Protein AF-0000000080336215 (afdb_homodimer)

InterPro domains:
  IPR002557 Chitin binding domain [PF01607] (26-78)
  IPR002557 Chitin binding domain [PF01607] (81-133)
  IPR002557 Chitin binding domain [PF01607] (150-193)
  IPR002557 Chitin binding domain [PS50940] (23-80)
  IPR002557 Chitin binding domain [PS50940] (81-134)
  IPR002557 Chitin binding domain [PS50940] (135-195)
  IPR002557 Chitin binding domain [SM00494] (24-80)
  IPR002557 Chitin binding domain [SM00494] (81-135)
  IP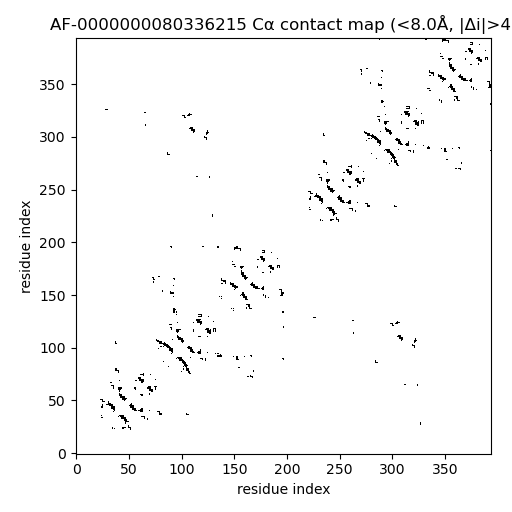R002557 Chitin binding domain [SM00494] (136-195)
  IPR036508 Chitin binding domain superfamily [SSF57625] (21-81)
  IPR036508 Chitin binding domain superfamily [SSF57625] (79-139)
  IPR036508 Chitin binding domain superfamily [SSF57625] (137-194)
  IPR051940 Chitin-binding developmental regulator [PTHR23301] (82-194)

Radius of gyration: 26.64 Å; Cα contacts (8 Å, |Δi|>4): 860; chains: 2; bounding box: 90×76×93 Å

Foldseek 3Di:
DPPPPPPPPPPPPPPPPPPPPPPDQCVPPDAQAKGFDLADQQWIFHDHPNDTHIDGHPDQWGQARVVRDTDRLQVHPHDFDPDQADWDKWQFQADFQKIWIAHNSHIDIDGHPPQWGAARVVRDIDGPVVHDPPHDHQDQDDDPVDWDKAAATRDQQWIWIRDNRGTGIDGHDPQWGQANVVRDTDGPVVHDRDHDD/DPPPPPPPPPPPPPPPPPPPPPPDQCVPPDAQAKGFDLADQQWIFHDHPNDTHIDGHPDQWGQARVVRDTDHLQVHPHDFDPDQADWDKWQFQADFQKIWIAHNSHIDIDGHPPQWGAARVVRDIDGPVVHDPVDDHQDQDDDPVDWDKAAAGRDQQWIWIRDNRGTGIDGHDPQWGQANVVRDTDGPVVHDRDHDD

Nearest PDB structures (foldseek):
  8in6-assembly1_A  TM=3.290E-01  e=4.810E-09  Aplysia kurodai
  5hbf-assembly3_A  TM=8.267E-01  e=7.203E-02  Homo sapiens
  5hbf-assembly3_B  TM=7.615E-01  e=1.060E-01  Homo sapiens
  1dqc-assembly1_A  TM=6.824E-01  e=1.744E-01  Tachypleus tridentatus
  6so0-assembly1_A  TM=6.421E-01  e=2.713E-01  Homo sapiens

Organism: Anopheles sinensis (NCBI:txid74873)

Secondary structure (DSSP, 8-state):
------------------------TTTTPPTT-EEE-TT-TTEEEEEETTEEEEEE-STT-EEETTTTEEE-GGGS-----S--SSEEEEE-SS-TTEEEEEETTEEEEEEEPTTEEEETTTTEEEEGGG---------SS-BTTB-EEEE-SS-TTEEEEEETTEEEEEEPPTTEEEETTTTEEEEGGG-------/------------------------TTTTPPTT-EEE-TT-TTEEEEEETTEEEEEE-STTPEEETTTTEEE-GGGS-----S--SSEEEEE-SS-TTEEEEEETTEEEEEEEPTTEEEETTTTEEEEGGG----S-PPPSS-BTTB-EEEE-SS-TTEEEEEETTEEEEEEPPTTEEEETTTTEEEEGGG-------

Sequence (394 aa):
MHSKAITCLIGLSVLVIGAASFEQPCQGVRNGYFVRDKSNCAGYYYCNEGASILNLCPGDFYFNELTQMCDYPERVNCHICQQQTGVQVSAHPQNCNQFIVCSEGYSSIGQCIEGYAFDGRQRVCHPSSRVNCSSSRCPEQDNPNQIVYLPGVESCEEYFICQSGMAVQKLCAPGLFWDAINERCDFSQNVSCNLKNMHSKAITCLIGLSVLVIGAASFEQPCQGVRNGYFVRDKSNCAGYYYCNEGASILNLCPGDFYFNELTQMCDYPERVNCHICQQQTGVQVSAHPQNCNQFIVCSEGYSSIGQCIEGYAFDGRQRVCHPSSRVNCSSSRCPEQDNPNQIVYLPGVESCEEYFICQSGMAVQKLCAPGLFWDAINERCDFSQNVSCNLKN

pLDDT: mean 86.08, std 14.74, range [36.16, 98.69]

Structure (mmCIF, N/CA/C/O backbone):
data_AF-0000000080336215-model_v1
#
loop_
_entity.id
_entity.type
_entity.pdbx_description
1 polymer 'Chitin-binding type-2 domain-containing protein'
#
loop_
_atom_site.group_PDB
_atom_site.id
_atom_site.type_symbol
_atom_site.label_atom_id
_atom_site.label_alt_id
_atom_site.label_comp_id
_atom_site.label_asym_id
_atom_site.label_entity_id
_atom_site.label_seq_id
_atom_site.pdbx_PDB_ins_code
_atom_site.Cartn_x
_atom_site.Cartn_y
_atom_site.Cartn_z
_atom_site.occupancy
_atom_site.B_iso_or_equiv
_atom_site.auth_seq_id
_atom_site.auth_comp_id
_atom_site.auth_asym_id
_atom_site.auth_atom_id
_atom_site.pdbx_PDB_model_num
ATOM 1 N N . MET A 1 1 ? 67.312 15.062 -40.844 1 37.59 1 MET A N 1
ATOM 2 C CA . MET A 1 1 ? 66.062 14.367 -41.031 1 37.59 1 MET A CA 1
ATOM 3 C C . MET A 1 1 ? 65.5 13.867 -39.688 1 37.59 1 MET A C 1
ATOM 5 O O . MET A 1 1 ? 65.938 12.805 -39.188 1 37.59 1 MET A O 1
ATOM 9 N N . HIS A 1 2 ? 65.312 14.859 -38.688 1 51.88 2 HIS A N 1
ATOM 10 C CA . HIS A 1 2 ? 64.75 14.617 -37.344 1 51.88 2 HIS A CA 1
ATOM 11 C C . HIS A 1 2 ? 63.344 14.086 -37.406 1 51.88 2 HIS A C 1
ATOM 13 O O . HIS A 1 2 ? 62.438 14.734 -37.969 1 51.88 2 HIS A O 1
ATOM 19 N N . SER A 1 3 ? 63.094 12.773 -37.406 1 42.91 3 SER A N 1
ATOM 20 C CA . SER A 1 3 ? 61.781 12.086 -37.344 1 42.91 3 SER A CA 1
ATOM 21 C C . SER A 1 3 ? 61.125 12.328 -35.969 1 42.91 3 SER A C 1
ATOM 23 O O . SER A 1 3 ? 61.719 12.039 -34.938 1 42.91 3 SER A O 1
ATOM 25 N N . LYS A 1 4 ? 60.25 13.336 -35.844 1 53.5 4 LYS A N 1
ATOM 26 C CA . LYS A 1 4 ? 59.344 13.516 -34.688 1 53.5 4 LYS A CA 1
ATOM 27 C C . LYS A 1 4 ? 58.438 12.305 -34.5 1 53.5 4 LYS A C 1
ATOM 29 O O . LYS A 1 4 ? 57.625 11.984 -35.375 1 53.5 4 LYS A O 1
ATOM 34 N N . ALA A 1 5 ? 58.875 11.367 -33.625 1 52.88 5 ALA A N 1
ATOM 35 C CA . ALA A 1 5 ? 58 10.258 -33.219 1 52.88 5 ALA A CA 1
ATOM 36 C C . ALA A 1 5 ? 56.75 10.773 -32.531 1 52.88 5 ALA A C 1
ATOM 38 O O . ALA A 1 5 ? 56.812 11.555 -31.594 1 52.88 5 ALA A O 1
ATOM 39 N N . ILE A 1 6 ? 55.688 10.766 -33.281 1 56.22 6 ILE A N 1
ATOM 40 C CA . ILE A 1 6 ? 54.344 11.078 -32.75 1 56.22 6 ILE A CA 1
ATOM 41 C C . ILE A 1 6 ? 53.938 9.984 -31.75 1 56.22 6 ILE A C 1
ATOM 43 O O . ILE A 1 6 ? 53.812 8.82 -32.125 1 56.22 6 ILE A O 1
ATOM 47 N N . THR A 1 7 ? 54.219 10.133 -30.453 1 57.62 7 THR A N 1
ATOM 48 C CA . THR A 1 7 ? 53.656 9.266 -29.406 1 57.62 7 THR A CA 1
ATOM 49 C C . THR A 1 7 ? 52.156 9.383 -29.359 1 57.62 7 THR A C 1
ATOM 51 O O . THR A 1 7 ? 51.594 10.453 -29.078 1 57.62 7 THR A O 1
ATOM 54 N N . CYS A 1 8 ? 51.406 8.516 -30.062 1 53.06 8 CYS A N 1
ATOM 55 C CA . CYS A 1 8 ? 49.969 8.391 -29.953 1 53.06 8 CYS A CA 1
ATOM 56 C C . CYS A 1 8 ? 49.562 7.891 -28.562 1 53.06 8 CYS A C 1
ATOM 58 O O . CYS A 1 8 ? 49.875 6.758 -28.203 1 53.06 8 CYS A O 1
ATOM 60 N N . LEU A 1 9 ? 49.312 8.789 -27.672 1 57.53 9 LEU A N 1
ATOM 61 C CA . LEU A 1 9 ? 48.719 8.406 -26.391 1 57.53 9 LEU A CA 1
ATOM 62 C C . LEU A 1 9 ? 47.312 7.832 -26.609 1 57.53 9 LEU A C 1
ATOM 64 O O . LEU A 1 9 ? 46.406 8.562 -26.969 1 57.53 9 LEU A O 1
ATOM 68 N N . ILE A 1 10 ? 47.219 6.523 -26.875 1 55.59 10 ILE A N 1
ATOM 69 C CA . ILE A 1 10 ? 45.906 5.875 -26.859 1 55.59 10 ILE A CA 1
ATOM 70 C C . ILE A 1 10 ? 45.344 5.949 -25.453 1 55.59 10 ILE A C 1
ATOM 72 O O . ILE A 1 10 ? 45.875 5.375 -24.516 1 55.59 10 ILE A O 1
ATOM 76 N N . GLY A 1 11 ? 44.5 6.941 -25.188 1 53.59 11 GLY A N 1
ATOM 77 C CA . GLY A 1 11 ? 43.719 6.969 -23.953 1 53.59 11 GLY A CA 1
ATOM 78 C C . GLY A 1 11 ? 42.781 5.793 -23.828 1 53.59 11 GLY A C 1
ATOM 79 O O . GLY A 1 11 ? 41.875 5.621 -24.641 1 53.59 11 GLY A O 1
ATOM 80 N N . LEU A 1 12 ? 43.219 4.734 -23.109 1 54.38 12 LEU A N 1
ATOM 81 C CA . LEU A 1 12 ? 42.312 3.65 -22.719 1 54.38 12 LEU A CA 1
ATOM 82 C C . LEU A 1 12 ? 41.156 4.184 -21.891 1 54.38 12 LEU A C 1
ATOM 84 O O . LEU A 1 12 ? 41.344 4.656 -20.766 1 54.38 12 LEU A O 1
ATOM 88 N N . SER A 1 13 ? 40.031 4.453 -22.531 1 55.91 13 SER A N 1
ATOM 89 C CA . SER A 1 13 ? 38.812 4.742 -21.781 1 55.91 13 SER A CA 1
ATOM 90 C C . SER A 1 13 ? 38.344 3.523 -21 1 55.91 13 SER A C 1
ATOM 92 O O . SER A 1 13 ? 38 2.498 -21.594 1 55.91 13 SER A O 1
ATOM 94 N N . VAL A 1 14 ? 38.75 3.441 -19.766 1 55.38 14 VAL A N 1
ATOM 95 C CA . VAL A 1 14 ? 38.156 2.449 -18.875 1 55.38 14 VAL A CA 1
ATOM 96 C C . VAL A 1 14 ? 36.625 2.664 -18.812 1 55.38 14 VAL A C 1
ATOM 98 O O . VAL A 1 14 ? 36.156 3.666 -18.266 1 55.38 14 VAL A O 1
ATOM 101 N N . LEU A 1 15 ? 35.906 2.051 -19.688 1 51.5 15 LEU A N 1
ATOM 102 C CA . LEU A 1 15 ? 34.438 1.979 -19.484 1 51.5 15 LEU A CA 1
ATOM 103 C C . LEU A 1 15 ? 34.125 1.354 -18.125 1 51.5 15 LEU A C 1
ATOM 105 O O . LEU A 1 15 ? 34.344 0.156 -17.922 1 51.5 15 LEU A O 1
ATOM 109 N N . VAL A 1 16 ? 34.094 2.113 -17.062 1 51.16 16 VAL A N 1
ATOM 110 C CA . VAL A 1 16 ? 33.469 1.646 -15.82 1 51.16 16 VAL A CA 1
ATOM 111 C C . VAL A 1 16 ? 32.062 1.145 -16.094 1 51.16 16 VAL A C 1
ATOM 113 O O . VAL A 1 16 ? 31.141 1.94 -16.328 1 51.16 16 VAL A O 1
ATOM 116 N N . ILE A 1 17 ? 31.906 -0.014 -16.625 1 48 17 ILE A N 1
ATOM 117 C CA . ILE A 1 17 ? 30.578 -0.639 -16.578 1 48 17 ILE A CA 1
ATOM 118 C C . ILE A 1 17 ? 30.062 -0.62 -15.141 1 48 17 ILE A C 1
ATOM 120 O O . ILE A 1 17 ? 30.656 -1.238 -14.25 1 48 17 ILE A O 1
ATOM 124 N N . GLY A 1 18 ? 29.422 0.393 -14.727 1 44.06 18 GLY A N 1
ATOM 125 C CA . GLY A 1 18 ? 28.719 0.295 -13.461 1 44.06 18 GLY A CA 1
ATOM 126 C C . GLY A 1 18 ? 27.984 -1.025 -13.281 1 44.06 18 GLY A C 1
ATOM 127 O O . GLY A 1 18 ? 27.141 -1.391 -14.102 1 44.06 18 GLY A O 1
ATOM 128 N N . ALA A 1 19 ? 28.516 -2.053 -12.648 1 44.41 19 ALA A N 1
ATOM 129 C CA . ALA A 1 19 ? 27.781 -3.246 -12.25 1 44.41 19 ALA A CA 1
ATOM 130 C C . ALA A 1 19 ? 26.406 -2.883 -11.719 1 44.41 19 ALA A C 1
ATOM 132 O O . ALA A 1 19 ? 26.281 -2.09 -10.781 1 44.41 19 ALA A O 1
ATOM 133 N N . ALA A 1 20 ? 25.453 -2.785 -12.477 1 47.09 20 ALA A N 1
ATOM 134 C CA . ALA A 1 20 ? 24.109 -2.793 -11.906 1 47.09 20 ALA A CA 1
ATOM 135 C C . ALA A 1 20 ? 24.047 -3.668 -10.656 1 47.09 20 ALA A C 1
ATOM 137 O O . ALA A 1 20 ? 24.391 -4.852 -10.703 1 47.09 20 ALA A O 1
ATOM 138 N N . SER A 1 21 ? 24.391 -3.227 -9.539 1 49.78 21 SER A N 1
ATOM 139 C CA . SER A 1 21 ? 24.234 -4.066 -8.359 1 49.78 21 SER A CA 1
ATOM 140 C C . SER A 1 21 ? 22.953 -4.895 -8.422 1 49.78 21 SER A C 1
ATOM 142 O O . SER A 1 21 ? 21.859 -4.344 -8.391 1 49.78 21 SER A O 1
ATOM 144 N N . PHE A 1 22 ? 22.969 -5.977 -9.266 1 55.62 22 PHE A N 1
ATOM 145 C CA . PHE A 1 22 ? 21.891 -6.957 -9.273 1 55.62 22 PHE A CA 1
ATOM 146 C C . PHE A 1 22 ? 21.359 -7.203 -7.859 1 55.62 22 PHE A C 1
ATOM 148 O O . PHE A 1 22 ? 22.141 -7.504 -6.949 1 55.62 22 PHE A O 1
ATOM 155 N N . GLU A 1 23 ? 20.344 -6.512 -7.426 1 64.88 23 GLU A N 1
ATOM 156 C CA . GLU A 1 23 ? 19.797 -6.797 -6.098 1 64.88 23 GLU A CA 1
ATOM 157 C C . GLU A 1 23 ? 19.766 -8.297 -5.828 1 64.88 23 GLU A C 1
ATOM 159 O O . GLU A 1 23 ? 19.234 -9.07 -6.625 1 64.88 23 GLU A O 1
ATOM 164 N N . GLN A 1 24 ? 20.609 -8.773 -4.965 1 81.62 24 GLN A N 1
ATOM 165 C CA . GLN A 1 24 ? 20.703 -10.164 -4.535 1 81.62 24 GLN A CA 1
ATOM 166 C C . GLN A 1 24 ? 19.5 -10.555 -3.689 1 81.62 24 GLN A C 1
ATOM 168 O O . GLN A 1 24 ? 19.203 -9.906 -2.678 1 81.62 24 GLN A O 1
ATOM 173 N N . PRO A 1 25 ? 18.672 -11.547 -4.125 1 88.5 25 PRO A N 1
ATOM 174 C CA . PRO A 1 25 ? 17.453 -11.945 -3.418 1 88.5 25 PRO A CA 1
ATOM 175 C C . PRO A 1 25 ? 17.703 -12.242 -1.941 1 88.5 25 PRO A C 1
ATOM 177 O O . PRO A 1 25 ? 16.828 -12.008 -1.105 1 88.5 25 PRO A O 1
ATOM 180 N N . CYS A 1 26 ? 18.922 -12.664 -1.607 1 91.38 26 CYS A N 1
ATOM 181 C CA . CYS A 1 26 ? 19.203 -13.102 -0.243 1 91.38 26 CYS A CA 1
ATOM 182 C C . CYS A 1 26 ? 19.891 -12 0.552 1 91.38 26 CYS A C 1
ATOM 184 O O . CYS A 1 26 ? 20.359 -12.234 1.668 1 91.38 26 CYS A O 1
ATOM 186 N N . GLN A 1 27 ? 19.891 -10.844 0.017 1 85.25 27 GLN A N 1
ATOM 187 C CA . GLN A 1 27 ? 20.547 -9.758 0.741 1 85.25 27 GLN A CA 1
ATOM 188 C C . GLN A 1 27 ? 19.859 -9.484 2.072 1 85.25 27 GLN A C 1
ATOM 190 O O . GLN A 1 27 ? 18.656 -9.234 2.109 1 85.25 27 GLN A O 1
ATOM 195 N N . GLY A 1 28 ? 20.594 -9.555 3.156 1 82.19 28 GLY A N 1
ATOM 196 C CA . GLY A 1 28 ? 20.062 -9.242 4.477 1 82.19 28 GLY A CA 1
ATOM 197 C C . GLY A 1 28 ? 19.25 -10.375 5.074 1 82.19 28 GLY A C 1
ATOM 198 O O . GLY A 1 28 ? 18.625 -10.203 6.125 1 82.19 28 GLY A O 1
ATOM 199 N N . VAL A 1 29 ? 19.297 -11.5 4.371 1 88.94 29 VAL A N 1
ATOM 200 C CA . VAL A 1 29 ? 18.5 -12.633 4.824 1 88.94 29 VAL A CA 1
ATOM 201 C C . VAL A 1 29 ? 19.375 -13.617 5.586 1 88.94 29 VAL A C 1
ATOM 203 O O . VAL A 1 29 ? 20.531 -13.836 5.223 1 88.94 29 VAL A O 1
ATOM 206 N N . ARG A 1 30 ? 18.828 -14.133 6.719 1 89.38 30 ARG A N 1
ATOM 207 C CA . ARG A 1 30 ? 19.594 -15.07 7.535 1 89.38 30 ARG A CA 1
ATOM 208 C C . ARG A 1 30 ? 19.906 -16.344 6.758 1 89.38 30 ARG A C 1
ATOM 210 O O . ARG A 1 30 ? 19.109 -16.781 5.918 1 89.38 30 ARG A O 1
ATOM 217 N N . ASN A 1 31 ? 21.062 -16.953 7.102 1 93.31 31 ASN A N 1
ATOM 218 C CA . ASN A 1 31 ? 21.438 -18.219 6.477 1 93.31 31 ASN A CA 1
ATOM 219 C C . ASN A 1 31 ? 20.422 -19.312 6.789 1 93.31 31 ASN A C 1
ATOM 221 O O . ASN A 1 31 ? 19.938 -19.406 7.918 1 93.31 31 ASN A O 1
ATOM 225 N N . GLY A 1 32 ? 20.156 -20.109 5.762 1 94.56 32 GLY A N 1
ATOM 226 C CA . GLY A 1 32 ? 19.234 -21.219 5.965 1 94.56 32 GLY A CA 1
ATOM 227 C C . GLY A 1 32 ? 17.797 -20.859 5.617 1 94.56 32 GLY A C 1
ATOM 228 O O . GLY A 1 32 ? 16.922 -21.734 5.605 1 94.56 32 GLY A O 1
ATOM 229 N N . TYR A 1 33 ? 17.594 -19.594 5.293 1 95.31 33 TYR A N 1
ATOM 230 C CA . TYR A 1 33 ? 16.25 -19.109 4.969 1 95.31 33 TYR A CA 1
ATOM 231 C C . TYR A 1 33 ? 15.992 -19.188 3.471 1 95.31 33 TYR A C 1
ATOM 233 O O . TYR A 1 33 ? 16.922 -19.125 2.666 1 95.31 33 TYR A O 1
ATOM 241 N N . PHE A 1 34 ? 14.719 -19.484 3.105 1 97.25 34 PHE A N 1
ATOM 242 C CA . PHE A 1 34 ? 14.297 -19.5 1.71 1 97.25 34 PHE A CA 1
ATOM 243 C C . PHE A 1 34 ? 13.523 -18.234 1.374 1 97.25 34 PHE A C 1
ATOM 245 O O . PHE A 1 34 ? 12.625 -17.828 2.119 1 97.25 34 PHE A O 1
ATOM 252 N N . VAL A 1 35 ? 13.922 -17.562 0.253 1 96.38 35 VAL A N 1
ATOM 253 C CA . VAL A 1 35 ? 13.203 -16.359 -0.16 1 96.38 35 VAL A CA 1
ATOM 254 C C . VAL A 1 35 ? 12.508 -16.609 -1.497 1 96.38 35 VAL A C 1
ATOM 256 O O . VAL A 1 35 ? 13.008 -17.375 -2.33 1 96.38 35 VAL A O 1
ATOM 259 N N . ARG A 1 36 ? 11.391 -15.992 -1.686 1 96.62 36 ARG A N 1
ATOM 260 C CA . ARG A 1 36 ? 10.617 -16.172 -2.908 1 96.62 36 ARG A CA 1
ATOM 261 C C . ARG A 1 36 ? 11.312 -15.523 -4.098 1 96.62 36 ARG A C 1
ATOM 263 O O . ARG A 1 36 ? 12.023 -14.531 -3.945 1 96.62 36 ARG A O 1
ATOM 270 N N . ASP A 1 37 ? 11.094 -16.109 -5.242 1 95.94 37 ASP A N 1
ATOM 271 C CA . ASP A 1 37 ? 11.469 -15.508 -6.516 1 95.94 37 ASP A CA 1
ATOM 272 C C . ASP A 1 37 ? 10.43 -14.484 -6.973 1 95.94 37 ASP A C 1
ATOM 274 O O . ASP A 1 37 ? 9.25 -14.805 -7.098 1 95.94 37 ASP A O 1
ATOM 278 N N . LYS A 1 38 ? 10.859 -13.234 -7.262 1 94.69 38 LYS A N 1
ATOM 279 C CA . LYS A 1 38 ? 9.906 -12.172 -7.578 1 94.69 38 LYS A CA 1
ATOM 280 C C . LYS A 1 38 ? 9.32 -12.359 -8.977 1 94.69 38 LYS A C 1
ATOM 282 O O . LYS A 1 38 ? 8.305 -11.75 -9.312 1 94.69 38 LYS A O 1
ATOM 287 N N . SER A 1 39 ? 9.93 -13.242 -9.805 1 94.06 39 SER A N 1
ATOM 288 C CA . SER A 1 39 ? 9.516 -13.344 -11.203 1 94.06 39 SER A CA 1
ATOM 289 C C . SER A 1 39 ? 8.758 -14.641 -11.461 1 94.06 39 SER A C 1
ATOM 291 O O . SER A 1 39 ? 8.266 -14.867 -12.562 1 94.06 39 SER A O 1
ATOM 293 N N . ASN A 1 40 ? 8.727 -15.492 -10.508 1 95.94 40 ASN A N 1
ATOM 294 C CA . ASN A 1 40 ? 8.102 -16.812 -10.641 1 95.94 40 ASN A CA 1
ATOM 295 C C . ASN A 1 40 ? 7.535 -17.297 -9.305 1 95.94 40 ASN A C 1
ATOM 297 O O . ASN A 1 40 ? 8.281 -17.578 -8.375 1 95.94 40 ASN A O 1
ATOM 301 N N . CYS A 1 41 ? 6.227 -17.516 -9.203 1 97.44 41 CYS A N 1
ATOM 302 C CA . CYS A 1 41 ? 5.57 -17.859 -7.949 1 97.44 41 CYS A CA 1
ATOM 303 C C . CYS A 1 41 ? 5.996 -19.234 -7.465 1 97.44 41 CYS A C 1
ATOM 305 O O . CYS A 1 41 ? 5.914 -19.531 -6.27 1 97.44 41 CYS A O 1
ATOM 307 N N . ALA A 1 42 ? 6.477 -20.062 -8.375 1 98.19 42 ALA A N 1
ATOM 308 C CA . ALA A 1 42 ? 6.938 -21.391 -7.988 1 98.19 42 ALA A CA 1
ATOM 309 C C . ALA A 1 42 ? 8.398 -21.359 -7.562 1 98.19 42 ALA A C 1
ATOM 311 O O . ALA A 1 42 ? 8.906 -22.328 -6.98 1 98.19 42 ALA A O 1
ATOM 312 N N . GLY A 1 43 ? 9.047 -20.297 -7.863 1 98.06 43 GLY A N 1
ATOM 313 C CA . GLY A 1 43 ? 10.484 -20.219 -7.648 1 98.06 43 GLY A CA 1
ATOM 314 C C . GLY A 1 43 ? 10.852 -19.688 -6.281 1 98.06 43 GLY A C 1
ATOM 315 O O . GLY A 1 43 ? 10.125 -18.875 -5.707 1 98.06 43 GLY A O 1
ATOM 316 N N . TYR A 1 44 ? 11.961 -20.172 -5.77 1 98.06 44 TYR A N 1
ATOM 317 C CA . TYR A 1 44 ? 12.5 -19.672 -4.512 1 98.06 44 TYR A CA 1
ATOM 318 C C . TYR A 1 44 ? 14.016 -19.844 -4.453 1 98.06 44 TYR A C 1
ATOM 320 O O . TYR A 1 44 ? 14.586 -20.594 -5.246 1 98.06 44 TYR A O 1
ATOM 328 N N . TYR A 1 45 ? 14.648 -19.109 -3.574 1 97.62 45 TYR A N 1
ATOM 329 C CA . TYR A 1 45 ? 16.094 -19.172 -3.398 1 97.62 45 TYR A CA 1
ATOM 330 C C . TYR A 1 45 ? 16.453 -19.656 -2 1 97.62 45 TYR A C 1
ATOM 332 O O . TYR A 1 45 ? 15.883 -19.203 -1.008 1 97.62 45 TYR A O 1
ATOM 340 N N . TYR A 1 46 ? 17.312 -20.594 -1.976 1 97.06 46 TYR A N 1
ATOM 341 C CA . TYR A 1 46 ? 17.953 -20.969 -0.717 1 97.06 46 TYR A CA 1
ATOM 342 C C . TYR A 1 46 ? 19.141 -20.062 -0.409 1 97.06 46 TYR A C 1
ATOM 344 O O . TYR A 1 46 ? 20.031 -19.891 -1.243 1 97.06 46 TYR A O 1
ATOM 352 N N . CYS A 1 47 ? 19.016 -19.406 0.729 1 95.12 47 CYS A N 1
ATOM 353 C CA . CYS A 1 47 ? 20.047 -18.438 1.097 1 95.12 47 CYS A CA 1
ATOM 354 C C . CYS A 1 47 ? 21.109 -19.078 1.994 1 95.12 47 CYS A C 1
ATOM 356 O O . CYS A 1 47 ? 20.781 -19.562 3.082 1 95.12 47 CYS A O 1
ATOM 358 N N . ASN A 1 48 ? 22.297 -19.141 1.514 1 93.19 48 ASN A N 1
ATOM 359 C CA . ASN A 1 48 ? 23.406 -19.734 2.27 1 93.19 48 ASN A CA 1
ATOM 360 C C . ASN A 1 48 ? 24.719 -19 2.008 1 93.19 48 ASN A C 1
ATOM 362 O O . ASN A 1 48 ? 25.234 -19.016 0.886 1 93.19 48 ASN A O 1
ATOM 366 N N . GLU A 1 49 ? 25.219 -18.406 3.137 1 88.56 49 GLU A N 1
ATOM 367 C CA . GLU A 1 49 ? 26.516 -17.734 3.115 1 88.56 49 GLU A CA 1
ATOM 368 C C . GLU A 1 49 ? 26.625 -16.781 1.928 1 88.56 49 GLU A C 1
ATOM 370 O O . GLU A 1 49 ? 27.609 -16.828 1.186 1 88.56 49 GLU A O 1
ATOM 375 N N . GLY A 1 50 ? 25.625 -16.016 1.669 1 81.5 50 GLY A N 1
ATOM 376 C CA . GLY A 1 50 ? 25.656 -14.977 0.648 1 81.5 50 GLY A CA 1
ATOM 377 C C . GLY A 1 50 ? 25.234 -15.477 -0.723 1 81.5 50 GLY A C 1
ATOM 378 O O . GLY A 1 50 ? 25.062 -14.688 -1.653 1 81.5 50 GLY A O 1
ATOM 379 N N . ALA A 1 51 ? 25.141 -16.766 -0.848 1 89.19 51 ALA A N 1
ATOM 380 C CA . ALA A 1 51 ? 24.719 -17.344 -2.121 1 89.19 51 ALA A CA 1
ATOM 381 C C . ALA A 1 51 ? 23.203 -17.516 -2.166 1 89.19 51 ALA A C 1
ATOM 383 O O . ALA A 1 51 ? 22.562 -17.734 -1.134 1 89.19 51 ALA A O 1
ATOM 384 N N . SER A 1 52 ? 22.656 -17.312 -3.324 1 93.5 52 SER A N 1
ATOM 385 C CA . SER A 1 52 ? 21.25 -17.547 -3.607 1 93.5 52 SER A CA 1
ATOM 386 C C . SER A 1 52 ? 21.062 -18.703 -4.602 1 93.5 52 SER A C 1
ATOM 388 O O . SER A 1 52 ? 21.359 -18.547 -5.785 1 93.5 52 SER A O 1
ATOM 390 N N . ILE A 1 53 ? 20.656 -19.844 -4.16 1 95.31 53 ILE A N 1
ATOM 391 C CA . ILE A 1 53 ? 20.469 -21 -5.031 1 95.31 53 ILE A CA 1
ATOM 392 C C . ILE A 1 53 ? 19.016 -21.109 -5.445 1 95.31 53 ILE A C 1
ATOM 394 O O . ILE A 1 53 ? 18.125 -21.312 -4.598 1 95.31 53 ILE A O 1
ATOM 398 N N . LEU A 1 54 ? 18.766 -21.062 -6.695 1 96.81 54 LEU A N 1
ATOM 399 C CA . LEU A 1 54 ? 17.406 -21.078 -7.219 1 96.81 54 LEU A CA 1
ATOM 400 C C . LEU A 1 54 ? 16.828 -22.484 -7.191 1 96.81 54 LEU A C 1
ATOM 402 O O . LEU A 1 54 ? 17.5 -23.438 -7.559 1 96.81 54 LEU A O 1
ATOM 406 N N . ASN A 1 55 ? 15.633 -22.656 -6.723 1 97.88 55 ASN A N 1
ATOM 407 C CA . ASN A 1 55 ? 14.844 -23.875 -6.734 1 97.88 55 ASN A CA 1
ATOM 408 C C . ASN A 1 55 ? 13.422 -23.625 -7.211 1 97.88 55 ASN A C 1
ATOM 410 O O . ASN A 1 55 ? 12.992 -22.469 -7.316 1 97.88 55 ASN A O 1
ATOM 414 N N . LEU A 1 56 ? 12.703 -24.703 -7.57 1 98.38 56 LEU A N 1
ATOM 415 C CA . LEU A 1 56 ? 11.32 -24.609 -8.031 1 98.38 56 LEU A CA 1
ATOM 416 C C . LEU A 1 56 ? 10.438 -25.609 -7.293 1 98.38 56 LEU A C 1
ATOM 418 O O . LEU A 1 56 ? 10.828 -26.75 -7.09 1 98.38 56 LEU A O 1
ATOM 422 N N . CYS A 1 57 ? 9.328 -25.109 -6.902 1 98.69 57 CYS A N 1
ATOM 423 C CA . CYS A 1 57 ? 8.344 -26.031 -6.352 1 98.69 57 CYS A CA 1
ATOM 424 C C . CYS A 1 57 ? 7.859 -27 -7.414 1 98.69 57 CYS A C 1
ATOM 426 O O . CYS A 1 57 ? 7.754 -26.656 -8.586 1 98.69 57 CYS A O 1
ATOM 428 N N . PRO A 1 58 ? 7.613 -28.25 -7.02 1 97.81 58 PRO A N 1
ATOM 429 C CA . PRO A 1 58 ? 7.141 -29.234 -7.996 1 97.81 58 PRO A CA 1
ATOM 430 C C . PRO A 1 58 ? 5.699 -28.984 -8.43 1 97.81 58 PRO A C 1
ATOM 432 O O . PRO A 1 58 ? 4.914 -28.406 -7.676 1 97.81 58 PRO A O 1
ATOM 435 N N . GLY A 1 59 ? 5.43 -29.406 -9.648 1 96.44 59 GLY A N 1
ATOM 436 C CA . GLY A 1 59 ? 4.055 -29.344 -10.125 1 96.44 59 GLY A CA 1
ATOM 437 C C . GLY A 1 59 ? 3.523 -27.922 -10.211 1 96.44 59 GLY A C 1
ATOM 438 O O . GLY A 1 59 ? 4.164 -27.047 -10.797 1 96.44 59 GLY A O 1
ATOM 439 N N . ASP A 1 60 ? 2.26 -27.828 -9.625 1 95.19 60 ASP A N 1
ATOM 440 C CA . ASP A 1 60 ? 1.584 -26.547 -9.719 1 95.19 60 ASP A CA 1
ATOM 441 C C . ASP A 1 60 ? 1.616 -25.812 -8.383 1 95.19 60 ASP A C 1
ATOM 443 O O . ASP A 1 60 ? 0.791 -24.922 -8.133 1 95.19 60 ASP A O 1
ATOM 447 N N . PHE A 1 61 ? 2.615 -26.219 -7.57 1 97.88 61 PHE A N 1
ATOM 448 C CA . PHE A 1 61 ? 2.711 -25.594 -6.258 1 97.88 61 PHE A CA 1
ATOM 449 C C . PHE A 1 61 ? 3.479 -24.281 -6.336 1 97.88 61 PHE A C 1
ATOM 451 O O . PHE A 1 61 ? 4.336 -24.109 -7.207 1 97.88 61 PHE A O 1
ATOM 458 N N . TYR A 1 62 ? 3.094 -23.359 -5.477 1 98.25 62 TYR A N 1
ATOM 459 C CA . TYR A 1 62 ? 3.799 -22.094 -5.309 1 98.25 62 TYR A CA 1
ATOM 460 C C . TYR A 1 62 ? 4.613 -22.094 -4.023 1 98.25 62 TYR A C 1
ATOM 462 O O . TYR A 1 62 ? 4.363 -22.891 -3.119 1 98.25 62 TYR A O 1
ATOM 470 N N . PHE A 1 63 ? 5.617 -21.297 -4.047 1 98.5 63 PHE A N 1
ATOM 471 C CA . PHE A 1 63 ? 6.438 -21.203 -2.844 1 98.5 63 PHE A CA 1
ATOM 472 C C . PHE A 1 63 ? 5.836 -20.219 -1.85 1 98.5 63 PHE A C 1
ATOM 474 O O . PHE A 1 63 ? 5.605 -19.062 -2.186 1 98.5 63 PHE A O 1
ATOM 481 N N . ASN A 1 64 ? 5.477 -20.688 -0.667 1 98.19 64 ASN A N 1
ATOM 482 C CA . ASN A 1 64 ? 4.992 -19.875 0.447 1 98.19 64 ASN A CA 1
ATOM 483 C C . ASN A 1 64 ? 6.133 -19.453 1.367 1 98.19 64 ASN A C 1
ATOM 485 O O . ASN A 1 64 ? 6.57 -20.219 2.221 1 98.19 64 ASN A O 1
ATOM 489 N N . GLU A 1 65 ? 6.562 -18.188 1.13 1 97.19 65 GLU A N 1
ATOM 490 C CA . GLU A 1 65 ? 7.723 -17.734 1.887 1 97.19 65 GLU A CA 1
ATOM 491 C C . GLU A 1 65 ? 7.426 -17.688 3.383 1 97.19 65 GLU A C 1
ATOM 493 O O . GLU A 1 65 ? 8.312 -17.953 4.203 1 97.19 65 GLU A O 1
ATOM 498 N N . LEU A 1 66 ? 6.238 -17.328 3.801 1 96.69 66 LEU A N 1
ATOM 499 C CA . LEU A 1 66 ? 5.863 -17.219 5.207 1 96.69 66 LEU A CA 1
ATOM 500 C C . LEU A 1 66 ? 6.043 -18.547 5.926 1 96.69 66 LEU A C 1
ATOM 502 O O . LEU A 1 66 ? 6.598 -18.594 7.027 1 96.69 66 LEU A O 1
ATOM 506 N N . THR A 1 67 ? 5.621 -19.688 5.262 1 97.31 67 THR A N 1
ATOM 507 C CA . THR A 1 67 ? 5.676 -21 5.906 1 97.31 67 THR A CA 1
ATOM 508 C C . THR A 1 67 ? 6.945 -21.734 5.508 1 97.31 67 THR A C 1
ATOM 510 O O . THR A 1 67 ? 7.227 -22.812 6.027 1 97.31 67 THR A O 1
ATOM 513 N N . GLN A 1 68 ? 7.723 -21.234 4.551 1 97.56 68 GLN A N 1
ATOM 514 C CA . GLN A 1 68 ? 8.977 -21.812 4.082 1 97.56 68 GLN A CA 1
ATOM 515 C C . GLN A 1 68 ? 8.758 -23.172 3.441 1 97.56 68 GLN A C 1
ATOM 517 O O . GLN A 1 68 ? 9.555 -24.094 3.635 1 97.56 68 GLN A O 1
ATOM 522 N N . MET A 1 69 ? 7.566 -23.312 2.721 1 98.25 69 MET A N 1
ATOM 523 C CA . MET A 1 69 ? 7.211 -24.562 2.055 1 98.25 69 MET A CA 1
ATOM 524 C C . MET A 1 69 ? 6.453 -24.297 0.759 1 98.25 69 MET A C 1
ATOM 526 O O . MET A 1 69 ? 5.906 -23.203 0.569 1 98.25 69 MET A O 1
ATOM 530 N N . CYS A 1 70 ? 6.461 -25.297 -0.09 1 98.5 70 CYS A N 1
ATOM 531 C CA . CYS A 1 70 ? 5.582 -25.234 -1.252 1 98.5 70 CYS A CA 1
ATOM 532 C C . CYS A 1 70 ? 4.133 -25.5 -0.853 1 98.5 70 CYS A C 1
ATOM 534 O O . CYS A 1 70 ? 3.861 -26.344 -0.005 1 98.5 70 CYS A O 1
ATOM 536 N N . ASP A 1 71 ? 3.252 -24.719 -1.384 1 98 71 ASP A N 1
ATOM 537 C CA . ASP A 1 71 ? 1.842 -24.75 -1.006 1 98 71 ASP A CA 1
ATOM 538 C C . ASP A 1 71 ? 0.942 -24.594 -2.23 1 98 71 ASP A C 1
ATOM 540 O O . ASP A 1 71 ? 1.426 -24.344 -3.334 1 98 71 ASP A O 1
ATOM 544 N N . TYR A 1 72 ? -0.362 -24.891 -2 1 96 72 TYR A N 1
ATOM 545 C CA . TYR A 1 72 ? -1.317 -24.672 -3.08 1 96 72 TYR A CA 1
ATOM 546 C C . TYR A 1 72 ? -1.369 -23.188 -3.469 1 96 72 TYR A C 1
ATOM 548 O O . TYR A 1 72 ? -1.314 -22.312 -2.605 1 96 72 TYR A O 1
ATOM 556 N N . PRO A 1 73 ? -1.521 -22.891 -4.773 1 95.19 73 PRO A N 1
ATOM 557 C CA . PRO A 1 73 ? -1.516 -21.5 -5.254 1 95.19 73 PRO A CA 1
ATOM 558 C C . PRO A 1 73 ? -2.521 -20.625 -4.516 1 95.19 73 PRO A C 1
ATOM 560 O O . PRO A 1 73 ? -2.238 -19.453 -4.246 1 95.19 73 PRO A O 1
ATOM 563 N N . GLU A 1 74 ? -3.672 -21.172 -4.125 1 90.44 74 GLU A N 1
ATOM 564 C CA . GLU A 1 74 ? -4.719 -20.375 -3.494 1 90.44 74 GLU A CA 1
ATOM 565 C C . GLU A 1 74 ? -4.352 -20.031 -2.057 1 90.44 74 GLU A C 1
ATOM 567 O O . GLU A 1 74 ? -5.016 -19.203 -1.426 1 90.44 74 GLU A O 1
ATOM 572 N N . ARG A 1 75 ? -3.238 -20.578 -1.595 1 92.88 75 ARG A N 1
ATOM 573 C CA . ARG A 1 75 ? -2.809 -20.312 -0.224 1 92.88 75 ARG A CA 1
ATOM 574 C C . ARG A 1 75 ? -1.562 -19.438 -0.199 1 92.88 75 ARG A C 1
ATOM 576 O O . ARG A 1 75 ? -0.987 -19.203 0.864 1 92.88 75 ARG A O 1
ATOM 583 N N . VAL A 1 76 ? -1.118 -19.047 -1.342 1 95.06 76 VAL A N 1
ATOM 584 C CA . VAL A 1 76 ? 0.102 -18.266 -1.446 1 95.06 76 VAL A CA 1
ATOM 585 C C . VAL A 1 76 ? -0.219 -16.891 -2.051 1 95.06 76 VAL A C 1
ATOM 587 O O . VAL A 1 76 ? -0.841 -16.812 -3.113 1 95.06 76 VAL A O 1
ATOM 590 N N . ASN A 1 77 ? 0.145 -15.836 -1.324 1 90.88 77 ASN A N 1
ATOM 591 C CA . ASN A 1 77 ? 0.01 -14.492 -1.864 1 90.88 77 ASN A CA 1
ATOM 592 C C . ASN A 1 77 ? 1.159 -14.148 -2.809 1 90.88 77 ASN A C 1
ATOM 594 O O . ASN A 1 77 ? 2.232 -13.734 -2.363 1 90.88 77 ASN A O 1
ATOM 598 N N . CYS A 1 78 ? 0.91 -14.375 -4.031 1 93.94 78 CYS A N 1
ATOM 599 C CA . CYS A 1 78 ? 1.938 -14.133 -5.039 1 93.94 78 CYS A CA 1
ATOM 600 C C . CYS A 1 78 ? 1.342 -13.484 -6.281 1 93.94 78 CYS A C 1
ATOM 602 O O . CYS A 1 78 ? 0.297 -13.922 -6.773 1 93.94 78 CYS A O 1
ATOM 604 N N . HIS A 1 79 ? 1.856 -12.445 -6.695 1 95.12 79 HIS A N 1
ATOM 605 C CA . HIS A 1 79 ? 1.517 -11.719 -7.91 1 95.12 79 HIS A CA 1
ATOM 606 C C . HIS A 1 79 ? 2.77 -11.352 -8.703 1 95.12 79 HIS A C 1
ATOM 608 O O . HIS A 1 79 ? 3.719 -10.797 -8.148 1 95.12 79 HIS A O 1
ATOM 614 N N . ILE A 1 80 ? 2.783 -11.789 -9.938 1 95.81 80 ILE A N 1
ATOM 615 C CA . ILE A 1 80 ? 3.896 -11.398 -10.797 1 95.81 80 ILE A CA 1
ATOM 616 C C . ILE A 1 80 ? 3.686 -9.969 -11.297 1 95.81 80 ILE A C 1
ATOM 618 O O . ILE A 1 80 ? 2.727 -9.695 -12.016 1 95.81 80 ILE A O 1
ATOM 622 N N . CYS A 1 81 ? 4.602 -9.086 -10.875 1 94.94 81 CYS A N 1
ATOM 623 C CA . CYS A 1 81 ? 4.496 -7.672 -11.234 1 94.94 81 CYS A CA 1
ATOM 624 C C . CYS A 1 81 ? 4.941 -7.441 -12.672 1 94.94 81 CYS A C 1
ATOM 626 O O . CYS A 1 81 ? 6.008 -7.902 -13.078 1 94.94 81 CYS A O 1
ATOM 628 N N . GLN A 1 82 ? 4.176 -6.746 -13.414 1 87.25 82 GLN A N 1
ATOM 629 C CA . GLN A 1 82 ? 4.527 -6.445 -14.797 1 87.25 82 GLN A CA 1
ATOM 630 C C . GLN A 1 82 ? 5.648 -5.414 -14.867 1 87.25 82 GLN A C 1
ATOM 632 O O . GLN A 1 82 ? 6.512 -5.48 -15.75 1 87.25 82 GLN A O 1
ATOM 637 N N . GLN A 1 83 ? 5.617 -4.484 -13.914 1 86.5 83 GLN A N 1
ATOM 638 C CA . GLN A 1 83 ? 6.691 -3.5 -13.828 1 86.5 83 GLN A CA 1
ATOM 639 C C . GLN A 1 83 ? 7.77 -3.955 -12.844 1 86.5 83 GLN A C 1
ATOM 641 O O . GLN A 1 83 ? 7.477 -4.262 -11.688 1 86.5 83 GLN A O 1
ATOM 646 N N . GLN A 1 84 ? 8.984 -3.953 -13.344 1 87.62 84 GLN A N 1
ATOM 647 C CA . GLN A 1 84 ? 10.07 -4.48 -12.523 1 87.62 84 GLN A CA 1
ATOM 648 C C . GLN A 1 84 ? 10.797 -3.355 -11.797 1 87.62 84 GLN A C 1
ATOM 650 O O . GLN A 1 84 ? 11.688 -3.611 -10.977 1 87.62 84 GLN A O 1
ATOM 655 N N . THR A 1 85 ? 10.453 -2.135 -12.117 1 89.94 85 THR A N 1
ATOM 656 C CA . THR A 1 85 ? 11.039 -0.984 -11.445 1 89.94 85 THR A CA 1
ATOM 657 C C . THR A 1 85 ? 9.953 -0.027 -10.953 1 89.94 85 THR A C 1
ATOM 659 O O . THR A 1 85 ? 8.836 -0.039 -11.469 1 89.94 85 THR A O 1
ATOM 662 N N . GLY A 1 86 ? 10.305 0.67 -9.906 1 91.56 86 GLY A N 1
ATOM 663 C CA . GLY A 1 86 ? 9.352 1.638 -9.383 1 91.56 86 GLY A CA 1
ATOM 664 C C . GLY A 1 86 ? 8.297 1.014 -8.492 1 91.56 86 GLY A C 1
ATOM 665 O O . GLY A 1 86 ? 8.453 -0.119 -8.031 1 91.56 86 GLY A O 1
ATOM 666 N N . VAL A 1 87 ? 7.305 1.788 -8.188 1 94.5 87 VAL A N 1
ATOM 667 C CA . VAL A 1 87 ? 6.234 1.34 -7.305 1 94.5 87 VAL A CA 1
ATOM 668 C C . VAL A 1 87 ? 4.891 1.469 -8.023 1 94.5 87 VAL A C 1
ATOM 670 O O . VAL A 1 87 ? 4.633 2.465 -8.703 1 94.5 87 VAL A O 1
ATOM 673 N N . GLN A 1 88 ? 4.121 0.438 -7.965 1 94 88 GLN A N 1
ATOM 674 C CA . GLN A 1 88 ? 2.754 0.444 -8.469 1 94 88 GLN A CA 1
ATOM 675 C C . GLN A 1 88 ? 1.791 -0.17 -7.457 1 94 88 GLN A C 1
ATOM 677 O O . GLN A 1 88 ? 2.17 -1.062 -6.695 1 94 88 GLN A O 1
ATOM 682 N N . VAL A 1 89 ? 0.631 0.378 -7.414 1 95.5 89 VAL A N 1
ATOM 683 C CA . VAL A 1 89 ? -0.426 -0.156 -6.562 1 95.5 89 VAL A CA 1
ATOM 684 C C . VAL A 1 89 ? -1.686 -0.396 -7.391 1 95.5 89 VAL A C 1
ATOM 686 O O . VAL A 1 89 ? -2.033 0.414 -8.25 1 95.5 89 VAL A O 1
ATOM 689 N N . SER A 1 90 ? -2.326 -1.555 -7.242 1 92.69 90 SER A N 1
ATOM 690 C CA . SER A 1 90 ? -3.549 -1.894 -7.965 1 92.69 90 SER A CA 1
ATOM 691 C C . SER A 1 90 ? -4.57 -2.549 -7.043 1 92.69 90 SER A C 1
ATOM 693 O O . SER A 1 90 ? -4.215 -3.088 -5.992 1 92.69 90 SER A O 1
ATOM 695 N N . ALA A 1 91 ? -5.793 -2.461 -7.441 1 91.19 91 ALA A N 1
ATOM 696 C CA . ALA A 1 91 ? -6.867 -3.049 -6.645 1 91.19 91 ALA A CA 1
ATOM 697 C C . ALA A 1 91 ? -6.707 -4.562 -6.543 1 91.19 91 ALA A C 1
ATOM 699 O O . ALA A 1 91 ? -6.312 -5.219 -7.508 1 91.19 91 ALA A O 1
ATOM 700 N N . HIS A 1 92 ? -6.871 -5.078 -5.348 1 91 92 HIS A N 1
ATOM 701 C CA . HIS A 1 92 ? -6.941 -6.527 -5.191 1 91 92 HIS A CA 1
ATOM 702 C C . HIS A 1 92 ? -8.148 -7.098 -5.926 1 91 92 HIS A C 1
ATOM 704 O O . HIS A 1 92 ? -9.242 -6.52 -5.883 1 91 92 HIS A O 1
ATOM 710 N N . PRO A 1 93 ? -8.008 -8.195 -6.586 1 85.81 93 PRO A N 1
ATOM 711 C CA . PRO A 1 93 ? -9.094 -8.719 -7.414 1 85.81 93 PRO A CA 1
ATOM 712 C C . PRO A 1 93 ? -10.273 -9.219 -6.586 1 85.81 93 PRO A C 1
ATOM 714 O O . PRO A 1 93 ? -11.383 -9.359 -7.109 1 85.81 93 PRO A O 1
ATOM 717 N N . GLN A 1 94 ? -10.102 -9.469 -5.309 1 82.56 94 GLN A N 1
ATOM 718 C CA . GLN A 1 94 ? -11.148 -10.109 -4.523 1 82.56 94 GLN A CA 1
ATOM 719 C C . GLN A 1 94 ? -11.641 -9.195 -3.408 1 82.56 94 GLN A C 1
ATOM 721 O O . GLN A 1 94 ? -12.844 -9.141 -3.131 1 82.56 94 GLN A O 1
ATOM 726 N N . ASN A 1 95 ? -10.781 -8.547 -2.777 1 87.19 95 ASN A N 1
ATOM 727 C CA . ASN A 1 95 ? -11.117 -7.832 -1.551 1 87.19 95 ASN A CA 1
ATOM 728 C C . ASN A 1 95 ? -11.078 -6.32 -1.758 1 87.19 95 ASN A C 1
ATOM 730 O O . ASN A 1 95 ? -10.047 -5.77 -2.145 1 87.19 95 ASN A O 1
ATOM 734 N N . CYS A 1 96 ? -12.109 -5.621 -1.329 1 90 96 CYS A N 1
ATOM 735 C CA . CYS A 1 96 ? -12.266 -4.195 -1.592 1 90 96 CYS A CA 1
ATOM 736 C C . CYS A 1 96 ? -11.359 -3.369 -0.689 1 90 96 CYS A C 1
ATOM 738 O O . CYS A 1 96 ? -11.094 -2.197 -0.971 1 90 96 CYS A O 1
ATOM 740 N N . ASN A 1 97 ? -10.977 -3.949 0.376 1 94 97 ASN A N 1
ATOM 741 C CA . ASN A 1 97 ? -10.148 -3.178 1.292 1 94 97 ASN A CA 1
ATOM 742 C C . ASN A 1 97 ? -8.672 -3.557 1.163 1 94 97 ASN A C 1
ATOM 744 O O . ASN A 1 97 ? -7.855 -3.178 2.004 1 94 97 ASN A O 1
ATOM 748 N N . GLN A 1 98 ? -8.398 -4.391 0.134 1 94.12 98 GLN A N 1
ATOM 749 C CA . GLN A 1 98 ? -7.012 -4.797 -0.092 1 94.12 98 GLN A CA 1
ATOM 750 C C . GLN A 1 98 ? -6.516 -4.324 -1.455 1 94.12 98 GLN A C 1
ATOM 752 O O . GLN A 1 98 ? -7.312 -3.967 -2.324 1 94.12 98 GLN A O 1
ATOM 757 N N . PHE A 1 99 ? -5.277 -4.285 -1.583 1 95.38 99 PHE A N 1
ATOM 758 C CA . PHE A 1 99 ? -4.637 -3.885 -2.83 1 95.38 99 PHE A CA 1
ATOM 759 C C . PHE A 1 99 ? -3.281 -4.562 -2.986 1 95.38 99 PHE A C 1
ATOM 761 O O . PHE A 1 99 ? -2.744 -5.117 -2.025 1 95.38 99 PHE A O 1
ATOM 768 N N . ILE A 1 100 ? -2.803 -4.617 -4.184 1 95.5 100 ILE A N 1
ATOM 769 C CA . ILE A 1 100 ? -1.515 -5.227 -4.504 1 95.5 100 ILE A CA 1
ATOM 770 C C . ILE A 1 100 ? -0.454 -4.137 -4.652 1 95.5 100 ILE A C 1
ATOM 772 O O . ILE A 1 100 ? -0.67 -3.143 -5.352 1 95.5 100 ILE A O 1
ATOM 776 N N . VAL A 1 101 ? 0.589 -4.289 -3.949 1 97.12 101 VAL A N 1
ATOM 777 C CA . VAL A 1 101 ? 1.745 -3.408 -4.09 1 97.12 101 VAL A CA 1
ATOM 778 C C . VAL A 1 101 ? 2.838 -4.113 -4.891 1 97.12 101 VAL A C 1
ATOM 780 O O . VAL A 1 101 ? 3.203 -5.25 -4.582 1 97.12 101 VAL A O 1
ATOM 783 N N . CYS A 1 102 ? 3.336 -3.484 -5.891 1 96.5 102 CYS A N 1
ATOM 784 C CA . CYS A 1 102 ? 4.52 -3.912 -6.625 1 96.5 102 CYS A CA 1
ATOM 785 C C . CYS A 1 102 ? 5.648 -2.898 -6.477 1 96.5 102 CYS A C 1
ATOM 787 O O . CYS A 1 102 ? 5.484 -1.726 -6.812 1 96.5 102 CYS A O 1
ATOM 789 N N . SER A 1 103 ? 6.68 -3.336 -5.934 1 95.44 103 SER A N 1
ATOM 790 C CA . SER A 1 103 ? 7.852 -2.486 -5.742 1 95.44 103 SER A CA 1
ATOM 791 C C . SER A 1 103 ? 9.125 -3.199 -6.18 1 95.44 103 SER A C 1
ATOM 793 O O . SER A 1 103 ? 9.492 -4.23 -5.613 1 95.44 103 SER A O 1
ATOM 795 N N . GLU A 1 104 ? 9.773 -2.645 -7.199 1 92.44 104 GLU A N 1
ATOM 796 C CA . GLU A 1 104 ? 11 -3.215 -7.738 1 92.44 104 GLU A CA 1
ATOM 797 C C . GLU A 1 104 ? 10.828 -4.695 -8.055 1 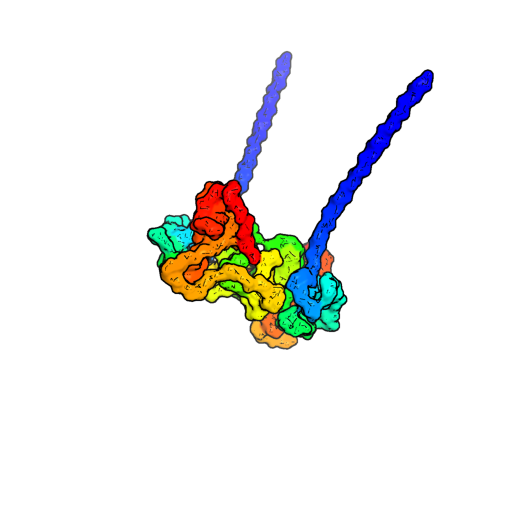92.44 104 GLU A C 1
ATOM 799 O O . GLU A 1 104 ? 11.695 -5.512 -7.742 1 92.44 104 GLU A O 1
ATOM 804 N N . GLY A 1 105 ? 9.625 -5.031 -8.438 1 93.25 105 GLY A N 1
ATOM 805 C CA . GLY A 1 105 ? 9.352 -6.375 -8.922 1 93.25 105 GLY A CA 1
ATOM 806 C C . GLY A 1 105 ? 8.773 -7.289 -7.855 1 93.2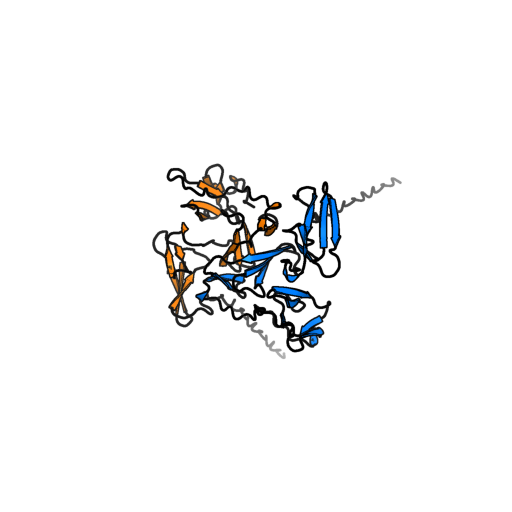5 105 GLY A C 1
ATOM 807 O O . GLY A 1 105 ? 8.266 -8.367 -8.164 1 93.25 105 GLY A O 1
ATOM 808 N N . TYR A 1 106 ? 8.875 -6.922 -6.617 1 94.56 106 TYR A N 1
ATOM 809 C CA . TYR A 1 106 ? 8.281 -7.711 -5.547 1 94.56 106 TYR A CA 1
ATOM 810 C C . TYR A 1 106 ? 6.828 -7.305 -5.316 1 94.56 106 TYR A C 1
ATOM 812 O O . TYR A 1 106 ? 6.5 -6.117 -5.34 1 94.56 106 TYR A O 1
ATOM 820 N N . SER A 1 107 ? 5.988 -8.312 -5.117 1 96.19 107 SER A N 1
ATOM 821 C CA . SER A 1 107 ? 4.582 -8.039 -4.848 1 96.19 107 SER A CA 1
ATOM 822 C C . SER A 1 107 ? 4.234 -8.312 -3.389 1 96.19 107 SER A C 1
ATOM 824 O O . SER A 1 107 ? 4.914 -9.094 -2.719 1 96.19 107 SER A O 1
ATOM 826 N N . SER A 1 108 ? 3.271 -7.652 -2.879 1 96.75 108 SER A N 1
ATOM 827 C CA . SER A 1 108 ? 2.678 -7.93 -1.575 1 96.75 108 SER A CA 1
ATOM 828 C C . SER A 1 108 ? 1.247 -7.402 -1.498 1 96.75 108 SER A C 1
ATOM 830 O O . SER A 1 108 ? 0.809 -6.652 -2.369 1 96.75 108 SER A O 1
ATOM 832 N N . ILE A 1 109 ? 0.552 -7.891 -0.522 1 96.44 109 ILE A N 1
ATOM 833 C CA . ILE A 1 109 ? -0.822 -7.449 -0.312 1 96.44 109 ILE A CA 1
ATOM 834 C C . ILE A 1 109 ? -0.8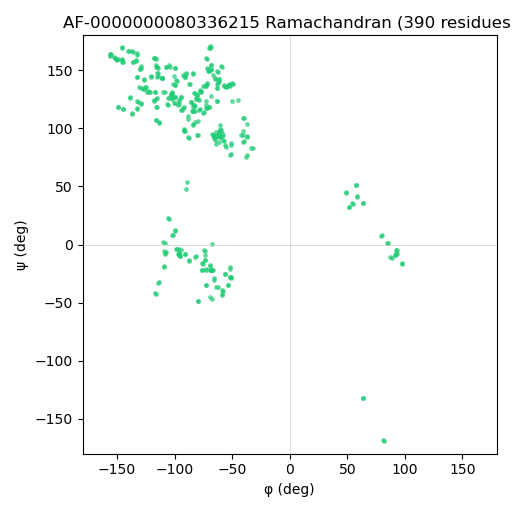66 -6.414 0.809 1 96.44 109 ILE A C 1
ATOM 836 O O . ILE A 1 109 ? -0.313 -6.637 1.89 1 96.44 109 ILE A O 1
ATOM 840 N N . GLY A 1 110 ? -1.356 -5.277 0.468 1 97.75 110 GLY A N 1
ATOM 841 C CA . GLY A 1 110 ? -1.689 -4.273 1.466 1 97.75 110 GLY A CA 1
ATOM 842 C C . GLY A 1 110 ? -3.168 -4.238 1.807 1 97.75 110 GLY A C 1
ATOM 843 O O . GLY A 1 110 ? -4.008 -4.613 0.986 1 97.75 110 GLY A O 1
ATOM 844 N N . GLN A 1 111 ? -3.455 -3.824 3.004 1 97.44 111 GLN A N 1
ATOM 845 C CA . GLN A 1 111 ? -4.832 -3.688 3.469 1 97.44 111 GLN A CA 1
ATOM 846 C C . GLN A 1 111 ? -5.098 -2.277 3.992 1 97.44 111 GLN A C 1
ATOM 848 O O . GLN A 1 111 ? -4.262 -1.701 4.691 1 97.44 111 GLN A O 1
ATOM 853 N N . CYS A 1 112 ? -6.246 -1.709 3.598 1 97.69 112 CYS A N 1
ATOM 854 C CA . CYS A 1 112 ? -6.664 -0.446 4.191 1 97.69 112 CYS A CA 1
ATOM 855 C C . CYS A 1 112 ? -7.043 -0.631 5.66 1 97.69 112 CYS A C 1
ATOM 857 O O . CYS A 1 112 ? -7.434 -1.725 6.07 1 97.69 112 CYS A O 1
ATOM 859 N N . ILE A 1 113 ? -6.855 0.373 6.43 1 95.69 113 ILE A N 1
ATOM 860 C CA . ILE A 1 113 ? -7.242 0.304 7.832 1 95.69 113 ILE A CA 1
ATOM 861 C C . ILE A 1 113 ? -8.766 0.275 7.945 1 95.69 113 ILE A C 1
ATOM 863 O O . ILE A 1 113 ? -9.469 0.453 6.953 1 95.69 113 ILE A O 1
ATOM 867 N N . GLU A 1 114 ? -9.219 -0.013 9.125 1 94.88 114 GLU A N 1
ATOM 868 C CA . GLU A 1 114 ? -10.656 -0.17 9.359 1 94.88 114 GLU A CA 1
ATOM 869 C C . GLU A 1 114 ? -11.43 1.066 8.906 1 94.88 114 GLU A C 1
ATOM 871 O O . GLU A 1 114 ? -11 2.195 9.164 1 94.88 114 GLU A O 1
ATOM 876 N N . GLY A 1 115 ? -12.516 0.92 8.227 1 95.56 115 GLY A N 1
ATOM 877 C CA . GLY A 1 115 ? -13.375 2.004 7.785 1 95.56 115 GLY A CA 1
ATOM 878 C C . GLY A 1 115 ? -13.031 2.506 6.395 1 95.56 115 GLY A C 1
ATOM 879 O O . GLY A 1 115 ? -13.758 3.324 5.828 1 95.56 115 GLY A O 1
ATOM 880 N N . TYR A 1 116 ? -11.984 2.031 5.883 1 96.38 116 TYR A N 1
ATOM 881 C CA . TYR A 1 116 ? -11.516 2.498 4.586 1 96.38 116 TYR A CA 1
ATOM 882 C C . TYR A 1 116 ? -11.539 1.372 3.561 1 96.38 116 TYR A C 1
ATOM 884 O O . TYR A 1 116 ? -11.5 0.194 3.922 1 96.38 116 TYR A O 1
ATOM 892 N N . ALA A 1 117 ? -11.656 1.725 2.328 1 95.38 117 ALA A N 1
ATOM 893 C CA . ALA A 1 117 ? -11.586 0.82 1.184 1 95.38 117 ALA A CA 1
ATOM 894 C C . ALA A 1 117 ? -10.688 1.39 0.086 1 95.38 117 ALA A C 1
ATOM 896 O O . ALA A 1 117 ? -10.438 2.596 0.045 1 95.38 117 ALA A O 1
ATOM 897 N N . PHE A 1 118 ? -10.25 0.479 -0.709 1 95.31 118 PHE A N 1
ATOM 898 C CA . PHE A 1 118 ? -9.281 0.88 -1.727 1 95.31 118 PHE A CA 1
ATOM 899 C C . PHE A 1 118 ? -9.992 1.407 -2.967 1 95.31 118 PHE A C 1
ATOM 901 O O . PHE A 1 118 ? 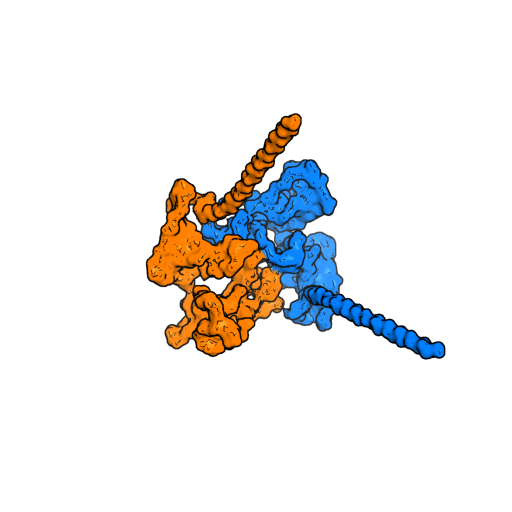-10.852 0.729 -3.533 1 95.31 118 PHE A O 1
ATOM 908 N N . ASP A 1 119 ? -9.656 2.674 -3.342 1 92.25 119 ASP A N 1
ATOM 909 C CA . ASP A 1 119 ? -10.125 3.285 -4.578 1 92.25 119 ASP A CA 1
ATOM 910 C C . ASP A 1 119 ? -9.18 2.979 -5.738 1 92.25 119 ASP A C 1
ATOM 912 O O . ASP A 1 119 ? -8.086 3.537 -5.82 1 92.25 119 ASP A O 1
ATOM 916 N N . GLY A 1 120 ? -9.586 2.143 -6.652 1 88.56 120 GLY A N 1
ATOM 917 C CA . GLY A 1 120 ? -8.75 1.695 -7.754 1 88.56 120 GLY A CA 1
ATOM 918 C C . GLY A 1 120 ? -8.414 2.803 -8.734 1 88.56 120 GLY A C 1
ATOM 919 O O . GLY A 1 120 ? -7.426 2.709 -9.469 1 88.56 120 GLY A O 1
ATOM 920 N N . ARG A 1 121 ? -9.211 3.854 -8.758 1 86.06 121 ARG A N 1
ATOM 921 C CA . ARG A 1 121 ? -8.969 4.965 -9.672 1 86.06 121 ARG A CA 1
ATOM 922 C C . ARG A 1 121 ? -7.879 5.891 -9.133 1 86.06 121 ARG A C 1
ATOM 924 O O . ARG A 1 121 ? -6.914 6.199 -9.836 1 86.06 121 ARG A O 1
ATOM 931 N N . GLN A 1 122 ? -8.039 6.258 -7.867 1 89.06 122 GLN A N 1
ATOM 932 C CA . GLN A 1 122 ? -7.066 7.168 -7.27 1 89.06 122 GLN A CA 1
ATOM 933 C C . GLN A 1 122 ? -5.934 6.395 -6.594 1 89.06 122 GLN A C 1
ATOM 935 O O . GLN A 1 122 ? -4.934 6.984 -6.188 1 89.06 122 GLN A O 1
ATOM 940 N N . ARG A 1 123 ? -6.051 5.078 -6.484 1 92.88 123 ARG A N 1
ATOM 941 C CA . ARG A 1 123 ? -5.031 4.168 -5.977 1 92.88 123 ARG A CA 1
ATOM 942 C C . ARG A 1 123 ? -4.633 4.527 -4.551 1 92.88 123 ARG A C 1
ATOM 944 O O . ARG A 1 123 ? -3.445 4.586 -4.227 1 92.88 123 ARG A O 1
ATOM 951 N N . VAL A 1 124 ? -5.602 4.859 -3.787 1 94.5 124 VAL A N 1
ATOM 952 C CA . VAL A 1 124 ? -5.422 5.16 -2.373 1 94.5 124 VAL A CA 1
ATOM 953 C C . VAL A 1 124 ? -6.637 4.688 -1.583 1 94.5 124 VAL A C 1
ATOM 955 O O . VAL A 1 124 ? -7.715 4.488 -2.15 1 94.5 124 VAL A O 1
ATOM 958 N N . CYS A 1 125 ? -6.461 4.453 -0.312 1 97 125 CYS A N 1
ATOM 959 C CA . CYS A 1 125 ? -7.586 4.105 0.548 1 97 125 CYS A CA 1
ATOM 960 C C . CYS A 1 125 ? -8.383 5.348 0.936 1 97 125 CYS A C 1
ATOM 962 O O . CYS A 1 125 ? -7.812 6.32 1.438 1 97 125 CYS A O 1
ATOM 964 N N . HIS A 1 126 ? -9.656 5.371 0.679 1 95.75 126 HIS A N 1
ATOM 965 C CA . HIS A 1 126 ? -10.609 6.379 1.123 1 95.75 126 HIS A CA 1
ATOM 966 C C . HIS A 1 126 ? -11.664 5.777 2.045 1 95.75 126 HIS A C 1
ATOM 968 O O . HIS A 1 126 ? -11.797 4.551 2.125 1 95.75 126 HIS A O 1
ATOM 974 N N . PRO A 1 127 ? -12.32 6.68 2.84 1 95 127 PRO A N 1
ATOM 975 C CA . PRO A 1 127 ? -13.445 6.117 3.588 1 95 127 PRO A CA 1
ATOM 976 C C . PRO A 1 127 ? -14.398 5.312 2.703 1 95 127 PRO A C 1
ATOM 978 O O . PRO A 1 127 ? -14.656 5.695 1.561 1 95 127 PRO A O 1
ATOM 981 N N . SER A 1 128 ? -14.867 4.145 3.23 1 92.81 128 SER A N 1
ATOM 982 C CA . SER A 1 128 ? -15.633 3.174 2.457 1 92.81 128 SER A CA 1
ATOM 983 C C . SER A 1 128 ? -16.859 3.814 1.835 1 92.81 128 SER A C 1
ATOM 985 O O . SER A 1 128 ? -17.312 3.4 0.763 1 92.81 128 SER A O 1
ATOM 987 N N . SER A 1 129 ? -17.328 4.863 2.43 1 88.44 129 SER A N 1
ATOM 988 C CA . SER A 1 129 ? -18.562 5.508 1.975 1 88.44 129 SER A CA 1
ATOM 989 C C . SER A 1 129 ? -18.359 6.18 0.621 1 88.44 129 SER A C 1
ATOM 991 O O . SER A 1 129 ? -19.328 6.422 -0.106 1 88.44 129 SER A O 1
ATOM 993 N N . ARG A 1 130 ? -17.219 6.461 0.302 1 87.81 130 ARG A N 1
ATOM 994 C CA . ARG A 1 130 ? -17.016 7.188 -0.949 1 87.81 130 ARG A CA 1
ATOM 995 C C . ARG A 1 130 ? -16.406 6.285 -2.012 1 87.81 130 ARG A C 1
ATOM 997 O O . ARG A 1 130 ? -16.125 6.73 -3.125 1 87.81 130 ARG A O 1
ATOM 1004 N N . VAL A 1 131 ? -16.031 5.094 -1.695 1 88.12 131 VAL A N 1
ATOM 1005 C CA . VAL A 1 131 ? -15.422 4.168 -2.637 1 88.12 131 VAL A CA 1
ATOM 1006 C C . VAL A 1 131 ? -16.484 3.225 -3.203 1 88.12 131 VAL A C 1
ATOM 1008 O O . VAL A 1 131 ? -17.281 2.656 -2.453 1 88.12 131 VAL A O 1
ATOM 1011 N N . ASN A 1 132 ? -16.578 3.205 -4.516 1 81.81 132 ASN A N 1
ATOM 1012 C CA . ASN A 1 132 ? -17.469 2.238 -5.172 1 81.81 132 ASN A CA 1
ATOM 1013 C C . ASN A 1 132 ? -16.734 0.926 -5.449 1 81.81 132 ASN A C 1
ATOM 1015 O O . ASN A 1 132 ? -15.984 0.823 -6.418 1 81.81 132 ASN A O 1
ATOM 1019 N N . CYS A 1 133 ? -16.844 0.05 -4.543 1 77.12 133 CYS A N 1
ATOM 1020 C CA . CYS A 1 133 ? -16.188 -1.238 -4.715 1 77.12 133 CYS A CA 1
ATOM 1021 C C . CYS A 1 133 ? -17.094 -2.227 -5.434 1 77.12 133 CYS A C 1
ATOM 1023 O O . CYS A 1 133 ? -18.078 -2.699 -4.863 1 77.12 133 CYS A O 1
ATOM 1025 N N . SER A 1 134 ? -17.641 -1.903 -6.598 1 63.16 134 SER A N 1
ATOM 1026 C CA . SER A 1 134 ? -18.5 -2.818 -7.34 1 63.16 134 SER A CA 1
ATOM 1027 C C . SER A 1 134 ? -17.719 -4.02 -7.855 1 63.16 134 SER A C 1
ATOM 1029 O O . SER A 1 134 ? -18.266 -4.891 -8.531 1 63.16 134 SER A O 1
ATOM 1031 N N . SER A 1 135 ? -16.547 -4.082 -7.602 1 55.69 135 SER A N 1
ATOM 1032 C CA . SER A 1 135 ? -15.734 -4.945 -8.461 1 55.69 135 SER A CA 1
ATOM 1033 C C . SER A 1 135 ? -16.078 -6.414 -8.242 1 55.69 135 SER A C 1
ATOM 1035 O O . SER A 1 135 ? -16.5 -6.809 -7.148 1 55.69 135 SER A O 1
ATOM 1037 N N . SER A 1 136 ? -16.359 -7.062 -9.469 1 59.81 136 SER A N 1
ATOM 1038 C CA . SER A 1 136 ? -16.5 -8.508 -9.586 1 59.81 136 SER A CA 1
ATOM 1039 C C . SER A 1 136 ? -15.516 -9.242 -8.688 1 59.81 136 SER A C 1
ATOM 1041 O O . SER A 1 136 ? -14.312 -8.961 -8.727 1 59.81 136 SER A O 1
ATOM 1043 N N . ARG A 1 137 ? -16.016 -9.773 -7.551 1 70.44 137 ARG A N 1
ATOM 1044 C CA . ARG A 1 137 ? -15.188 -10.516 -6.598 1 70.44 137 ARG A CA 1
ATOM 1045 C C . ARG A 1 137 ? -15.391 -12.023 -6.758 1 70.44 137 ARG A C 1
ATOM 1047 O O . ARG A 1 137 ? -16.406 -12.461 -7.305 1 70.44 137 ARG A O 1
ATOM 1054 N N . CYS A 1 138 ? -14.172 -12.719 -6.684 1 78 138 CYS A N 1
ATOM 1055 C CA . CYS A 1 138 ? -14.297 -14.164 -6.641 1 78 138 CYS A CA 1
ATOM 1056 C C . CYS A 1 138 ? -15.383 -14.594 -5.656 1 78 138 CYS A C 1
ATOM 1058 O O . CYS A 1 138 ? -15.477 -14.039 -4.559 1 78 138 CYS A O 1
ATOM 1060 N N . PRO A 1 139 ? -16.344 -15.367 -6.164 1 73.75 139 PRO A N 1
ATOM 1061 C CA . PRO A 1 139 ? -17.359 -15.883 -5.238 1 73.75 139 PRO A CA 1
ATOM 1062 C C . PRO A 1 139 ? -16.75 -16.609 -4.043 1 73.75 139 PRO A C 1
ATOM 1064 O O . PRO A 1 139 ? -15.703 -17.25 -4.172 1 73.75 139 PRO A O 1
ATOM 1067 N N . GLU A 1 140 ? -17.281 -16.359 -2.811 1 70.12 140 GLU A N 1
ATOM 1068 C CA . GLU A 1 140 ? -16.781 -16.984 -1.59 1 70.12 140 GLU A CA 1
ATOM 1069 C C . GLU A 1 140 ? -16.859 -18.5 -1.678 1 70.12 140 GLU A C 1
ATOM 1071 O O . GLU A 1 140 ? -15.961 -19.203 -1.203 1 70.12 140 GLU A O 1
ATOM 1076 N N . GLN A 1 141 ? -18.047 -18.891 -2.301 1 69.06 141 GLN A N 1
ATOM 1077 C CA . GLN A 1 141 ? -18.219 -20.344 -2.42 1 69.06 141 GLN A CA 1
ATOM 1078 C C . GLN A 1 141 ? -18 -20.812 -3.855 1 69.06 141 GLN A C 1
ATOM 1080 O O . GLN A 1 141 ? -18.594 -20.266 -4.789 1 69.06 141 GLN A O 1
ATOM 1085 N N . ASP A 1 142 ? -16.984 -21.688 -3.885 1 67.62 142 ASP A N 1
ATOM 1086 C CA . ASP A 1 142 ? -16.672 -22.234 -5.199 1 67.62 142 ASP A CA 1
ATOM 1087 C C . ASP A 1 142 ? -17.719 -23.234 -5.664 1 67.62 142 ASP A C 1
ATOM 1089 O O . ASP A 1 142 ? -18.219 -24.031 -4.867 1 67.62 142 ASP A O 1
ATOM 1093 N N . ASN A 1 143 ? -18.281 -22.859 -6.781 1 71.5 143 ASN A N 1
ATOM 1094 C CA . ASN A 1 143 ? -19.016 -23.922 -7.496 1 71.5 143 ASN A CA 1
ATOM 1095 C C . ASN A 1 143 ? -18.062 -24.812 -8.273 1 71.5 143 ASN A C 1
ATOM 1097 O O . ASN A 1 143 ? -17.422 -24.375 -9.234 1 71.5 143 ASN A O 1
ATOM 1101 N N . PRO A 1 144 ? -17.875 -26.094 -7.688 1 72.69 144 PRO A N 1
ATOM 1102 C CA . PRO A 1 144 ? -16.891 -26.984 -8.328 1 72.69 144 PRO A CA 1
ATOM 1103 C C . PRO A 1 144 ? -17.141 -27.141 -9.828 1 72.69 144 PRO A C 1
ATOM 1105 O O . PRO A 1 144 ? -16.234 -27.5 -10.57 1 72.69 144 PRO A O 1
ATOM 1108 N N . ASN A 1 145 ? -18.328 -26.828 -10.234 1 76.81 145 ASN A N 1
ATOM 1109 C CA . ASN A 1 145 ? -18.688 -27.062 -11.633 1 76.81 145 ASN A CA 1
ATOM 1110 C C . ASN A 1 145 ? -18.516 -25.797 -12.461 1 76.81 145 ASN A C 1
ATOM 1112 O O . ASN A 1 145 ? -18.75 -25.797 -13.672 1 76.81 145 ASN A O 1
ATOM 1116 N N . GLN A 1 146 ? -18.188 -24.797 -11.805 1 81.62 146 GLN A N 1
ATOM 1117 C CA . GLN A 1 146 ? -18.078 -23.562 -12.57 1 81.62 146 GLN A CA 1
ATOM 1118 C C . GLN A 1 146 ? -16.828 -22.766 -12.164 1 81.62 146 GLN A C 1
ATOM 1120 O O . GLN A 1 146 ? -16.734 -22.297 -11.031 1 81.62 146 GLN A O 1
ATOM 1125 N N . ILE A 1 147 ? -15.938 -22.75 -13.18 1 85.94 147 ILE A N 1
ATOM 1126 C CA . ILE A 1 147 ? -14.742 -21.922 -12.961 1 85.94 147 ILE A CA 1
ATOM 1127 C C . ILE A 1 147 ? -15.062 -20.469 -13.242 1 85.94 147 ILE A C 1
ATOM 1129 O O . ILE A 1 147 ? -15.672 -20.141 -14.266 1 85.94 147 ILE A O 1
ATOM 1133 N N . VAL A 1 148 ? -14.742 -19.672 -12.336 1 88.5 148 VAL A N 1
ATOM 1134 C CA . VAL A 1 148 ? -14.953 -18.234 -12.508 1 88.5 148 VAL A CA 1
ATOM 1135 C C . VAL A 1 148 ? -13.625 -17.547 -12.828 1 88.5 148 VAL A C 1
ATOM 1137 O O . VAL A 1 148 ? -12.617 -17.781 -12.156 1 88.5 148 VAL A O 1
ATOM 1140 N N . TYR A 1 149 ? -13.648 -16.734 -13.914 1 90.06 149 TYR A N 1
ATOM 1141 C CA . TYR A 1 149 ? -12.469 -15.984 -14.328 1 90.06 149 TYR A CA 1
ATOM 1142 C C . TYR A 1 149 ? -12.68 -14.492 -14.109 1 90.06 149 TYR A C 1
ATOM 1144 O O . TYR A 1 149 ? -13.805 -13.992 -14.203 1 90.06 149 TYR A O 1
ATOM 1152 N N . LEU A 1 150 ? -11.617 -13.82 -13.711 1 89.06 150 LEU A N 1
ATOM 1153 C CA . LEU A 1 150 ? -11.641 -12.367 -13.609 1 89.06 150 LEU A CA 1
ATOM 1154 C C . LEU A 1 150 ? -10.578 -11.742 -14.5 1 89.06 150 LEU A C 1
ATOM 1156 O O . LEU A 1 150 ? -9.484 -12.289 -14.656 1 89.06 150 LEU A O 1
ATOM 1160 N N . PRO A 1 151 ? -10.922 -10.547 -15.078 1 89.44 151 PRO A N 1
ATOM 1161 C CA . PRO A 1 151 ? -9.891 -9.859 -15.859 1 89.44 151 PRO A CA 1
ATOM 1162 C C . PRO A 1 151 ? -8.758 -9.32 -14.984 1 89.44 151 PRO A C 1
ATOM 1164 O O . PRO A 1 151 ? -8.867 -9.305 -13.758 1 89.44 151 PRO A O 1
ATOM 1167 N N . GLY A 1 152 ? -7.695 -8.859 -15.688 1 89.56 152 GLY A N 1
ATOM 1168 C CA . GLY A 1 152 ? -6.516 -8.367 -15 1 89.56 152 GLY A CA 1
ATOM 1169 C C . GLY A 1 152 ? -6.73 -7.016 -14.344 1 89.56 152 GLY A C 1
ATOM 1170 O O . GLY A 1 152 ? -7.676 -6.297 -14.68 1 89.56 152 GLY A O 1
ATOM 1171 N N . VAL A 1 153 ? -5.824 -6.746 -13.391 1 86.5 153 VAL A N 1
ATOM 1172 C CA . VAL A 1 153 ? -5.891 -5.465 -12.688 1 86.5 153 VAL A CA 1
ATOM 1173 C C . VAL A 1 153 ? -4.715 -4.586 -13.109 1 86.5 153 VAL A C 1
ATOM 1175 O O . VAL A 1 153 ? -4.777 -3.359 -12.992 1 86.5 153 VAL A O 1
ATOM 1178 N N . GLU A 1 154 ? -3.658 -5.219 -13.672 1 86.94 154 GLU A N 1
ATOM 1179 C CA . GLU A 1 154 ? -2.459 -4.469 -14.039 1 86.94 154 GLU A CA 1
ATOM 1180 C C . GLU A 1 154 ? -2.268 -4.445 -15.547 1 86.94 154 GLU A C 1
ATOM 1182 O O . GLU A 1 154 ? -1.743 -3.473 -16.094 1 86.94 154 GLU A O 1
ATOM 1187 N N . SER A 1 155 ? -2.688 -5.52 -16.172 1 89.5 155 SER A N 1
ATOM 1188 C CA . SER A 1 155 ? -2.393 -5.648 -17.594 1 89.5 155 SER A CA 1
ATOM 1189 C C . SER A 1 155 ? -3.469 -6.453 -18.312 1 89.5 155 SER A C 1
ATOM 1191 O O . SER A 1 155 ? -4.137 -7.289 -17.703 1 89.5 155 SER A O 1
ATOM 1193 N N . CYS A 1 156 ? -3.502 -6.246 -19.594 1 93.31 156 CYS A N 1
ATOM 1194 C CA . CYS A 1 156 ? -4.473 -6.965 -20.422 1 93.31 156 CYS A CA 1
ATOM 1195 C C . CYS A 1 156 ? -4.043 -8.414 -20.625 1 93.31 156 CYS A C 1
ATOM 1197 O O . CYS A 1 156 ? -4.844 -9.242 -21.062 1 93.31 156 CYS A O 1
ATOM 1199 N N . GLU A 1 157 ? -2.787 -8.664 -20.344 1 94.31 157 GLU A N 1
ATOM 1200 C CA . GLU A 1 157 ? -2.271 -10.023 -20.469 1 94.31 157 GLU A CA 1
ATOM 1201 C C . GLU A 1 157 ? -2.611 -10.867 -19.234 1 94.31 157 GLU A C 1
ATOM 1203 O O . GLU A 1 157 ? -2.459 -12.086 -19.25 1 94.31 157 GLU A O 1
ATOM 1208 N N . GLU A 1 158 ? -3.088 -10.203 -18.281 1 94.38 158 GLU A N 1
ATOM 1209 C CA . GLU A 1 158 ? -3.32 -10.828 -16.969 1 94.38 158 GLU A CA 1
ATOM 1210 C C . GLU A 1 158 ? -4.785 -11.227 -16.812 1 94.38 158 GLU A C 1
ATOM 1212 O O . GLU A 1 158 ? -5.68 -10.547 -17.312 1 94.38 158 GLU A O 1
ATOM 1217 N N . TYR A 1 159 ? -5.02 -12.359 -16.203 1 93 159 TYR A N 1
ATOM 1218 C CA . TYR A 1 159 ? -6.344 -12.75 -15.742 1 93 159 TYR A CA 1
ATOM 1219 C C . TYR A 1 159 ? -6.254 -13.562 -14.453 1 93 159 TYR A C 1
ATOM 1221 O O . TYR A 1 159 ? -5.156 -13.891 -13.992 1 93 159 TYR A O 1
ATOM 1229 N N . PHE A 1 160 ? -7.379 -13.805 -13.805 1 93.19 160 PHE A N 1
ATOM 1230 C CA . PHE A 1 160 ? -7.395 -14.531 -12.539 1 93.19 160 PHE A CA 1
ATOM 1231 C C . PHE A 1 160 ? -8.367 -15.703 -12.602 1 93.19 160 PHE A C 1
ATOM 1233 O O . PHE A 1 160 ? -9.43 -15.602 -13.227 1 93.19 160 PHE A O 1
ATOM 1240 N N . ILE A 1 161 ? -7.961 -16.781 -12 1 92 161 ILE A N 1
ATOM 1241 C CA . ILE A 1 161 ? -8.852 -17.922 -11.773 1 92 161 ILE A CA 1
ATOM 1242 C C . ILE A 1 161 ? -9.266 -17.953 -10.305 1 92 161 ILE A C 1
ATOM 1244 O O . ILE A 1 161 ? -8.422 -17.891 -9.406 1 92 161 ILE A O 1
ATOM 1248 N N . CYS A 1 162 ? -10.539 -17.984 -10.109 1 89.19 162 CYS A N 1
ATOM 1249 C CA . CYS A 1 162 ? -11.039 -18.047 -8.742 1 89.19 162 CYS A CA 1
ATOM 1250 C C . CYS A 1 162 ? -11.062 -19.484 -8.234 1 89.19 162 CYS A C 1
ATOM 1252 O O . CYS A 1 162 ? -11.711 -20.344 -8.828 1 89.19 162 CYS A O 1
ATOM 1254 N N . GLN A 1 163 ? -10.211 -19.688 -7.211 1 84.38 163 GLN A N 1
ATOM 1255 C CA . GLN A 1 163 ? -10.125 -21 -6.586 1 84.38 163 GLN A CA 1
ATOM 1256 C C . GLN A 1 163 ? -10.266 -20.891 -5.07 1 84.38 163 GLN A C 1
ATOM 1258 O O . GLN A 1 163 ? -9.477 -20.203 -4.414 1 84.38 163 GLN A O 1
ATOM 1263 N N . SER A 1 164 ? -11.312 -21.609 -4.535 1 81.44 164 SER A N 1
ATOM 1264 C CA . SER A 1 164 ? -11.539 -21.625 -3.096 1 81.44 164 SER A CA 1
ATOM 1265 C C . SER A 1 164 ? -11.664 -20.219 -2.535 1 81.44 164 SER A C 1
ATOM 1267 O O . SER A 1 164 ? -11.07 -19.891 -1.504 1 81.44 164 SER A O 1
ATOM 1269 N N . GLY A 1 165 ? -12.242 -19.375 -3.32 1 77.81 165 GLY A N 1
ATOM 1270 C CA . GLY A 1 165 ? -12.492 -18.016 -2.869 1 77.81 165 GLY A CA 1
ATOM 1271 C C . GLY A 1 165 ? -11.305 -17.094 -3.066 1 77.81 165 GLY A C 1
ATOM 1272 O O . GLY A 1 165 ? -11.352 -15.93 -2.676 1 77.81 165 GLY A O 1
ATOM 1273 N N . MET A 1 166 ? -10.219 -17.656 -3.654 1 85.38 166 MET A N 1
ATOM 1274 C CA . MET A 1 166 ? -9.023 -16.859 -3.865 1 85.38 166 MET A CA 1
ATOM 1275 C C . MET A 1 166 ? -8.742 -16.672 -5.352 1 85.38 166 MET A C 1
ATOM 1277 O O . MET A 1 166 ? -8.984 -17.578 -6.152 1 85.38 166 MET A O 1
ATOM 1281 N N . ALA A 1 167 ? -8.234 -15.5 -5.664 1 89.75 167 ALA A N 1
ATOM 1282 C CA . ALA A 1 167 ? -7.898 -15.211 -7.055 1 89.75 167 ALA A CA 1
ATOM 1283 C C . ALA A 1 167 ? -6.441 -15.555 -7.348 1 89.75 167 ALA A C 1
ATOM 1285 O O . ALA A 1 167 ? -5.531 -14.984 -6.742 1 89.75 167 ALA A O 1
ATOM 1286 N N . VAL A 1 168 ? -6.242 -16.5 -8.258 1 92.88 168 VAL A N 1
ATOM 1287 C CA . VAL A 1 168 ? -4.898 -16.891 -8.664 1 92.88 168 VAL A CA 1
ATOM 1288 C C . VAL A 1 168 ? -4.559 -16.25 -10.008 1 92.88 168 VAL A C 1
ATOM 1290 O O . VAL A 1 168 ? -5.297 -16.406 -10.984 1 92.88 168 VAL A O 1
ATOM 1293 N N . GLN A 1 169 ? -3.469 -15.562 -10.047 1 95.12 169 GLN A N 1
ATOM 1294 C CA . GLN A 1 169 ? -3.072 -14.836 -11.25 1 95.12 169 GLN A CA 1
ATOM 1295 C C . GLN A 1 169 ? -2.588 -15.797 -12.336 1 95.12 169 GLN A C 1
ATOM 1297 O O . GLN A 1 169 ? -1.859 -16.75 -12.047 1 95.12 169 GLN A O 1
ATOM 1302 N N . LYS A 1 170 ? -3 -15.555 -13.516 1 95 170 LYS A N 1
ATOM 1303 C CA . LYS A 1 170 ? -2.496 -16.203 -14.727 1 95 170 LYS A CA 1
ATOM 1304 C C . LYS A 1 170 ? -2.131 -15.18 -15.789 1 95 170 LYS A C 1
ATOM 1306 O O . LYS A 1 170 ? -2.637 -14.055 -15.773 1 95 170 LYS A O 1
ATOM 1311 N N . LEU A 1 171 ? -1.173 -15.523 -16.625 1 94.88 171 LEU A N 1
ATOM 1312 C CA . LEU A 1 171 ? -0.741 -14.625 -17.688 1 94.88 171 LEU A CA 1
ATOM 1313 C C . LEU A 1 171 ? -0.899 -15.297 -19.047 1 94.88 171 LEU A C 1
ATOM 1315 O O . LEU A 1 171 ? -0.529 -16.453 -19.234 1 94.88 171 LEU A O 1
ATOM 1319 N N . CYS A 1 172 ? -1.515 -14.555 -19.953 1 96.25 172 CYS A N 1
ATOM 1320 C CA . CYS A 1 172 ? -1.531 -15.016 -21.344 1 96.25 172 CYS A CA 1
ATOM 1321 C C . CYS A 1 172 ? -0.136 -14.953 -21.953 1 96.25 172 CYS A C 1
ATOM 1323 O O . CYS A 1 172 ? 0.717 -14.195 -21.484 1 96.25 172 CYS A O 1
ATOM 1325 N N . ALA A 1 173 ? 0.06 -15.805 -22.969 1 94.44 173 ALA A N 1
ATOM 1326 C CA . ALA A 1 173 ? 1.313 -15.742 -23.703 1 94.44 173 ALA A CA 1
ATOM 1327 C C . ALA A 1 173 ? 1.511 -14.359 -24.328 1 94.44 173 ALA A C 1
ATOM 1329 O O . ALA A 1 173 ? 0.544 -13.625 -24.547 1 94.44 173 ALA A O 1
ATOM 1330 N N . PRO A 1 174 ? 2.811 -14.039 -24.516 1 91.31 174 PRO A N 1
ATOM 1331 C CA . PRO A 1 174 ? 3.068 -12.727 -25.109 1 91.31 174 PRO A CA 1
ATOM 1332 C C . PRO A 1 174 ? 2.291 -12.492 -26.406 1 91.31 174 PRO A C 1
ATOM 1334 O O . PRO A 1 174 ? 2.215 -13.391 -27.25 1 91.31 174 PRO A O 1
ATOM 1337 N N . GLY A 1 175 ? 1.758 -11.359 -26.531 1 91.31 175 GLY A N 1
ATOM 1338 C CA . GLY A 1 175 ? 1.013 -11.016 -27.734 1 91.31 175 GLY A CA 1
ATOM 1339 C C . GLY A 1 175 ? -0.469 -11.32 -27.625 1 91.31 175 GLY A C 1
ATOM 1340 O O . GLY A 1 175 ? -1.257 -10.914 -28.484 1 91.31 175 GLY A O 1
ATOM 1341 N N . LEU A 1 176 ? -0.821 -11.992 -26.594 1 95.75 176 LEU A N 1
ATOM 1342 C CA . LEU A 1 176 ? -2.219 -12.359 -26.391 1 95.75 176 LEU A CA 1
ATOM 1343 C C . LEU A 1 176 ? -2.805 -11.594 -25.203 1 95.75 176 LEU A C 1
ATOM 1345 O O . LEU A 1 176 ? -2.098 -11.297 -24.234 1 95.75 176 LEU A O 1
ATOM 1349 N N . PHE A 1 177 ? -4.027 -11.234 -25.328 1 96.56 177 PHE A N 1
ATOM 1350 C CA . PHE A 1 177 ? -4.766 -10.57 -24.266 1 96.56 177 PHE A CA 1
ATOM 1351 C C . PHE A 1 177 ? -5.91 -11.445 -23.766 1 96.56 177 PHE A C 1
ATOM 1353 O O . PHE A 1 177 ? -6.395 -12.312 -24.5 1 96.56 177 PHE A O 1
ATOM 1360 N N . TRP A 1 178 ? -6.289 -11.297 -22.531 1 95.25 178 TRP A N 1
ATOM 1361 C CA . TRP A 1 178 ? -7.41 -12.047 -21.969 1 95.25 178 TRP A CA 1
ATOM 1362 C C . TRP A 1 178 ? -8.734 -11.539 -22.531 1 95.25 178 TRP A C 1
ATOM 1364 O O . TRP A 1 178 ? -9.055 -10.352 -22.406 1 95.25 178 TRP A O 1
ATOM 1374 N N . ASP A 1 179 ? -9.414 -12.391 -23.219 1 94.38 179 ASP A N 1
ATOM 1375 C CA . ASP A 1 179 ? -10.758 -12.133 -23.703 1 94.38 179 ASP A CA 1
ATOM 1376 C C . ASP A 1 179 ? -11.812 -12.586 -22.703 1 94.38 179 ASP A C 1
ATOM 1378 O O . ASP A 1 179 ? -12.172 -13.766 -22.656 1 94.38 179 ASP A O 1
ATOM 1382 N N . ALA A 1 180 ? -12.297 -11.656 -21.922 1 89.75 180 ALA A N 1
ATOM 1383 C CA . ALA A 1 180 ? -13.211 -11.977 -20.828 1 89.75 180 ALA A CA 1
ATOM 1384 C C . ALA A 1 180 ? -14.539 -12.508 -21.359 1 89.75 180 ALA A C 1
ATOM 1386 O O . ALA A 1 180 ? -15.203 -13.305 -20.703 1 89.75 180 ALA A O 1
ATOM 1387 N N . ILE A 1 181 ? -14.93 -12.109 -22.5 1 89.81 181 ILE A N 1
ATOM 1388 C CA . ILE A 1 181 ? -16.203 -12.523 -23.094 1 89.81 181 ILE A CA 1
ATOM 1389 C C . ILE A 1 181 ? -16.141 -14.008 -23.469 1 89.81 181 ILE A C 1
ATOM 1391 O O . ILE A 1 181 ? -17.031 -14.773 -23.109 1 89.81 181 ILE A O 1
ATOM 1395 N N . ASN A 1 182 ? -15.07 -14.445 -24.078 1 92.56 182 ASN A N 1
ATOM 1396 C CA . ASN A 1 182 ? -14.93 -15.828 -24.531 1 92.56 182 ASN A CA 1
ATOM 1397 C C . ASN A 1 182 ? -14.117 -16.656 -23.547 1 92.56 182 ASN A C 1
ATOM 1399 O O . ASN A 1 182 ? -13.922 -17.859 -23.75 1 92.56 182 ASN A O 1
ATOM 1403 N N . GLU A 1 183 ? -13.586 -16.062 -22.5 1 92.69 183 GLU A N 1
ATOM 1404 C CA . GLU A 1 183 ? -12.844 -16.703 -21.422 1 92.69 183 GLU A CA 1
ATOM 1405 C C . GLU A 1 183 ? -11.641 -17.469 -21.953 1 92.69 183 GLU A C 1
ATOM 1407 O O . GLU A 1 183 ? -11.461 -18.656 -21.625 1 92.69 183 GLU A O 1
ATOM 1412 N N . ARG A 1 184 ? -10.883 -16.781 -22.734 1 95.69 184 ARG A N 1
ATOM 1413 C CA . ARG A 1 184 ? -9.648 -17.328 -23.281 1 95.69 184 ARG A CA 1
ATOM 1414 C C . ARG A 1 184 ? -8.664 -16.219 -23.641 1 95.69 184 ARG A C 1
ATOM 1416 O O . ARG A 1 184 ? -9.039 -15.055 -23.75 1 95.69 184 ARG A O 1
ATOM 1423 N N . CYS A 1 185 ? -7.438 -16.625 -23.812 1 96.62 185 CYS A N 1
ATOM 1424 C CA . CYS A 1 185 ? -6.441 -15.695 -24.344 1 96.62 185 CYS A CA 1
ATOM 1425 C C . CYS A 1 185 ? -6.516 -15.648 -25.875 1 96.62 185 CYS A C 1
ATOM 1427 O O . CYS A 1 185 ? -6.562 -16.688 -26.531 1 96.62 185 CYS A O 1
ATOM 1429 N N . ASP A 1 186 ? -6.578 -14.484 -26.391 1 96.75 186 ASP A N 1
ATOM 1430 C CA . ASP A 1 186 ? -6.699 -14.281 -27.828 1 96.75 186 ASP A CA 1
ATOM 1431 C C . ASP A 1 186 ? -5.77 -13.164 -28.297 1 96.75 186 ASP A C 1
ATOM 1433 O O . ASP A 1 186 ? -5.195 -12.445 -27.484 1 96.75 186 ASP A O 1
ATOM 1437 N N . PHE A 1 187 ? -5.617 -13.133 -29.625 1 95.81 187 PHE A N 1
ATOM 1438 C CA . PHE A 1 187 ? -4.762 -12.094 -30.188 1 95.81 187 PHE A CA 1
ATOM 1439 C C . PHE A 1 187 ? -5.258 -10.711 -29.781 1 95.81 187 PHE A C 1
ATOM 1441 O O . PHE A 1 187 ? -6.461 -10.453 -29.75 1 95.81 187 PHE A O 1
ATOM 1448 N N . SER A 1 188 ? -4.266 -9.812 -29.406 1 92.62 188 SER A N 1
ATOM 1449 C CA . SER A 1 188 ? -4.574 -8.484 -28.891 1 92.62 188 SER A CA 1
ATOM 1450 C C . SER A 1 188 ? -5.527 -7.738 -29.812 1 92.62 188 SER A C 1
ATOM 1452 O O . SER A 1 188 ? -6.359 -6.957 -29.359 1 92.62 188 SER A O 1
ATOM 1454 N N . GLN A 1 189 ? -5.523 -8.023 -31.094 1 92.5 189 GLN A N 1
ATOM 1455 C CA . GLN A 1 189 ? -6.352 -7.328 -32.062 1 92.5 189 GLN A CA 1
ATOM 1456 C C . GLN A 1 189 ? -7.82 -7.727 -31.922 1 92.5 189 GLN A C 1
ATOM 1458 O O . GLN A 1 189 ? -8.711 -6.98 -32.344 1 92.5 189 GLN A O 1
ATOM 1463 N N . ASN A 1 190 ? -8.023 -8.844 -31.344 1 92.56 190 ASN A N 1
ATOM 1464 C CA . ASN A 1 190 ? -9.375 -9.391 -31.25 1 92.56 190 ASN A CA 1
ATOM 1465 C C . ASN A 1 190 ? -10.031 -9.047 -29.922 1 92.56 190 ASN A C 1
ATOM 1467 O O . ASN A 1 190 ? -11.188 -9.383 -29.688 1 92.56 190 ASN A O 1
ATOM 1471 N N . VAL A 1 191 ? -9.273 -8.508 -29 1 91.38 191 VAL A N 1
ATOM 1472 C CA . VAL A 1 191 ? -9.766 -8.359 -27.625 1 91.38 191 VAL A CA 1
ATOM 1473 C C . VAL A 1 191 ? -9.875 -6.883 -27.266 1 91.38 191 VAL A C 1
ATOM 1475 O O . VAL A 1 191 ? -8.945 -6.105 -27.516 1 91.38 191 VAL A O 1
ATOM 1478 N N . SER A 1 192 ? -11.07 -6.457 -26.812 1 86.62 192 SER A N 1
ATOM 1479 C CA . SER A 1 192 ? -11.195 -5.152 -26.172 1 86.62 192 SER A CA 1
ATOM 1480 C C . SER A 1 192 ? -10.828 -5.219 -24.688 1 86.62 192 SER A C 1
ATOM 1482 O O . SER A 1 192 ? -11.602 -5.727 -23.875 1 86.62 192 SER A O 1
ATOM 1484 N N . CYS A 1 193 ? -9.656 -4.738 -24.453 1 83.12 193 CYS A N 1
ATOM 1485 C CA . CYS A 1 193 ? -9.125 -4.875 -23.094 1 83.12 193 CYS A CA 1
ATOM 1486 C C . CYS A 1 193 ? -9.617 -3.746 -22.203 1 83.12 193 CYS A C 1
ATOM 1488 O O . CYS A 1 193 ? -9.414 -2.57 -22.516 1 83.12 193 CYS A O 1
ATOM 1490 N N . ASN A 1 194 ? -10.391 -4.148 -21.219 1 76.25 194 ASN A N 1
ATOM 1491 C CA . ASN A 1 194 ? -10.797 -3.246 -20.141 1 76.25 194 ASN A CA 1
ATOM 1492 C C . ASN A 1 194 ? -10.242 -3.699 -18.797 1 76.25 194 ASN A C 1
ATOM 1494 O O . ASN A 1 194 ? -10.633 -4.75 -18.281 1 76.25 194 ASN A O 1
ATOM 1498 N N . LEU A 1 195 ? -9.211 -2.961 -18.25 1 72.25 195 LEU A N 1
ATOM 1499 C CA . LEU A 1 195 ? -8.625 -3.318 -16.969 1 72.25 195 LEU A CA 1
ATOM 1500 C C . LEU A 1 195 ? -9.586 -3.006 -15.82 1 72.25 195 LEU A C 1
ATOM 1502 O O . LEU A 1 195 ? -10.375 -2.059 -15.906 1 72.25 195 LEU A O 1
ATOM 1506 N N . LYS A 1 196 ? -9.617 -3.91 -14.93 1 64.12 196 LYS A N 1
ATOM 1507 C CA . LYS A 1 196 ? -10.4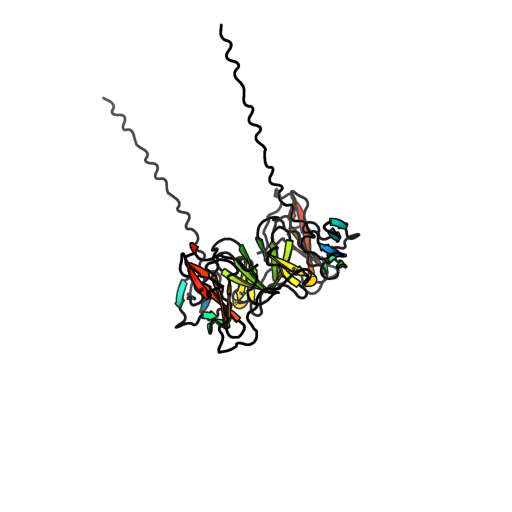61 -3.707 -13.758 1 64.12 196 LYS A CA 1
ATOM 1508 C C . LYS A 1 196 ? -9.836 -2.699 -12.797 1 64.12 196 LYS A C 1
ATOM 1510 O O . LYS A 1 196 ? -8.641 -2.768 -12.508 1 64.12 196 LYS A O 1
ATOM 1515 N N . ASN A 1 197 ? -10.469 -1.511 -12.633 1 63.78 197 ASN A N 1
ATOM 1516 C CA . ASN A 1 197 ? -10 -0.532 -11.656 1 63.78 197 ASN A CA 1
ATOM 1517 C C . ASN A 1 197 ? -10.859 -0.535 -10.398 1 63.78 197 ASN A C 1
ATOM 1519 O O . ASN A 1 197 ? -12.055 -0.831 -10.461 1 63.78 197 ASN A O 1
ATOM 1523 N N . MET B 1 1 ? 4.711 46.75 -63.875 1 36.16 1 MET B N 1
ATOM 1524 C CA . MET B 1 1 ? 5.148 46.562 -62.5 1 36.16 1 MET B CA 1
ATOM 1525 C C . MET B 1 1 ? 4.066 45.875 -61.688 1 36.16 1 MET B C 1
ATOM 1527 O O . MET B 1 1 ? 3.08 46.5 -61.281 1 36.16 1 MET B O 1
ATOM 1531 N N . HIS B 1 2 ? 3.756 44.562 -62.031 1 56.59 2 HIS B N 1
ATOM 1532 C CA . HIS B 1 2 ? 2.797 43.688 -61.344 1 56.59 2 HIS B CA 1
ATOM 1533 C C . HIS B 1 2 ? 3.186 43.438 -59.906 1 56.59 2 HIS B C 1
ATOM 1535 O O . HIS B 1 2 ? 4.293 42.969 -59.625 1 56.59 2 HIS B O 1
ATOM 1541 N N . SER B 1 3 ? 2.688 44.219 -58.906 1 51.72 3 SER B N 1
ATOM 1542 C CA . SER B 1 3 ? 2.797 44.062 -57.469 1 51.72 3 SER B CA 1
ATOM 1543 C C . SER B 1 3 ? 2.182 42.75 -57 1 51.72 3 SER B C 1
ATOM 1545 O O . SER B 1 3 ? 0.997 42.5 -57.219 1 51.72 3 SER B O 1
ATOM 1547 N N . LYS B 1 4 ? 2.951 41.656 -56.875 1 54.88 4 LYS B N 1
ATOM 1548 C CA . LYS B 1 4 ? 2.51 40.438 -56.219 1 54.88 4 LYS B CA 1
ATOM 1549 C C . LYS B 1 4 ? 2.164 40.719 -54.75 1 54.88 4 LYS B C 1
ATOM 1551 O O . LYS B 1 4 ? 3.012 41.156 -54 1 54.88 4 LYS B O 1
ATOM 1556 N N . ALA B 1 5 ? 0.883 40.875 -54.438 1 54.84 5 ALA B N 1
ATOM 1557 C CA . ALA B 1 5 ? 0.403 40.875 -53.062 1 54.84 5 ALA B CA 1
ATOM 1558 C C . ALA B 1 5 ? 0.686 39.531 -52.375 1 54.84 5 ALA B C 1
ATOM 1560 O O . ALA B 1 5 ? 0.276 38.5 -52.875 1 54.84 5 ALA B O 1
ATOM 1561 N N . ILE B 1 6 ? 1.77 39.5 -51.625 1 56.41 6 ILE B N 1
ATOM 1562 C CA . ILE B 1 6 ? 2.07 38.344 -50.781 1 56.41 6 ILE B CA 1
ATOM 1563 C C . ILE B 1 6 ? 1.012 38.219 -49.688 1 56.41 6 ILE B C 1
ATOM 1565 O O . ILE B 1 6 ? 0.838 39.125 -48.875 1 56.41 6 ILE B O 1
ATOM 1569 N N . THR B 1 7 ? -0.047 37.438 -49.938 1 58.12 7 THR B N 1
ATOM 1570 C CA . THR B 1 7 ? -0.99 37.094 -48.875 1 58.12 7 THR B CA 1
ATOM 1571 C C . THR B 1 7 ? -0.294 36.281 -47.781 1 58.12 7 THR B C 1
ATOM 1573 O O . THR B 1 7 ? 0.231 35.188 -48.031 1 58.12 7 THR B O 1
ATOM 1576 N N . CYS B 1 8 ? 0.19 37 -46.719 1 52.94 8 CYS B N 1
ATOM 1577 C CA . CYS B 1 8 ? 0.698 36.344 -45.531 1 52.94 8 CYS B CA 1
ATOM 1578 C C . CYS B 1 8 ? -0.414 35.594 -44.812 1 52.94 8 CYS B C 1
ATOM 1580 O O . CYS B 1 8 ? -1.352 36.188 -44.281 1 52.94 8 CYS B O 1
ATOM 1582 N N . LEU B 1 9 ? -0.601 34.375 -45.156 1 56.75 9 LEU B N 1
ATOM 1583 C CA . LEU B 1 9 ? -1.469 33.531 -44.344 1 56.75 9 LEU B CA 1
ATOM 1584 C C . LEU B 1 9 ? -0.919 33.375 -42.906 1 56.75 9 LEU B C 1
ATOM 1586 O O . LEU B 1 9 ? 0.119 32.75 -42.719 1 56.75 9 LEU B O 1
ATOM 1590 N N . ILE B 1 10 ? -1.31 34.312 -42 1 55.22 10 ILE B N 1
ATOM 1591 C CA . ILE B 1 10 ? -1.021 34.094 -40.594 1 55.22 10 ILE B CA 1
ATOM 1592 C C . ILE B 1 10 ? -1.775 32.875 -40.094 1 55.22 10 ILE B C 1
ATOM 1594 O O . ILE B 1 10 ? -3.008 32.844 -40.062 1 55.22 10 ILE B O 1
ATOM 1598 N N . GLY B 1 11 ? -1.15 31.719 -40.125 1 53.03 11 GLY B N 1
ATOM 1599 C CA . GLY B 1 11 ? -1.708 30.547 -39.469 1 53.03 11 GLY B CA 1
ATOM 1600 C C . GLY B 1 11 ? -1.892 30.75 -37.969 1 53.03 11 GLY B C 1
ATOM 1601 O O . GLY B 1 11 ? -0.923 31 -37.25 1 53.03 11 GLY B O 1
ATOM 1602 N N . LEU B 1 12 ? -3.141 31.078 -37.531 1 54.03 12 LEU B N 1
ATOM 1603 C CA . LEU B 1 12 ? -3.502 31.062 -36.125 1 54.03 12 LEU B CA 1
ATOM 1604 C C . LEU B 1 12 ? -3.303 29.688 -35.5 1 54.03 12 LEU B C 1
ATOM 1606 O O . LEU B 1 12 ? -4.012 28.734 -35.875 1 54.03 12 LEU B O 1
ATOM 1610 N N . SER B 1 13 ? -2.156 29.438 -34.906 1 55.41 13 SER B N 1
ATOM 1611 C CA . SER B 1 13 ? -1.996 28.234 -34.125 1 55.41 13 SER B CA 1
ATOM 1612 C C . SER B 1 13 ? -2.889 28.266 -32.875 1 55.41 13 SER B C 1
ATOM 1614 O O . SER B 1 13 ? -2.73 29.125 -32.031 1 55.41 13 SER B O 1
ATOM 1616 N N . VAL B 1 14 ? -4.066 27.688 -33 1 54.06 14 VAL B N 1
ATOM 1617 C CA . VAL B 1 14 ? -4.867 27.453 -31.797 1 54.06 14 VAL B CA 1
ATOM 1618 C C . VAL B 1 14 ? -4.078 26.594 -30.812 1 54.06 14 VAL B C 1
ATOM 1620 O O . VAL B 1 14 ? -3.811 25.422 -31.062 1 54.06 14 VAL B O 1
ATOM 1623 N N . LEU B 1 15 ? -3.344 27.234 -29.969 1 51.97 15 LEU B N 1
ATOM 1624 C CA . LEU B 1 15 ? -2.811 26.516 -28.812 1 51.97 15 LEU B CA 1
ATOM 1625 C C . LEU B 1 15 ? -3.934 25.859 -28.016 1 51.97 15 LEU B C 1
ATOM 1627 O O . LEU B 1 15 ? -4.715 26.531 -27.359 1 51.97 15 LEU B O 1
ATOM 1631 N N . VAL B 1 16 ? -4.395 24.688 -28.391 1 50.81 16 VAL B N 1
ATOM 1632 C CA . VAL B 1 16 ? -5.215 23.875 -27.484 1 50.81 16 VAL B CA 1
ATOM 1633 C C . VAL B 1 16 ? -4.508 23.734 -26.141 1 50.81 16 VAL B C 1
ATOM 1635 O O . VAL B 1 16 ? -3.527 23 -26.031 1 50.81 16 VAL B O 1
ATOM 1638 N N . ILE B 1 17 ? -4.559 24.719 -25.328 1 46.97 17 ILE B N 1
ATOM 1639 C CA . ILE B 1 17 ? -4.199 24.484 -23.938 1 46.97 17 ILE B CA 1
ATOM 1640 C C . ILE B 1 17 ? -4.984 23.281 -23.391 1 46.97 17 ILE B C 1
ATOM 1642 O O . ILE B 1 17 ? -6.215 23.328 -23.312 1 46.97 17 ILE B O 1
ATOM 1646 N N . GLY B 1 18 ? -4.535 22.109 -23.562 1 43.78 18 GLY B N 1
ATOM 1647 C CA . GLY B 1 18 ? -5.148 21.016 -22.812 1 43.78 18 GLY B CA 1
ATOM 1648 C C . GLY B 1 18 ? -5.461 21.391 -21.375 1 43.78 18 GLY B C 1
ATOM 1649 O O . GLY B 1 18 ? -4.562 21.766 -20.625 1 43.78 18 GLY B O 1
ATOM 1650 N N . ALA B 1 19 ? -6.645 21.844 -21.016 1 44.09 19 ALA B N 1
ATOM 1651 C CA . ALA B 1 19 ? -7.062 21.969 -19.625 1 44.09 19 ALA B CA 1
ATOM 1652 C C . ALA B 1 19 ? -6.586 20.781 -18.797 1 44.09 19 ALA B C 1
ATOM 1654 O O . ALA B 1 19 ? -6.887 19.625 -19.109 1 44.09 19 ALA B O 1
ATOM 1655 N N . ALA B 1 20 ? -5.488 20.828 -18.266 1 47.09 20 ALA B N 1
ATOM 1656 C CA . ALA B 1 20 ? -5.207 19.859 -17.219 1 47.09 20 ALA B CA 1
ATOM 1657 C C . ALA B 1 20 ? -6.469 19.531 -16.422 1 47.09 20 ALA B C 1
ATOM 1659 O O . ALA B 1 20 ? -7.113 20.438 -15.867 1 47.09 20 ALA B O 1
ATOM 1660 N N . SER B 1 21 ? -7.301 18.672 -16.828 1 49.72 21 SER B N 1
ATOM 1661 C CA . SER B 1 21 ? -8.445 18.328 -15.984 1 49.72 21 SER B CA 1
ATOM 1662 C C . SER B 1 21 ? -8.07 18.312 -14.508 1 49.72 21 SER B C 1
ATOM 1664 O O . SER B 1 21 ? -7.262 17.484 -14.078 1 49.72 21 SER B O 1
ATOM 1666 N N . PHE B 1 22 ? -7.941 19.531 -13.906 1 55.38 22 PHE B N 1
ATOM 1667 C CA . PHE B 1 22 ? -7.781 19.656 -12.461 1 55.38 22 PHE B CA 1
ATOM 1668 C C . PHE B 1 22 ? -8.625 18.625 -11.734 1 55.38 22 PHE B C 1
ATOM 1670 O O . PHE B 1 22 ? -9.836 18.516 -11.969 1 55.38 22 PHE B O 1
ATOM 1677 N N . GLU B 1 23 ? -8.094 17.469 -11.391 1 64.88 23 GLU B N 1
ATOM 1678 C CA . GLU B 1 23 ? -8.883 16.516 -10.625 1 64.88 23 GLU B CA 1
ATOM 1679 C C . GLU B 1 23 ? -9.711 17.219 -9.547 1 64.88 23 GLU B C 1
ATOM 1681 O O . GLU B 1 23 ? -9.172 17.984 -8.758 1 64.88 23 GLU B O 1
ATOM 1686 N N . GLN B 1 24 ? -10.992 17.281 -9.719 1 81.94 24 GLN B N 1
ATOM 1687 C CA . GLN B 1 24 ? -11.938 17.859 -8.773 1 81.94 24 GLN B CA 1
ATOM 1688 C C . GLN B 1 24 ? -12.07 17 -7.523 1 81.94 24 GLN B C 1
ATOM 1690 O O . GLN B 1 24 ? -12.367 15.805 -7.613 1 81.94 24 GLN B O 1
ATOM 1695 N N . PRO B 1 25 ? -11.734 17.516 -6.332 1 88.69 25 PRO B N 1
ATOM 1696 C CA . PRO B 1 25 ? -11.773 16.75 -5.082 1 88.69 25 PRO B CA 1
ATOM 1697 C C . PRO B 1 25 ? -13.109 16.047 -4.863 1 88.69 25 PRO B C 1
ATOM 1699 O O . PRO B 1 25 ? -13.148 14.969 -4.273 1 88.69 25 PRO B O 1
ATOM 1702 N N . CYS B 1 26 ? -14.188 16.609 -5.422 1 91.5 26 CYS B N 1
ATOM 1703 C CA . CYS B 1 26 ? -15.516 16.078 -5.145 1 91.5 26 CYS B CA 1
ATOM 1704 C C . CYS B 1 26 ? -15.992 15.18 -6.281 1 91.5 26 CYS B C 1
ATOM 1706 O O . CYS B 1 26 ? -17.156 14.758 -6.305 1 91.5 26 CYS B O 1
ATOM 1708 N N . GLN B 1 27 ? -15.094 14.852 -7.141 1 85.56 27 GLN B N 1
ATOM 1709 C CA . GLN B 1 27 ? -15.516 14 -8.25 1 85.56 27 GLN B CA 1
ATOM 1710 C C . GLN B 1 27 ? -15.992 12.641 -7.75 1 85.56 27 GLN B C 1
ATOM 1712 O O . GLN B 1 27 ? -15.266 11.938 -7.043 1 85.56 27 GLN B O 1
ATOM 1717 N N . GLY B 1 28 ? -17.203 12.273 -8.07 1 82.44 28 GLY B N 1
ATOM 1718 C CA . GLY B 1 28 ? -17.75 10.969 -7.727 1 82.44 28 GLY B CA 1
ATOM 1719 C C . GLY B 1 28 ? -18.234 10.891 -6.289 1 82.44 28 GLY B C 1
ATOM 1720 O O . GLY B 1 28 ? -18.594 9.812 -5.809 1 82.44 28 GLY B O 1
ATOM 1721 N N . VAL B 1 29 ? -18.234 12.047 -5.648 1 89.06 29 VAL B N 1
ATOM 1722 C CA . VAL B 1 29 ? -18.609 12.07 -4.242 1 89.06 29 VAL B CA 1
ATOM 1723 C C . VAL B 1 29 ? -20.062 12.531 -4.109 1 89.06 29 VAL B C 1
ATOM 1725 O O . VAL B 1 29 ? -20.516 13.406 -4.852 1 89.06 29 VAL B O 1
ATOM 1728 N N . ARG B 1 30 ? -20.828 11.867 -3.232 1 89.88 30 ARG B N 1
ATOM 1729 C CA . ARG B 1 30 ? -22.234 12.203 -3.033 1 89.88 30 ARG B CA 1
ATOM 1730 C C . ARG B 1 30 ? -22.391 13.633 -2.508 1 89.88 30 ARG B C 1
ATOM 1732 O O . ARG B 1 30 ? -21.547 14.109 -1.752 1 89.88 30 ARG B O 1
ATOM 1739 N N . ASN B 1 31 ? -23.5 14.25 -2.896 1 93.5 31 ASN B N 1
ATOM 1740 C CA . ASN B 1 31 ? -23.781 15.586 -2.395 1 93.5 31 ASN B CA 1
ATOM 1741 C C . ASN B 1 31 ? -23.922 15.602 -0.875 1 93.5 31 ASN B C 1
ATOM 1743 O O . ASN B 1 31 ? -24.547 14.695 -0.303 1 93.5 31 ASN B O 1
ATOM 1747 N N . GLY B 1 32 ? -23.375 16.656 -0.285 1 94.69 32 GLY B N 1
ATOM 1748 C CA . GLY B 1 32 ? -23.5 16.781 1.158 1 94.69 32 GLY B CA 1
ATOM 1749 C C . GLY B 1 32 ? -22.328 16.172 1.914 1 94.69 32 GLY B C 1
ATOM 1750 O O . GLY B 1 32 ? -22.234 16.328 3.133 1 94.69 32 GLY B O 1
ATOM 1751 N N . TYR B 1 33 ? -21.453 15.547 1.162 1 95.31 33 TYR B N 1
ATOM 1752 C CA . TYR B 1 33 ? -20.297 14.891 1.753 1 95.31 33 TYR B CA 1
ATOM 1753 C C . TYR B 1 33 ? -19.094 15.828 1.798 1 95.31 33 TYR B C 1
ATOM 1755 O O . TYR B 1 33 ? -18.984 16.734 0.973 1 95.31 33 TYR B O 1
ATOM 1763 N N . PHE B 1 34 ? -18.281 15.703 2.871 1 97.31 34 PHE B N 1
ATOM 1764 C CA . PHE B 1 34 ? -17.047 16.469 2.992 1 97.31 34 PHE B CA 1
ATOM 1765 C C . PHE B 1 34 ? -15.844 15.594 2.656 1 97.31 34 PHE B C 1
ATOM 1767 O O . PHE B 1 34 ? -15.742 14.461 3.127 1 97.31 34 PHE B O 1
ATOM 1774 N N . VAL B 1 35 ? -14.953 16.125 1.782 1 96.44 35 VAL B N 1
ATOM 1775 C CA . VAL B 1 35 ? -13.75 15.383 1.434 1 96.44 35 VAL B CA 1
ATOM 1776 C C . VAL B 1 35 ? -12.516 16.125 1.923 1 96.44 35 VAL B C 1
ATOM 1778 O O . VAL B 1 35 ? -12.508 17.359 1.97 1 96.44 35 VAL B O 1
ATOM 1781 N N . ARG B 1 36 ? -11.508 15.391 2.285 1 96.62 36 ARG B N 1
ATOM 1782 C CA . ARG B 1 36 ? -10.281 15.992 2.799 1 96.62 36 ARG B CA 1
ATOM 1783 C C . ARG B 1 36 ? -9.516 16.703 1.693 1 96.62 36 ARG B C 1
ATOM 1785 O O . ARG B 1 36 ? -9.578 16.312 0.528 1 96.62 36 ARG B O 1
ATOM 1792 N N . ASP B 1 37 ? -8.82 17.734 2.088 1 95.94 37 ASP B N 1
ATOM 1793 C CA . ASP B 1 37 ? -7.844 18.391 1.234 1 95.94 37 ASP B CA 1
ATOM 1794 C C . ASP B 1 37 ? -6.516 17.641 1.235 1 95.94 37 ASP B C 1
ATOM 1796 O O . ASP B 1 37 ? -5.926 17.406 2.295 1 95.94 37 ASP B O 1
ATOM 1800 N N . LYS B 1 38 ? -5.996 17.266 0.039 1 94.75 38 LYS B N 1
ATOM 1801 C CA . LYS B 1 38 ? -4.797 16.422 -0.032 1 94.75 38 LYS B CA 1
ATOM 1802 C C . LYS B 1 38 ? -3.551 17.234 0.333 1 94.75 38 LYS B C 1
ATOM 1804 O O . LYS B 1 38 ? -2.498 16.656 0.613 1 94.75 38 LYS B O 1
ATOM 1809 N N . SER B 1 39 ? -3.65 18.578 0.383 1 94.06 39 SER B N 1
ATOM 1810 C CA . SER B 1 39 ? -2.461 19.406 0.562 1 94.06 39 SER B CA 1
ATOM 1811 C C . SER B 1 39 ? -2.422 20.016 1.956 1 94.06 39 SER B C 1
ATOM 1813 O O . SER B 1 39 ? -1.454 20.703 2.314 1 94.06 39 SER B O 1
ATOM 1815 N N . ASN B 1 40 ? -3.457 19.875 2.684 1 95.94 40 ASN B N 1
ATOM 1816 C CA . ASN B 1 40 ? -3.592 20.484 4.004 1 95.94 40 ASN B CA 1
ATOM 1817 C C . ASN B 1 40 ? -4.461 19.641 4.926 1 95.94 40 ASN B C 1
ATOM 1819 O O . ASN B 1 40 ? -5.664 19.5 4.703 1 95.94 40 ASN B O 1
ATOM 1823 N N . CYS B 1 41 ? -3.936 19.141 6.039 1 97.5 41 CYS B N 1
ATOM 1824 C CA . CYS B 1 41 ? -4.645 18.203 6.91 1 97.5 41 CYS B CA 1
ATOM 1825 C C . CYS B 1 41 ? -5.82 18.891 7.598 1 97.5 41 CYS B C 1
ATOM 1827 O O . CYS B 1 41 ? -6.773 18.234 8.016 1 97.5 41 CYS B O 1
ATOM 1829 N N . ALA B 1 42 ? -5.754 20.219 7.684 1 98.25 42 ALA B N 1
ATOM 1830 C CA . ALA B 1 42 ? -6.859 20.953 8.297 1 98.25 42 ALA B CA 1
ATOM 1831 C C . ALA B 1 42 ? -7.938 21.281 7.273 1 98.25 42 ALA B C 1
ATOM 1833 O O . ALA B 1 42 ? -9.047 21.688 7.633 1 98.25 42 ALA B O 1
ATOM 1834 N N . GLY B 1 43 ? -7.613 21.125 6.043 1 98.06 43 GLY B N 1
ATOM 1835 C CA . GLY B 1 43 ? -8.508 21.562 4.977 1 98.06 43 GLY B CA 1
ATOM 1836 C C . GLY B 1 43 ? -9.477 20.469 4.539 1 98.06 43 GLY B C 1
ATOM 1837 O O . GLY B 1 43 ? -9.156 19.281 4.605 1 98.06 43 GLY B O 1
ATOM 1838 N N . TYR B 1 44 ? -10.648 20.906 4.152 1 98.12 44 TYR B N 1
ATOM 1839 C CA . TYR B 1 44 ? -11.641 19.984 3.598 1 98.12 44 TYR B CA 1
ATOM 1840 C C . TYR B 1 44 ? -12.57 20.703 2.627 1 98.12 44 TYR B C 1
ATOM 1842 O O . TYR B 1 44 ? -12.625 21.938 2.607 1 98.12 44 TYR B O 1
ATOM 1850 N N . TYR B 1 45 ? -13.227 19.938 1.78 1 97.69 45 TYR B N 1
ATOM 1851 C CA . TYR B 1 45 ? -14.156 20.484 0.789 1 97.69 45 TYR B CA 1
ATOM 1852 C C . TYR B 1 45 ? -15.578 19.984 1.049 1 97.69 45 TYR B C 1
ATOM 1854 O O . TYR B 1 45 ? -15.789 18.797 1.304 1 97.69 45 TYR B O 1
ATOM 1862 N N . TYR B 1 46 ? -16.453 20.922 1.057 1 97.19 46 TYR B N 1
ATOM 1863 C CA . TYR B 1 46 ? -17.875 20.562 1.021 1 97.19 46 TYR B CA 1
ATOM 1864 C C . TYR B 1 46 ? -18.344 20.328 -0.409 1 97.19 46 TYR B C 1
ATOM 1866 O O . TYR B 1 46 ? -18.141 21.172 -1.285 1 97.19 46 TYR B O 1
ATOM 1874 N N . CYS B 1 47 ? -18.812 19.109 -0.61 1 95.25 47 CYS B N 1
ATOM 1875 C CA . CYS B 1 47 ? -19.219 18.719 -1.958 1 95.25 47 CYS B CA 1
ATOM 1876 C C . CYS B 1 47 ? -20.703 18.953 -2.168 1 95.25 47 CYS B C 1
ATOM 1878 O O . CYS B 1 47 ? -21.547 18.375 -1.465 1 95.25 47 CYS B O 1
ATOM 1880 N N . ASN B 1 48 ? -21.031 19.844 -3.057 1 93.38 48 ASN B N 1
ATOM 1881 C CA . ASN B 1 48 ? -22.422 20.172 -3.354 1 93.38 48 ASN B CA 1
ATOM 1882 C C . ASN B 1 48 ? -22.625 20.484 -4.832 1 93.38 48 ASN B C 1
ATOM 1884 O O . ASN B 1 48 ? -22.094 21.469 -5.34 1 93.38 48 ASN B O 1
ATOM 1888 N N . GLU B 1 49 ? -23.469 19.578 -5.457 1 88.88 49 GLU B N 1
ATOM 1889 C CA . GLU B 1 49 ? -23.859 19.766 -6.848 1 88.88 49 GLU B CA 1
ATOM 1890 C C . GLU B 1 49 ? -22.656 20.047 -7.734 1 88.88 49 GLU B C 1
ATOM 1892 O O . GLU B 1 49 ? -22.656 21 -8.516 1 88.88 49 GLU B O 1
ATOM 1897 N N . GLY B 1 50 ? -21.594 19.312 -7.574 1 82.06 50 GLY B N 1
ATOM 1898 C CA . GLY B 1 50 ? -20.422 19.391 -8.43 1 82.06 50 GLY B CA 1
ATOM 1899 C C . GLY B 1 50 ? -19.422 20.438 -7.98 1 82.06 50 GLY B C 1
ATOM 1900 O O . GLY B 1 50 ? -18.312 20.516 -8.531 1 82.06 50 GLY B O 1
ATOM 1901 N N . ALA B 1 51 ? -19.828 21.25 -7.043 1 89.31 51 ALA B N 1
ATOM 1902 C CA . ALA B 1 51 ? -18.922 22.266 -6.52 1 89.31 51 ALA B CA 1
ATOM 1903 C C . ALA B 1 51 ? -18.141 21.734 -5.309 1 89.31 51 ALA B C 1
ATOM 1905 O O . ALA B 1 51 ? -18.656 20.891 -4.562 1 89.31 51 ALA B O 1
ATOM 1906 N N . SER B 1 52 ? -16.922 22.156 -5.215 1 93.69 52 SER B N 1
ATOM 1907 C CA . SER B 1 52 ? -16.062 21.875 -4.066 1 93.69 52 SER B CA 1
ATOM 1908 C C . SER B 1 52 ? -15.742 23.156 -3.297 1 93.69 52 SER B C 1
ATOM 1910 O O . SER B 1 52 ? -14.969 23.984 -3.768 1 93.69 52 SER B O 1
ATOM 1912 N N . ILE B 1 53 ? -16.328 23.375 -2.166 1 95.31 53 ILE B N 1
ATOM 1913 C CA . ILE B 1 53 ? -16.109 24.578 -1.372 1 95.31 53 ILE B CA 1
ATOM 1914 C C . ILE B 1 53 ? -15.062 24.281 -0.291 1 95.31 53 ILE B C 1
ATOM 1916 O O . ILE B 1 53 ? -15.289 23.453 0.593 1 95.31 53 ILE B O 1
ATOM 1920 N N . LEU B 1 54 ? -14 24.984 -0.317 1 96.81 54 LEU B N 1
ATOM 1921 C CA . LEU B 1 54 ? -12.891 24.766 0.605 1 96.81 54 LEU B CA 1
ATOM 1922 C C . LEU B 1 54 ? -13.203 25.344 1.981 1 96.81 54 LEU B C 1
ATOM 1924 O O . LEU B 1 54 ? -13.719 26.453 2.09 1 96.81 54 LEU B O 1
ATOM 1928 N N . ASN B 1 55 ? -12.992 24.609 3.023 1 97.94 55 ASN B N 1
ATOM 1929 C CA . ASN B 1 55 ? -13.086 25.016 4.422 1 97.94 55 ASN B CA 1
ATOM 1930 C C . ASN B 1 55 ? -11.867 24.562 5.223 1 97.94 55 ASN B C 1
ATOM 1932 O O . ASN B 1 55 ? -11.07 23.75 4.742 1 97.94 55 ASN B O 1
ATOM 1936 N N . LEU B 1 56 ? -11.664 25.156 6.414 1 98.38 56 LEU B N 1
ATOM 1937 C CA . LEU B 1 56 ? -10.547 24.812 7.289 1 98.38 56 LEU B CA 1
ATOM 1938 C C . LEU B 1 56 ? -11.031 24.531 8.711 1 98.38 56 LEU B C 1
ATOM 1940 O O . LEU B 1 56 ? -11.883 25.266 9.227 1 98.38 56 LEU B O 1
ATOM 1944 N N . CYS B 1 57 ? -10.516 23.484 9.219 1 98.69 57 CYS B N 1
ATOM 1945 C CA . CYS B 1 57 ? -10.781 23.25 10.633 1 98.69 57 CYS B CA 1
ATOM 1946 C C . CYS B 1 57 ? -10.164 24.328 11.5 1 98.69 57 CYS B C 1
ATOM 1948 O O . CYS B 1 57 ? -9.102 24.859 11.172 1 98.69 57 CYS B O 1
ATOM 1950 N N . PRO B 1 58 ? -10.859 24.719 12.57 1 97.75 58 PRO B N 1
ATOM 1951 C CA . PRO B 1 58 ? -10.312 25.75 13.445 1 97.75 58 PRO B CA 1
ATOM 1952 C C . PRO B 1 58 ? -9.125 25.281 14.266 1 97.75 58 PRO B C 1
ATOM 1954 O O . PRO B 1 58 ? -9 24.078 14.539 1 97.75 58 PRO B O 1
ATOM 1957 N N . GLY B 1 59 ? -8.266 26.234 14.578 1 96.38 59 GLY B N 1
ATOM 1958 C CA . GLY B 1 59 ? -7.152 25.906 15.461 1 96.38 59 GLY B CA 1
ATOM 1959 C C . GLY B 1 59 ? -6.195 24.891 14.875 1 96.38 59 GLY B C 1
ATOM 1960 O O . GLY B 1 59 ? -5.738 25.047 13.742 1 96.38 59 GLY B O 1
ATOM 1961 N N . ASP B 1 60 ? -5.926 23.891 15.82 1 95.25 60 ASP B N 1
ATOM 1962 C CA . ASP B 1 60 ? -4.941 22.891 15.422 1 95.25 60 ASP B CA 1
ATOM 1963 C C . ASP B 1 60 ? -5.613 21.562 15.078 1 95.25 60 ASP B C 1
ATOM 1965 O O . ASP B 1 60 ? -4.977 20.516 15.117 1 95.25 60 ASP B O 1
ATOM 1969 N N . PHE B 1 61 ? -6.918 21.703 14.742 1 97.88 61 PHE B N 1
ATOM 1970 C CA . PHE B 1 61 ? -7.66 20.484 14.422 1 97.88 61 PHE B CA 1
ATOM 1971 C C . PHE B 1 61 ? -7.445 20.078 12.969 1 97.88 61 PHE B C 1
ATOM 1973 O O . PHE B 1 61 ? -7.184 20.922 12.117 1 97.88 61 PHE B O 1
ATOM 1980 N N . TYR B 1 62 ? -7.449 18.781 12.766 1 98.25 62 TYR B N 1
ATOM 1981 C CA . TYR B 1 62 ? -7.406 18.203 11.422 1 98.25 62 TYR B CA 1
ATOM 1982 C C . TYR B 1 62 ? -8.773 17.688 11.008 1 98.25 62 TYR B C 1
ATOM 1984 O O . TYR B 1 62 ? -9.641 17.469 11.852 1 98.25 62 TYR B O 1
ATOM 1992 N N . PHE B 1 63 ? -8.984 17.688 9.734 1 98.5 63 PHE B N 1
ATOM 1993 C CA . PHE B 1 63 ? -10.258 17.172 9.25 1 98.5 63 PHE B CA 1
ATOM 1994 C C . PHE B 1 63 ? -10.234 15.656 9.156 1 98.5 63 PHE B C 1
ATOM 1996 O O . PHE B 1 63 ? -9.383 15.078 8.484 1 98.5 63 PHE B O 1
ATOM 2003 N N . ASN B 1 64 ? -11.086 14.961 9.883 1 98.19 64 ASN B N 1
ATOM 2004 C CA . ASN B 1 64 ? -11.289 13.516 9.844 1 98.19 64 ASN B CA 1
ATOM 2005 C C . ASN B 1 64 ? -12.383 13.133 8.852 1 98.19 64 ASN B C 1
ATOM 2007 O O . ASN B 1 64 ? -13.57 13.211 9.172 1 98.19 64 ASN B O 1
ATOM 2011 N N . GLU B 1 65 ? -11.906 12.727 7.66 1 97.12 65 GLU B N 1
ATOM 2012 C CA . GLU B 1 65 ? -12.875 12.438 6.613 1 97.12 65 GLU B CA 1
ATOM 2013 C C . GLU B 1 65 ? -13.789 11.281 7.008 1 97.12 65 GLU B C 1
ATOM 2015 O O . GLU B 1 65 ? -14.969 11.266 6.648 1 97.12 65 GLU B O 1
ATOM 2020 N N . LEU B 1 66 ? -13.289 10.266 7.703 1 96.69 66 LEU B N 1
ATOM 2021 C CA . LEU B 1 66 ? -14.055 9.086 8.094 1 96.69 66 LEU B CA 1
ATOM 2022 C C . LEU B 1 66 ? -15.25 9.484 8.953 1 96.69 66 LEU B C 1
ATOM 2024 O O . LEU B 1 66 ? -16.375 9.008 8.727 1 96.69 66 LEU B O 1
ATOM 2028 N N . THR B 1 67 ? -15.031 10.43 9.93 1 97.31 67 THR B N 1
ATOM 2029 C CA . THR B 1 67 ? -16.094 10.812 10.859 1 97.31 67 THR B CA 1
ATOM 2030 C C . THR B 1 67 ? -16.797 12.078 10.383 1 97.31 67 THR B C 1
ATOM 2032 O O . THR B 1 67 ? -17.797 12.5 10.977 1 97.31 67 THR B O 1
ATOM 2035 N N . GLN B 1 68 ? -16.312 12.758 9.359 1 97.56 68 GLN B N 1
ATOM 2036 C CA . GLN B 1 68 ? -16.891 13.961 8.766 1 97.56 68 GLN B CA 1
ATOM 2037 C C . GLN B 1 68 ? -16.891 15.117 9.766 1 97.56 68 GLN B C 1
ATOM 2039 O O . GLN B 1 68 ? -17.859 15.883 9.828 1 97.56 68 GLN B O 1
ATOM 2044 N N . MET B 1 69 ? -15.789 15.156 10.617 1 98.25 69 MET B N 1
ATOM 2045 C CA . MET B 1 69 ? -15.656 16.203 11.633 1 98.25 69 MET B CA 1
ATOM 2046 C C . MET B 1 69 ? -14.195 16.594 11.828 1 98.25 69 MET B C 1
ATOM 2048 O O . MET B 1 69 ? -13.297 15.828 11.469 1 98.25 69 MET B O 1
ATOM 2052 N N . CYS B 1 70 ? -14.016 17.766 12.359 1 98.5 70 CYS B N 1
ATOM 2053 C CA . CYS B 1 70 ? -12.68 18.141 12.805 1 98.5 70 CYS B CA 1
ATOM 2054 C C . CYS B 1 70 ? -12.305 17.406 14.086 1 98.5 70 CYS B C 1
ATOM 2056 O O . CYS B 1 70 ? -13.141 17.219 14.969 1 98.5 70 CYS B O 1
ATOM 2058 N N . ASP B 1 71 ? -11.109 16.922 14.125 1 98.06 71 ASP B N 1
ATOM 2059 C CA . ASP B 1 71 ? -10.641 16.078 15.219 1 98.06 71 ASP B CA 1
ATOM 2060 C C . ASP B 1 71 ? -9.203 16.406 15.602 1 98.06 71 ASP B C 1
ATOM 2062 O O . ASP B 1 71 ? -8.547 17.219 14.93 1 98.06 71 ASP B O 1
ATOM 2066 N N . TYR B 1 72 ? -8.797 15.875 16.766 1 96.06 72 TYR B N 1
ATOM 2067 C CA . TYR B 1 72 ? -7.402 16.047 17.172 1 96.06 72 TYR B CA 1
ATOM 2068 C C . TYR B 1 72 ? -6.461 15.406 16.156 1 96.06 72 TYR B C 1
ATOM 2070 O O . TYR B 1 72 ? -6.742 14.32 15.648 1 96.06 72 TYR B O 1
ATOM 2078 N N . PRO B 1 73 ? -5.301 16.031 15.891 1 95.31 73 PRO B N 1
ATOM 2079 C CA . PRO B 1 73 ? -4.363 15.523 14.891 1 95.31 73 PRO B CA 1
ATOM 2080 C C . PRO B 1 73 ? -3.979 14.062 15.125 1 95.31 73 PRO B C 1
ATOM 2082 O O . PRO B 1 73 ? -3.826 13.297 14.164 1 95.31 73 PRO B O 1
ATOM 2085 N N . GLU B 1 74 ? -3.873 13.641 16.391 1 90.5 74 GLU B N 1
ATOM 2086 C CA . GLU B 1 74 ? -3.426 12.281 16.688 1 90.5 74 GLU B CA 1
ATOM 2087 C C . GLU B 1 74 ? -4.516 11.266 16.375 1 90.5 74 GLU B C 1
ATOM 2089 O O . GLU B 1 74 ? -4.266 10.055 16.391 1 90.5 74 GLU B O 1
ATOM 2094 N N . ARG B 1 75 ? -5.703 11.766 16.016 1 93 75 ARG B N 1
ATOM 2095 C CA . ARG B 1 75 ? -6.82 10.875 15.719 1 93 75 ARG B CA 1
ATOM 2096 C C . ARG B 1 75 ? -7.125 10.867 14.227 1 93 75 ARG B C 1
ATOM 2098 O O . ARG B 1 75 ? -8.102 10.242 13.789 1 93 75 ARG B O 1
ATOM 2105 N N . VAL B 1 76 ? -6.367 11.594 13.477 1 95.19 76 VAL B N 1
ATOM 2106 C CA . VAL B 1 76 ? -6.605 11.711 12.047 1 95.19 76 VAL B CA 1
ATOM 2107 C C . VAL B 1 76 ? -5.41 11.156 11.273 1 95.19 76 VAL B C 1
ATOM 2109 O O . VAL B 1 76 ? -4.266 11.547 11.523 1 95.19 76 VAL B O 1
ATOM 2112 N N . ASN B 1 77 ? -5.684 10.195 10.398 1 91.06 77 ASN B N 1
ATOM 2113 C CA . ASN B 1 77 ? -4.641 9.688 9.508 1 91.06 77 ASN B CA 1
ATOM 2114 C C . ASN B 1 77 ? -4.426 10.609 8.312 1 91.06 77 ASN B C 1
ATOM 2116 O O . ASN B 1 77 ? -5.156 10.531 7.324 1 91.06 77 ASN B O 1
ATOM 2120 N N . CYS B 1 78 ? -3.5 11.461 8.484 1 94 78 CYS B N 1
ATOM 2121 C CA . CYS B 1 78 ? -3.215 12.438 7.438 1 94 78 CYS B CA 1
ATOM 2122 C C . CYS B 1 78 ? -1.713 12.633 7.266 1 94 78 CYS B C 1
ATOM 2124 O O . CYS B 1 78 ? -0.984 12.773 8.25 1 94 78 CYS B O 1
ATOM 2126 N N . HIS B 1 79 ? -1.252 12.492 6.137 1 95.19 79 HIS B N 1
ATOM 2127 C CA . HIS B 1 79 ? 0.128 12.727 5.73 1 95.19 79 HIS B CA 1
ATOM 2128 C C . HIS B 1 79 ? 0.191 13.586 4.469 1 95.19 79 HIS B C 1
ATOM 2130 O O . HIS B 1 79 ? -0.473 13.281 3.473 1 95.19 79 HIS B O 1
ATOM 2136 N N . ILE B 1 80 ? 0.888 14.711 4.582 1 95.88 80 ILE B N 1
ATOM 2137 C CA . ILE B 1 80 ? 1.084 15.531 3.395 1 95.88 80 ILE B CA 1
ATOM 2138 C C . ILE B 1 80 ? 2.174 14.914 2.518 1 95.88 80 ILE B C 1
ATOM 2140 O O . ILE B 1 80 ? 3.332 14.828 2.93 1 95.88 80 ILE B O 1
ATOM 2144 N N . CYS B 1 81 ? 1.766 14.5 1.294 1 95 81 CYS B N 1
ATOM 2145 C CA . CYS B 1 81 ? 2.688 13.852 0.368 1 95 81 CYS B CA 1
ATOM 2146 C C . CYS B 1 81 ? 3.588 14.875 -0.312 1 95 81 CYS B C 1
ATOM 2148 O O . CYS B 1 81 ? 3.107 15.875 -0.835 1 95 81 CYS B O 1
ATOM 2150 N N . GLN B 1 82 ? 4.832 14.617 -0.317 1 87.19 82 GLN B N 1
ATOM 2151 C CA . GLN B 1 82 ? 5.777 15.523 -0.966 1 87.19 82 GLN B CA 1
ATOM 2152 C C . GLN B 1 82 ? 5.668 15.438 -2.486 1 87.19 82 GLN B C 1
ATOM 2154 O O . GLN B 1 82 ? 5.809 16.438 -3.184 1 87.19 82 GLN B O 1
ATOM 2159 N N . GLN B 1 83 ? 5.383 14.219 -2.951 1 86.56 83 GLN B N 1
ATOM 2160 C CA . GLN B 1 83 ? 5.164 14.031 -4.383 1 86.56 83 GLN B CA 1
ATOM 2161 C C . GLN B 1 83 ? 3.68 14.109 -4.727 1 86.56 83 GLN B C 1
ATOM 2163 O O . GLN B 1 83 ? 2.863 13.391 -4.145 1 86.56 83 GLN B O 1
ATOM 2168 N N . GLN B 1 84 ? 3.398 14.984 -5.691 1 87.44 84 GLN B N 1
ATOM 2169 C CA . GLN B 1 84 ? 1.993 15.219 -6.016 1 87.44 84 GLN B CA 1
ATOM 2170 C C . GLN B 1 84 ? 1.555 14.359 -7.199 1 87.44 84 GLN B C 1
ATOM 2172 O O . GLN B 1 84 ? 0.376 14.344 -7.559 1 87.44 84 GLN B O 1
ATOM 2177 N N . THR B 1 85 ? 2.51 13.695 -7.816 1 89.88 85 THR B N 1
ATOM 2178 C CA . THR B 1 85 ? 2.195 12.797 -8.922 1 89.88 85 THR B CA 1
ATOM 2179 C C . THR B 1 85 ? 2.838 11.43 -8.711 1 89.88 85 THR B C 1
ATOM 2181 O O . THR B 1 85 ? 3.799 11.297 -7.949 1 89.88 85 THR B O 1
ATOM 2184 N N . GLY B 1 86 ? 2.195 10.453 -9.305 1 91.5 86 GLY B N 1
ATOM 2185 C CA . GLY B 1 86 ? 2.746 9.109 -9.195 1 91.5 86 GLY B CA 1
ATOM 2186 C C . GLY B 1 86 ? 2.402 8.43 -7.879 1 91.5 86 GLY B C 1
ATOM 2187 O O . GLY B 1 86 ? 1.494 8.867 -7.168 1 91.5 86 GLY B O 1
ATOM 2188 N N . VAL B 1 87 ? 3.057 7.328 -7.629 1 94.62 87 VAL B N 1
ATOM 2189 C CA . VAL B 1 87 ? 2.797 6.543 -6.43 1 94.62 87 VAL B CA 1
ATOM 2190 C C . VAL B 1 87 ? 4.09 6.367 -5.637 1 94.62 87 VAL B C 1
ATOM 2192 O O . VAL B 1 87 ? 5.152 6.117 -6.215 1 94.62 87 VAL B O 1
ATOM 2195 N N . GLN B 1 88 ? 4.023 6.625 -4.367 1 94 88 GLN B N 1
ATOM 2196 C CA . GLN B 1 88 ? 5.125 6.367 -3.445 1 94 88 GLN B CA 1
ATOM 2197 C C . GLN B 1 88 ? 4.637 5.637 -2.195 1 94 88 GLN B C 1
ATOM 2199 O O . GLN B 1 88 ? 3.498 5.824 -1.764 1 94 88 GLN B O 1
ATOM 2204 N N . VAL B 1 89 ? 5.469 4.766 -1.719 1 95.5 89 VAL B N 1
ATOM 2205 C CA . VAL B 1 89 ? 5.184 4.059 -0.475 1 95.5 89 VAL B CA 1
ATOM 2206 C C . VAL B 1 89 ? 6.355 4.219 0.49 1 95.5 89 VAL B C 1
ATOM 2208 O O . VAL B 1 89 ? 7.516 4.16 0.081 1 95.5 89 VAL B O 1
ATOM 2211 N N . SER B 1 90 ? 6.082 4.539 1.752 1 92.69 90 SER B N 1
ATOM 2212 C CA . SER B 1 90 ? 7.113 4.703 2.771 1 92.69 90 SER B CA 1
ATOM 2213 C C . SER B 1 90 ? 6.707 4.035 4.078 1 92.69 90 SER B C 1
ATOM 2215 O O . SER B 1 90 ? 5.523 3.797 4.324 1 92.69 90 SER B O 1
ATOM 2217 N N . ALA B 1 91 ? 7.688 3.719 4.859 1 91.25 91 ALA B N 1
ATOM 2218 C CA . ALA B 1 91 ? 7.422 3.074 6.141 1 91.25 91 ALA B CA 1
ATOM 2219 C C . ALA B 1 91 ? 6.609 3.984 7.055 1 91.25 91 ALA B C 1
ATOM 2221 O O . ALA B 1 91 ? 6.82 5.199 7.078 1 91.25 91 ALA B O 1
ATOM 2222 N N . HIS B 1 92 ? 5.609 3.416 7.676 1 91.25 92 HIS B N 1
ATOM 2223 C CA . HIS B 1 92 ? 4.922 4.152 8.727 1 91.25 92 HIS B CA 1
ATOM 2224 C C . HIS B 1 92 ? 5.863 4.469 9.891 1 91.25 92 HIS B C 1
ATOM 2226 O O . HIS B 1 92 ? 6.668 3.625 10.281 1 91.25 92 HIS B O 1
ATOM 2232 N N . PRO B 1 93 ? 5.785 5.637 10.43 1 85.94 93 PRO B N 1
ATOM 2233 C CA . PRO B 1 93 ? 6.758 6.031 11.453 1 85.94 93 PRO B CA 1
ATOM 2234 C C . PRO B 1 93 ? 6.582 5.262 12.758 1 85.94 93 PRO B C 1
ATOM 2236 O O . PRO B 1 93 ? 7.512 5.195 13.57 1 85.94 93 PRO B O 1
ATOM 2239 N N . GLN B 1 94 ? 5.461 4.652 12.992 1 82.69 94 GLN B N 1
ATOM 2240 C CA . GLN B 1 94 ? 5.184 4.062 14.297 1 82.69 94 GLN B CA 1
ATOM 2241 C C . GLN B 1 94 ? 5.027 2.547 14.195 1 82.69 94 GLN B C 1
ATOM 2243 O O . GLN B 1 94 ? 5.527 1.807 15.047 1 82.69 94 GLN B O 1
ATOM 2248 N N . ASN B 1 95 ? 4.359 2.084 13.234 1 87.12 95 ASN B N 1
ATOM 2249 C CA . ASN B 1 95 ? 3.957 0.683 13.156 1 87.12 95 ASN B CA 1
ATOM 2250 C C . ASN B 1 95 ? 4.734 -0.07 12.086 1 87.12 95 ASN B C 1
ATOM 2252 O O . ASN B 1 95 ? 4.703 0.306 10.914 1 87.12 95 ASN B O 1
ATOM 2256 N N . CYS B 1 96 ? 5.27 -1.22 12.43 1 90.06 96 CYS B N 1
ATOM 2257 C CA . CYS B 1 96 ? 6.16 -1.969 11.555 1 90.06 96 CYS B CA 1
ATOM 2258 C C . CYS B 1 96 ? 5.379 -2.682 10.453 1 90.06 96 CYS B C 1
ATOM 2260 O O . CYS B 1 96 ? 5.949 -3.082 9.438 1 90.06 96 CYS B O 1
ATOM 2262 N N . ASN B 1 97 ? 4.137 -2.879 10.711 1 94 97 ASN B N 1
ATOM 2263 C CA . ASN B 1 97 ? 3.363 -3.602 9.703 1 94 97 ASN B CA 1
ATOM 2264 C C . ASN B 1 97 ? 2.506 -2.654 8.867 1 94 97 ASN B C 1
ATOM 2266 O O . ASN B 1 97 ? 1.625 -3.096 8.133 1 94 97 ASN B O 1
ATOM 2270 N N . GLN B 1 98 ? 2.748 -1.343 9.086 1 94.06 98 GLN B N 1
ATOM 2271 C CA . GLN B 1 98 ? 1.996 -0.35 8.328 1 94.06 98 GLN B CA 1
ATOM 2272 C C . GLN B 1 98 ? 2.924 0.497 7.461 1 94.06 98 GLN B C 1
ATOM 2274 O O . GLN B 1 98 ? 4.137 0.526 7.688 1 94.06 98 GLN B O 1
ATOM 2279 N N . PHE B 1 99 ? 2.373 1.096 6.508 1 95.38 99 PHE B N 1
ATOM 2280 C CA . PHE B 1 99 ? 3.111 1.969 5.602 1 95.38 99 PHE B CA 1
ATOM 2281 C C . PHE B 1 99 ? 2.209 3.068 5.055 1 95.38 99 PHE B C 1
ATOM 2283 O O . PHE B 1 99 ? 0.985 2.984 5.16 1 95.38 99 PHE B O 1
ATOM 2290 N N . ILE B 1 100 ? 2.812 4.113 4.59 1 95.5 100 ILE B N 1
ATOM 2291 C CA . ILE B 1 100 ? 2.094 5.25 4.02 1 95.5 100 ILE B CA 1
ATOM 2292 C C . ILE B 1 100 ? 2.105 5.156 2.496 1 95.5 100 ILE B C 1
ATOM 2294 O O . ILE B 1 100 ? 3.156 4.934 1.889 1 95.5 100 ILE B O 1
ATOM 2298 N N . VAL B 1 101 ? 0.962 5.234 1.925 1 97.12 101 VAL B N 1
ATOM 2299 C CA . VAL B 1 101 ? 0.826 5.297 0.473 1 97.12 101 VAL B CA 1
ATOM 2300 C C . VAL B 1 101 ? 0.515 6.73 0.045 1 97.12 101 VAL B C 1
ATOM 2302 O O . VAL B 1 101 ? -0.394 7.363 0.587 1 97.12 101 VAL B O 1
ATOM 2305 N N . CYS B 1 102 ? 1.25 7.238 -0.869 1 96.5 102 CYS B N 1
ATOM 2306 C CA . CYS B 1 102 ? 0.964 8.5 -1.54 1 96.5 102 CYS B CA 1
ATOM 2307 C C . CYS B 1 102 ? 0.688 8.281 -3.023 1 96.5 102 CYS B C 1
ATOM 2309 O O . CYS B 1 102 ? 1.524 7.73 -3.738 1 96.5 102 CYS B O 1
ATOM 2311 N N . SER B 1 103 ? -0.46 8.617 -3.4 1 95.44 103 SER B N 1
ATOM 2312 C CA . SER B 1 103 ? -0.862 8.484 -4.797 1 95.44 103 SER B CA 1
ATOM 2313 C C . SER B 1 103 ? -1.536 9.758 -5.301 1 95.44 103 SER B C 1
ATOM 2315 O O . SER B 1 103 ? -2.582 10.156 -4.789 1 95.44 103 SER B O 1
ATOM 2317 N N . GLU B 1 104 ? -0.909 10.391 -6.297 1 92.44 104 GLU B N 1
ATOM 2318 C CA . GLU B 1 104 ? -1.427 11.625 -6.875 1 92.44 104 GLU B CA 1
ATOM 2319 C C . GLU B 1 104 ? -1.733 12.656 -5.793 1 92.44 104 GLU B C 1
ATOM 2321 O O . GLU B 1 104 ? -2.781 13.305 -5.824 1 92.44 104 GLU B O 1
ATOM 2326 N N . GLY B 1 105 ? -0.954 12.602 -4.746 1 93.38 105 GLY B N 1
ATOM 2327 C CA . GLY B 1 105 ? -1.03 13.609 -3.707 1 93.38 105 GLY B CA 1
ATOM 2328 C C . GLY B 1 105 ? -1.881 13.188 -2.523 1 93.38 105 GLY B C 1
ATOM 2329 O O . GLY B 1 105 ? -1.833 13.82 -1.463 1 93.38 105 GLY B O 1
ATOM 2330 N N . TYR B 1 106 ? -2.688 12.18 -2.682 1 94.69 106 TYR B N 1
ATOM 2331 C CA . TYR B 1 106 ? -3.482 11.68 -1.567 1 94.69 106 TYR B CA 1
ATOM 2332 C C . TYR B 1 106 ? -2.699 10.648 -0.76 1 94.69 106 TYR B C 1
ATOM 2334 O O . TYR B 1 106 ? -1.992 9.812 -1.327 1 94.69 106 TYR B O 1
ATOM 2342 N N . SER B 1 107 ? -2.822 10.758 0.561 1 96.25 107 SER B N 1
ATOM 2343 C CA . SER B 1 107 ? -2.146 9.805 1.434 1 96.25 107 SER B CA 1
ATOM 2344 C C . SER B 1 107 ? -3.139 8.836 2.064 1 96.25 107 SER B C 1
ATOM 2346 O O . SER B 1 107 ? -4.324 9.141 2.186 1 96.25 107 SER B O 1
ATOM 2348 N N . SER B 1 108 ? -2.695 7.672 2.389 1 96.81 108 SER B N 1
ATOM 2349 C CA . SER B 1 108 ? -3.445 6.703 3.18 1 96.81 108 SER B CA 1
ATOM 2350 C C . SER B 1 108 ? -2.514 5.719 3.881 1 96.81 108 SER B C 1
ATOM 2352 O O . SER B 1 108 ? -1.319 5.668 3.578 1 96.81 108 SER B O 1
ATOM 2354 N N . ILE B 1 109 ? -3.053 5.062 4.844 1 96.44 109 ILE B N 1
ATOM 2355 C CA . ILE B 1 109 ? -2.281 4.066 5.578 1 96.44 109 ILE B CA 1
ATOM 2356 C C . ILE B 1 109 ? -2.627 2.67 5.066 1 96.44 109 ILE B C 1
ATOM 2358 O O . ILE B 1 109 ? -3.805 2.312 4.973 1 96.44 109 ILE B O 1
ATOM 2362 N N . GLY B 1 110 ? -1.619 2.002 4.617 1 97.69 110 GLY B N 1
ATOM 2363 C CA . GLY B 1 110 ? -1.735 0.583 4.32 1 97.69 110 GLY B CA 1
ATOM 2364 C C . GLY B 1 110 ? -1.177 -0.305 5.414 1 97.69 110 GLY B C 1
ATOM 2365 O O . GLY B 1 110 ? -0.293 0.11 6.168 1 97.69 110 GLY B O 1
ATOM 2366 N N . GLN B 1 111 ? -1.723 -1.483 5.5 1 97.31 111 GLN B N 1
ATOM 2367 C CA . GLN B 1 111 ? -1.269 -2.473 6.469 1 97.31 111 GLN B CA 1
ATOM 2368 C C . GLN B 1 111 ? -0.899 -3.785 5.785 1 97.31 111 GLN B C 1
ATOM 2370 O O . GLN B 1 111 ? -1.604 -4.242 4.883 1 97.31 111 GLN B O 1
ATOM 2375 N N . CYS B 1 112 ? 0.246 -4.355 6.188 1 97.75 112 CYS B N 1
ATOM 2376 C CA . CYS B 1 112 ? 0.583 -5.695 5.723 1 97.75 112 CYS B CA 1
ATOM 2377 C C . CYS B 1 112 ? -0.361 -6.734 6.32 1 97.75 112 CYS B C 1
ATOM 2379 O O . CYS B 1 112 ? -0.918 -6.523 7.398 1 97.75 112 CYS B O 1
ATOM 2381 N N . ILE B 1 113 ? -0.572 -7.777 5.617 1 95.69 113 ILE B N 1
ATOM 2382 C CA . ILE B 1 113 ? -1.413 -8.852 6.133 1 95.69 113 ILE B CA 1
ATOM 2383 C C . ILE B 1 113 ? -0.694 -9.562 7.277 1 95.69 113 ILE B C 1
ATOM 2385 O O . ILE B 1 113 ? 0.482 -9.305 7.539 1 95.69 113 ILE B O 1
ATOM 2389 N N . GLU B 1 114 ? -1.444 -10.391 7.961 1 94.81 114 GLU B N 1
ATOM 2390 C CA . GLU B 1 114 ? -0.913 -11.062 9.141 1 94.81 114 GLU B CA 1
ATOM 2391 C C . GLU B 1 114 ? 0.363 -11.828 8.812 1 94.81 114 GLU B C 1
ATOM 2393 O O . GLU B 1 114 ? 0.441 -12.5 7.777 1 94.81 114 GLU B O 1
ATOM 2398 N N . GLY B 1 115 ? 1.367 -11.742 9.602 1 95.62 115 GLY B N 1
ATOM 2399 C CA . GLY B 1 115 ? 2.619 -12.469 9.438 1 95.62 115 GLY B CA 1
ATOM 2400 C C . GLY B 1 115 ? 3.664 -11.688 8.664 1 95.62 115 GLY B C 1
ATOM 2401 O O . GLY B 1 115 ? 4.816 -12.109 8.57 1 95.62 115 GLY B O 1
ATOM 2402 N N . TYR B 1 116 ? 3.266 -10.609 8.148 1 96.38 116 TYR B N 1
ATOM 2403 C CA . TYR B 1 116 ? 4.16 -9.812 7.316 1 96.38 116 TYR B CA 1
ATOM 2404 C C . TYR B 1 116 ? 4.43 -8.453 7.953 1 96.38 116 TYR B C 1
ATOM 2406 O O . TYR B 1 116 ? 3.637 -7.973 8.766 1 96.38 116 TYR B O 1
ATOM 2414 N N . ALA B 1 117 ? 5.527 -7.902 7.656 1 95.31 117 ALA B N 1
ATOM 2415 C CA . ALA B 1 117 ? 5.93 -6.555 8.055 1 95.31 117 ALA B CA 1
ATOM 2416 C C . ALA B 1 117 ? 6.5 -5.777 6.875 1 95.31 117 ALA B C 1
ATOM 2418 O O . ALA B 1 117 ? 6.91 -6.367 5.875 1 95.31 117 ALA B O 1
ATOM 2419 N N . PHE B 1 118 ? 6.457 -4.488 7.035 1 94.69 118 PHE B N 1
ATOM 2420 C CA . PHE B 1 118 ? 6.852 -3.633 5.926 1 94.69 118 PHE B CA 1
ATOM 2421 C C . PHE B 1 118 ? 8.359 -3.414 5.922 1 94.69 118 PHE B C 1
ATOM 2423 O O . PHE B 1 118 ? 8.938 -2.984 6.926 1 94.69 118 PHE B O 1
ATOM 2430 N N . ASP B 1 119 ? 8.969 -3.775 4.805 1 92.31 119 ASP B N 1
ATOM 2431 C CA . ASP B 1 119 ? 10.391 -3.506 4.578 1 92.31 119 ASP B CA 1
ATOM 2432 C C . ASP B 1 119 ? 10.586 -2.133 3.941 1 92.31 119 ASP B C 1
ATOM 2434 O O . ASP B 1 119 ? 10.305 -1.941 2.758 1 92.31 119 ASP B O 1
ATOM 2438 N N . GLY B 1 120 ? 11.125 -1.202 4.656 1 88.38 120 GLY B N 1
ATOM 2439 C CA . GLY B 1 120 ? 11.281 0.17 4.199 1 88.38 120 GLY B CA 1
ATOM 2440 C C . GLY B 1 120 ? 12.289 0.314 3.078 1 88.38 120 GLY B C 1
ATOM 2441 O O . GLY B 1 120 ? 12.266 1.293 2.33 1 88.38 120 GLY B O 1
ATOM 2442 N N . ARG B 1 121 ? 13.188 -0.633 2.947 1 86.06 121 ARG B N 1
ATOM 2443 C CA . ARG B 1 121 ? 14.203 -0.577 1.897 1 86.06 121 ARG B CA 1
ATOM 2444 C C . ARG B 1 121 ? 13.633 -1.029 0.559 1 86.06 121 ARG B C 1
ATOM 2446 O O . ARG B 1 121 ? 13.75 -0.323 -0.445 1 86.06 121 ARG B O 1
ATOM 2453 N N . GLN B 1 122 ? 12.961 -2.17 0.593 1 89.12 122 GLN B N 1
ATOM 2454 C CA . GLN B 1 122 ? 12.406 -2.699 -0.647 1 89.12 122 GLN B CA 1
ATOM 2455 C C . GLN B 1 122 ? 10.977 -2.205 -0.863 1 89.12 122 GLN B C 1
ATOM 2457 O O . GLN B 1 122 ? 10.406 -2.398 -1.938 1 89.12 122 GLN B O 1
ATOM 2462 N N . ARG B 1 123 ? 10.391 -1.544 0.124 1 92.88 123 ARG B N 1
ATOM 2463 C CA . ARG B 1 123 ? 9.086 -0.9 0.062 1 92.88 123 ARG B CA 1
ATOM 2464 C C . ARG B 1 123 ? 7.996 -1.907 -0.287 1 92.88 123 ARG B C 1
ATOM 2466 O O . ARG B 1 123 ? 7.152 -1.646 -1.148 1 92.88 123 ARG B O 1
ATOM 2473 N N . VAL B 1 124 ? 8.094 -3.035 0.305 1 94.62 124 VAL B N 1
ATOM 2474 C CA . VAL B 1 124 ? 7.102 -4.098 0.159 1 94.62 124 VAL B CA 1
ATOM 2475 C C . VAL B 1 124 ? 6.973 -4.867 1.472 1 94.62 124 VAL B C 1
ATOM 2477 O O . VAL B 1 124 ? 7.871 -4.824 2.316 1 94.62 124 VAL B O 1
ATOM 2480 N N . CYS B 1 125 ? 5.852 -5.516 1.673 1 97 125 CYS B N 1
ATOM 2481 C CA . CYS B 1 125 ? 5.68 -6.371 2.842 1 97 125 CYS B CA 1
ATOM 2482 C C . CYS B 1 125 ? 6.359 -7.719 2.637 1 97 125 CYS B C 1
ATOM 2484 O O . CYS B 1 125 ? 6.121 -8.391 1.634 1 97 125 CYS B O 1
ATOM 2486 N N . HIS B 1 126 ? 7.234 -8.109 3.52 1 95.88 126 HIS B N 1
ATOM 2487 C CA . HIS B 1 126 ? 7.859 -9.43 3.594 1 95.88 126 HIS B CA 1
ATOM 2488 C C . HIS B 1 126 ? 7.492 -10.141 4.891 1 95.88 126 HIS B C 1
ATOM 2490 O O . HIS B 1 126 ? 6.973 -9.516 5.82 1 95.88 126 HIS B O 1
ATOM 2496 N N . PRO B 1 127 ? 7.664 -11.492 4.855 1 95.06 127 PRO B N 1
ATOM 2497 C CA . PRO B 1 127 ? 7.48 -12.148 6.152 1 95.06 127 PRO B CA 1
ATOM 2498 C C . PRO B 1 127 ? 8.273 -11.469 7.27 1 95.06 127 PRO B C 1
ATOM 2500 O O . PRO B 1 127 ? 9.406 -11.039 7.047 1 95.06 127 PRO B O 1
ATOM 2503 N N . SER B 1 128 ? 7.641 -11.328 8.461 1 92.75 128 SER B N 1
ATOM 2504 C CA . SER B 1 128 ? 8.195 -10.555 9.57 1 92.75 128 SER B CA 1
ATOM 2505 C C . SER B 1 128 ? 9.578 -11.047 9.953 1 92.75 128 SER B C 1
ATOM 2507 O O . SER B 1 128 ? 10.414 -10.273 10.422 1 92.75 128 SER B O 1
ATOM 2509 N N . SER B 1 129 ? 9.852 -12.273 9.68 1 88.25 129 SER B N 1
ATOM 2510 C CA . SER B 1 129 ? 11.117 -12.883 10.078 1 88.25 129 SER B CA 1
ATOM 2511 C C . SER B 1 129 ? 12.289 -12.289 9.305 1 88.25 129 SER B C 1
ATOM 2513 O O . SER B 1 129 ? 13.438 -12.359 9.75 1 88.25 129 SER B O 1
ATOM 2515 N N . ARG B 1 130 ? 12.031 -11.75 8.258 1 87.88 130 ARG B N 1
ATOM 2516 C CA . ARG B 1 130 ? 13.148 -11.25 7.465 1 87.88 130 ARG B CA 1
ATOM 2517 C C . ARG B 1 130 ? 13.195 -9.727 7.473 1 87.88 130 ARG B C 1
ATOM 2519 O O . ARG B 1 130 ? 14.047 -9.117 6.82 1 87.88 130 ARG B O 1
ATOM 2526 N N . VAL B 1 131 ? 12.25 -9.078 8.039 1 88.12 131 VAL B N 1
ATOM 2527 C CA . VAL B 1 131 ? 12.203 -7.625 8.094 1 88.12 131 VAL B CA 1
ATOM 2528 C C . VAL B 1 131 ? 12.773 -7.133 9.422 1 88.12 131 VAL B C 1
ATOM 2530 O O . VAL B 1 131 ? 12.406 -7.637 10.484 1 88.12 131 VAL B O 1
ATOM 2533 N N . ASN B 1 132 ? 13.766 -6.285 9.336 1 81.5 132 ASN B N 1
ATOM 2534 C CA . ASN B 1 132 ? 14.297 -5.645 10.531 1 81.5 132 ASN B CA 1
ATOM 2535 C C . ASN B 1 132 ? 13.539 -4.363 10.859 1 81.5 132 ASN B C 1
ATOM 2537 O O . ASN B 1 132 ? 13.781 -3.316 10.258 1 81.5 132 ASN B O 1
ATOM 2541 N N . CYS B 1 133 ? 12.523 -4.5 11.664 1 76.56 133 CYS B N 1
ATOM 2542 C CA . CYS B 1 133 ? 11.727 -3.34 12.047 1 76.56 133 CYS B CA 1
ATOM 2543 C C . CYS B 1 133 ? 12.273 -2.695 13.312 1 76.56 133 CYS B C 1
ATOM 2545 O O . CYS B 1 133 ? 12.156 -3.262 14.398 1 76.56 133 CYS B O 1
ATOM 2547 N N . SER B 1 134 ? 13.562 -2.447 13.43 1 62.69 134 SER B N 1
ATOM 2548 C CA . SER B 1 134 ? 14.141 -1.839 14.625 1 62.69 134 SER B CA 1
ATOM 2549 C C . SER B 1 134 ? 13.805 -0.354 14.703 1 62.69 134 SER B C 1
ATOM 2551 O O . SER B 1 134 ? 14.117 0.307 15.695 1 62.69 134 SER B O 1
ATOM 2553 N N . SER B 1 135 ? 13.281 0.162 13.742 1 55.59 135 SER B N 1
ATOM 2554 C CA . SER B 1 135 ? 13.367 1.616 13.672 1 55.59 135 SER B CA 1
ATOM 2555 C C . SER B 1 135 ? 12.57 2.273 14.797 1 55.59 135 SER B C 1
ATOM 2557 O O . SER B 1 135 ? 11.641 1.677 15.336 1 55.59 135 SER B O 1
ATOM 2559 N N . SER B 1 136 ? 13.188 3.48 15.258 1 59.97 136 SER B N 1
ATOM 2560 C CA . SER B 1 136 ? 12.68 4.438 16.234 1 59.97 136 SER B CA 1
ATOM 2561 C C . SER B 1 136 ? 11.188 4.676 16.047 1 59.97 136 SER B C 1
ATOM 2563 O O . SER B 1 136 ? 10.742 5.059 14.969 1 59.97 136 SER B O 1
ATOM 2565 N N . ARG B 1 137 ? 10.359 3.975 16.844 1 71.06 137 ARG B N 1
ATOM 2566 C CA . ARG B 1 137 ? 8.906 4.117 16.844 1 71.06 137 ARG B CA 1
ATOM 2567 C C . ARG B 1 137 ? 8.43 4.977 18 1 71.06 137 ARG B C 1
ATOM 2569 O O . ARG B 1 137 ? 9.172 5.199 18.969 1 71.06 137 ARG B O 1
ATOM 2576 N N . CYS B 1 138 ? 7.379 5.73 17.719 1 77.75 138 CYS B N 1
ATOM 2577 C CA . CYS B 1 138 ? 6.773 6.461 18.828 1 77.75 138 CYS B CA 1
ATOM 2578 C C . CYS B 1 138 ? 6.5 5.535 20 1 77.75 138 CYS B C 1
ATOM 2580 O O . CYS B 1 138 ? 6.02 4.414 19.812 1 77.75 138 CYS B O 1
ATOM 2582 N N . PRO B 1 139 ? 7.062 5.91 21.156 1 73.81 139 PRO B N 1
ATOM 2583 C CA . PRO B 1 139 ? 6.73 5.109 22.344 1 73.81 139 PRO B CA 1
ATOM 2584 C C . PRO B 1 139 ? 5.227 4.957 22.547 1 73.81 139 PRO B C 1
ATOM 2586 O O . PRO B 1 139 ? 4.461 5.867 22.219 1 73.81 139 PRO B O 1
ATOM 2589 N N . GLU B 1 140 ? 4.793 3.725 22.922 1 69.31 140 GLU B N 1
ATOM 2590 C CA . GLU B 1 140 ? 3.375 3.455 23.141 1 69.31 140 GLU B CA 1
ATOM 2591 C C . GLU B 1 140 ? 2.807 4.363 24.234 1 69.31 140 GLU B C 1
ATOM 2593 O O . GLU B 1 140 ? 1.669 4.828 24.125 1 69.31 140 GLU B O 1
ATOM 2598 N N . GLN B 1 141 ? 3.721 4.523 25.281 1 69.44 141 GLN B N 1
ATOM 2599 C CA . GLN B 1 141 ? 3.266 5.371 26.375 1 69.44 141 GLN B CA 1
ATOM 2600 C C . GLN B 1 141 ? 3.977 6.723 26.359 1 69.44 141 GLN B C 1
ATOM 2602 O O . GLN B 1 141 ? 5.207 6.781 26.312 1 69.44 141 GLN B O 1
ATOM 2607 N N . ASP B 1 142 ? 3.061 7.691 26.234 1 68 142 ASP B N 1
ATOM 2608 C CA . ASP B 1 142 ? 3.6 9.047 26.219 1 68 142 ASP B CA 1
ATOM 2609 C C . ASP B 1 142 ? 4.078 9.469 27.594 1 68 142 ASP B C 1
ATOM 2611 O O . ASP B 1 142 ? 3.451 9.133 28.609 1 68 142 ASP B O 1
ATOM 2615 N N . ASN B 1 143 ? 5.336 9.836 27.578 1 72 143 ASN B N 1
ATOM 2616 C CA . ASN B 1 143 ? 5.781 10.602 28.734 1 72 143 ASN B CA 1
ATOM 2617 C C . ASN B 1 143 ? 5.426 12.078 28.609 1 72 143 ASN B C 1
ATOM 2619 O O . ASN B 1 143 ? 5.949 12.773 27.734 1 72 143 ASN B O 1
ATOM 2623 N N . PRO B 1 144 ? 4.352 12.492 29.422 1 73.06 144 PRO B N 1
ATOM 2624 C CA . PRO B 1 144 ? 3.887 13.867 29.281 1 73.06 144 PRO B CA 1
ATOM 2625 C C . PRO B 1 144 ? 5.016 14.891 29.391 1 73.06 144 PRO B C 1
ATOM 2627 O O . PRO B 1 144 ? 4.887 16.016 28.906 1 73.06 144 PRO B O 1
ATOM 2630 N N . ASN B 1 145 ? 6.078 14.484 29.984 1 77.62 145 ASN B N 1
ATOM 2631 C CA . ASN B 1 145 ? 7.168 15.422 30.219 1 77.62 145 ASN B CA 1
ATOM 2632 C C . ASN B 1 145 ? 8.219 15.352 29.109 1 77.62 145 ASN B C 1
ATOM 2634 O O . ASN B 1 145 ? 9.211 16.078 29.156 1 77.62 145 ASN B O 1
ATOM 2638 N N . GLN B 1 146 ? 7.996 14.469 28.281 1 82.19 146 GLN B N 1
ATOM 2639 C CA . GLN B 1 146 ? 9.023 14.336 27.25 1 82.19 146 GLN B CA 1
ATOM 2640 C C . GLN B 1 146 ? 8.398 14.148 25.875 1 82.19 146 GLN B C 1
ATOM 2642 O O . GLN B 1 146 ? 7.742 13.133 25.609 1 82.19 146 GLN B O 1
ATOM 2647 N N . ILE B 1 147 ? 8.664 15.227 25.094 1 86.25 147 ILE B N 1
ATOM 2648 C CA . ILE B 1 147 ? 8.219 15.125 23.703 1 86.25 147 ILE B CA 1
ATOM 2649 C C . ILE B 1 147 ? 9.219 14.305 22.906 1 86.25 147 ILE B C 1
ATOM 2651 O O . ILE B 1 147 ? 10.43 14.523 22.984 1 86.25 147 ILE B O 1
ATOM 2655 N N . VAL B 1 148 ? 8.711 13.367 22.25 1 88.56 148 VAL B N 1
ATOM 2656 C CA . VAL B 1 148 ? 9.555 12.531 21.391 1 88.56 148 VAL B CA 1
ATOM 2657 C C . VAL B 1 148 ? 9.367 12.93 19.938 1 88.56 148 VAL B C 1
ATOM 2659 O O . VAL B 1 148 ? 8.234 13.062 19.469 1 88.56 148 VAL B O 1
ATOM 2662 N N . TYR B 1 149 ? 10.516 13.164 19.25 1 90.25 149 TYR B N 1
ATOM 2663 C CA . TYR B 1 149 ? 10.508 13.5 17.844 1 90.25 149 TYR B CA 1
ATOM 2664 C C . TYR B 1 149 ? 11.086 12.367 17 1 90.25 149 TYR B C 1
ATOM 2666 O O . TYR B 1 149 ? 11.969 11.641 17.469 1 90.25 149 TYR B O 1
ATOM 2674 N N . LEU B 1 150 ? 10.508 12.18 15.836 1 89.12 150 LEU B N 1
ATOM 2675 C CA . LEU B 1 150 ? 11.062 11.234 14.875 1 89.12 150 LEU B CA 1
ATOM 2676 C C . LEU B 1 150 ? 11.414 11.93 13.562 1 89.12 150 LEU B C 1
ATOM 2678 O O . LEU B 1 150 ? 10.711 12.844 13.133 1 89.12 150 LEU B O 1
ATOM 2682 N N . PRO B 1 151 ? 12.547 11.453 12.93 1 89.5 151 PRO B N 1
ATOM 2683 C CA . PRO B 1 151 ? 12.844 12.016 11.617 1 89.5 151 PRO B CA 1
ATOM 2684 C C . PRO B 1 151 ? 11.836 11.602 10.547 1 89.5 151 PRO B C 1
ATOM 2686 O O . PRO B 1 151 ? 11.008 10.719 10.781 1 89.5 151 PRO B O 1
ATOM 2689 N N . GLY B 1 152 ? 11.961 12.273 9.383 1 89.75 152 GLY B N 1
ATOM 2690 C CA . GLY B 1 152 ? 11.039 12.031 8.289 1 89.75 152 GLY B CA 1
ATOM 2691 C C . GLY B 1 152 ? 11.25 10.688 7.621 1 89.75 152 GLY B C 1
ATOM 2692 O O . GLY B 1 152 ? 12.305 10.07 7.766 1 89.75 152 GLY B O 1
ATOM 2693 N N . VAL B 1 153 ? 10.172 10.281 6.926 1 86.5 153 VAL B N 1
ATOM 2694 C CA . VAL B 1 153 ? 10.242 9.016 6.203 1 86.5 153 VAL B CA 1
ATOM 2695 C C . VAL B 1 153 ? 10.289 9.281 4.699 1 86.5 153 VAL B C 1
ATOM 2697 O O . VAL B 1 153 ? 10.734 8.43 3.926 1 86.5 153 VAL B O 1
ATOM 2700 N N . GLU B 1 154 ? 9.875 10.508 4.289 1 87.12 154 GLU B N 1
ATOM 2701 C CA . GLU B 1 154 ? 9.812 10.828 2.865 1 87.12 154 GLU B CA 1
ATOM 2702 C C . GLU B 1 154 ? 10.82 11.914 2.5 1 87.12 154 GLU B C 1
ATOM 2704 O O . GLU B 1 154 ? 11.344 11.938 1.386 1 87.12 154 GLU B O 1
ATOM 2709 N N . SER B 1 155 ? 11.031 12.805 3.451 1 89.5 155 SER B N 1
ATOM 2710 C CA . SER B 1 155 ? 11.852 13.969 3.127 1 89.5 155 SER B CA 1
ATOM 2711 C C . SER B 1 155 ? 12.609 14.461 4.352 1 89.5 155 SER B C 1
ATOM 2713 O O . SER B 1 155 ? 12.18 14.25 5.484 1 89.5 155 SER B O 1
ATOM 2715 N N . CYS B 1 156 ? 13.648 15.203 4.051 1 93.31 156 CYS B N 1
ATOM 2716 C CA . CYS B 1 156 ? 14.469 15.758 5.121 1 93.31 156 CYS B CA 1
ATOM 2717 C C . CYS B 1 156 ? 13.773 16.953 5.777 1 93.31 156 CYS B C 1
ATOM 2719 O O . CYS B 1 156 ? 14.164 17.375 6.863 1 93.31 156 CYS B O 1
ATOM 2721 N N . GLU B 1 157 ? 12.773 17.453 5.078 1 94.44 157 GLU B N 1
ATOM 2722 C CA . GLU B 1 157 ? 12.008 18.578 5.621 1 94.44 157 GLU B CA 1
ATOM 2723 C C . GLU B 1 157 ? 10.953 18.094 6.605 1 94.44 157 GLU B C 1
ATOM 2725 O O . GLU B 1 157 ? 10.367 18.891 7.344 1 94.44 157 GLU B O 1
ATOM 2730 N N . GLU B 1 158 ? 10.781 16.844 6.625 1 94.44 158 GLU B N 1
ATOM 2731 C CA . GLU B 1 158 ? 9.703 16.234 7.391 1 94.44 158 GLU B CA 1
ATOM 2732 C C . GLU B 1 158 ? 10.195 15.727 8.742 1 94.44 158 GLU B C 1
ATOM 2734 O O . GLU B 1 158 ? 11.344 15.273 8.859 1 94.44 158 GLU B O 1
ATOM 2739 N N . TYR B 1 159 ? 9.398 15.891 9.758 1 93.25 159 TYR B N 1
ATOM 2740 C CA . TYR B 1 159 ? 9.602 15.234 11.047 1 93.25 159 TYR B CA 1
ATOM 2741 C C . TYR B 1 159 ? 8.273 14.891 11.703 1 93.25 159 TYR B C 1
ATOM 2743 O O . TYR B 1 159 ? 7.211 15.258 11.195 1 93.25 159 TYR B O 1
ATOM 2751 N N . PHE B 1 160 ? 8.328 14.094 12.758 1 93.38 160 PHE B N 1
ATOM 2752 C CA . PHE B 1 160 ? 7.105 13.68 13.438 1 93.38 160 PHE B CA 1
ATOM 2753 C C . PHE B 1 160 ? 7.184 13.992 14.93 1 93.38 160 PHE B C 1
ATOM 2755 O O . PHE B 1 160 ? 8.25 13.891 15.539 1 93.38 160 PHE B O 1
ATOM 2762 N N . ILE B 1 161 ? 6.066 14.406 15.461 1 92.12 161 ILE B N 1
ATOM 2763 C CA . ILE B 1 161 ? 5.902 14.531 16.906 1 92.12 161 ILE B CA 1
ATOM 2764 C C . ILE B 1 161 ? 5.031 13.398 17.422 1 92.12 161 ILE B C 1
ATOM 2766 O O . ILE B 1 161 ? 3.949 13.141 16.891 1 92.12 161 ILE B O 1
ATOM 2770 N N . CYS B 1 162 ? 5.562 12.711 18.375 1 89.25 162 CYS B N 1
ATOM 2771 C CA . CYS B 1 162 ? 4.801 11.609 18.969 1 89.25 162 CYS B CA 1
ATOM 2772 C C . CYS B 1 162 ? 3.828 12.117 20.016 1 89.25 162 CYS B C 1
ATOM 2774 O O . CYS B 1 162 ? 4.242 12.742 21 1 89.25 162 CYS B O 1
ATOM 2776 N N . GLN B 1 163 ? 2.559 11.938 19.688 1 84.31 163 GLN B N 1
ATOM 2777 C CA . GLN B 1 163 ? 1.494 12.352 20.594 1 84.31 163 GLN B CA 1
ATOM 2778 C C . GLN B 1 163 ? 0.499 11.219 20.828 1 84.31 163 GLN B C 1
ATOM 2780 O O . GLN B 1 163 ? -0.114 10.719 19.875 1 84.31 163 GLN B O 1
ATOM 2785 N N . SER B 1 164 ? 0.362 10.836 22.141 1 81.62 164 SER B N 1
ATOM 2786 C CA . SER B 1 164 ? -0.584 9.781 22.516 1 81.62 164 SER B CA 1
ATOM 2787 C C . SER B 1 164 ? -0.332 8.508 21.719 1 81.62 164 SER B C 1
ATOM 2789 O O . SER B 1 164 ? -1.27 7.895 21.203 1 81.62 164 SER B O 1
ATOM 2791 N N . GLY B 1 165 ? 0.904 8.273 21.469 1 78.38 165 GLY B N 1
ATOM 2792 C CA . GLY B 1 165 ? 1.284 7.043 20.781 1 78.38 165 GLY B CA 1
ATOM 2793 C C . GLY B 1 165 ? 1.188 7.141 19.281 1 78.38 165 GLY B C 1
ATOM 2794 O O . GLY B 1 165 ? 1.405 6.152 18.562 1 78.38 165 GLY B O 1
ATOM 2795 N N .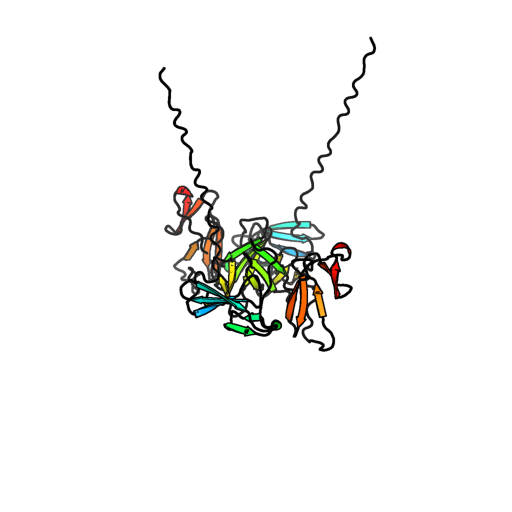 MET B 1 166 ? 0.804 8.352 18.797 1 85.5 166 MET B N 1
ATOM 2796 C CA . MET B 1 166 ? 0.663 8.531 17.359 1 85.5 166 MET B CA 1
ATOM 2797 C C . MET B 1 166 ? 1.679 9.539 16.828 1 85.5 166 MET B C 1
ATOM 2799 O O . MET B 1 166 ? 1.989 10.523 17.5 1 85.5 166 MET B O 1
ATOM 2803 N N . ALA B 1 167 ? 2.143 9.266 15.648 1 90 167 ALA B N 1
ATOM 2804 C CA . ALA B 1 167 ? 3.094 10.18 15.023 1 90 167 ALA B CA 1
ATOM 2805 C C . ALA B 1 167 ? 2.373 11.211 14.164 1 90 167 ALA B C 1
ATOM 2807 O O . ALA B 1 167 ? 1.686 10.859 13.203 1 90 167 ALA B O 1
ATOM 2808 N N . VAL B 1 168 ? 2.533 12.477 14.531 1 93 168 VAL B N 1
ATOM 2809 C CA . VAL B 1 168 ? 1.932 13.57 13.773 1 93 168 VAL B CA 1
ATOM 2810 C C . VAL B 1 168 ? 2.994 14.242 12.906 1 93 168 VAL B C 1
ATOM 2812 O O . VAL B 1 168 ? 4.031 14.68 13.414 1 93 168 VAL B O 1
ATOM 2815 N N . GLN B 1 169 ? 2.715 14.32 11.641 1 95.31 169 GLN B N 1
ATOM 2816 C CA . GLN B 1 169 ? 3.684 14.867 10.703 1 95.31 169 GLN B CA 1
ATOM 2817 C C . GLN B 1 169 ? 3.807 16.391 10.859 1 95.31 169 GLN B C 1
ATOM 2819 O O . GLN B 1 169 ? 2.803 17.078 11.023 1 95.31 169 GLN B O 1
ATOM 2824 N N . LYS B 1 170 ? 5 16.859 10.836 1 95.06 170 LYS B N 1
ATOM 2825 C CA . LYS B 1 170 ? 5.332 18.281 10.758 1 95.06 170 LYS B CA 1
ATOM 2826 C C . LYS B 1 170 ? 6.352 18.547 9.648 1 95.06 170 LYS B C 1
ATOM 2828 O O . LYS B 1 170 ? 7.086 17.641 9.25 1 95.06 170 LYS B O 1
ATOM 2833 N N . LEU B 1 171 ? 6.285 19.734 9.086 1 94.94 171 LEU B N 1
ATOM 2834 C CA . LEU B 1 171 ? 7.211 20.109 8.023 1 94.94 171 LEU B CA 1
ATOM 2835 C C . LEU B 1 171 ? 8.008 21.344 8.414 1 94.94 171 LEU B C 1
ATOM 2837 O O . LEU B 1 171 ? 7.438 22.312 8.93 1 94.94 171 LEU B O 1
ATOM 2841 N N . CYS B 1 172 ? 9.297 21.25 8.234 1 96.31 172 CYS B N 1
ATOM 2842 C CA . CYS B 1 172 ? 10.117 22.453 8.367 1 96.31 172 CYS B CA 1
ATOM 2843 C C . CYS B 1 172 ? 9.836 23.438 7.246 1 96.31 172 CYS B C 1
ATOM 2845 O O . CYS B 1 172 ? 9.359 23.047 6.176 1 96.31 172 CYS B O 1
ATOM 2847 N N . ALA B 1 173 ? 10.102 24.719 7.539 1 94.5 173 ALA B N 1
ATOM 2848 C CA . ALA B 1 173 ? 9.992 25.734 6.488 1 94.5 173 ALA B CA 1
ATOM 2849 C C . ALA B 1 173 ? 10.922 25.406 5.324 1 94.5 173 ALA B C 1
ATOM 2851 O O . ALA B 1 173 ? 11.914 24.703 5.492 1 94.5 173 ALA B O 1
ATOM 2852 N N . PRO B 1 174 ? 10.492 25.906 4.137 1 91.62 174 PRO B N 1
ATOM 2853 C CA . PRO B 1 174 ? 11.344 25.625 2.975 1 91.62 174 PRO B CA 1
ATOM 2854 C C . PRO B 1 174 ? 12.797 26.031 3.199 1 91.62 174 PRO B C 1
ATOM 2856 O O . PRO B 1 174 ? 13.07 27.094 3.742 1 91.62 174 PRO B O 1
ATOM 2859 N N . GLY B 1 175 ? 13.672 25.219 2.799 1 91.44 175 GLY B N 1
ATOM 2860 C CA . GLY B 1 175 ? 15.094 25.5 2.941 1 91.44 175 GLY B CA 1
ATOM 2861 C C . GLY B 1 175 ? 15.68 24.969 4.234 1 91.44 175 GLY B C 1
ATOM 2862 O O . GLY B 1 175 ? 16.906 24.953 4.41 1 91.44 175 GLY B O 1
ATOM 2863 N N . LEU B 1 176 ? 14.844 24.516 5.086 1 95.81 176 LEU B N 1
ATOM 2864 C CA . LEU B 1 176 ? 15.289 23.984 6.367 1 95.81 176 LEU B CA 1
ATOM 2865 C C . LEU B 1 176 ? 15.07 22.469 6.43 1 95.81 176 LEU B C 1
ATOM 2867 O O . LEU B 1 176 ? 14.109 21.953 5.848 1 95.81 176 LEU B O 1
ATOM 2871 N N . PHE B 1 177 ? 15.969 21.797 7.055 1 96.69 177 PHE B N 1
ATOM 2872 C CA . PHE B 1 177 ? 15.867 20.359 7.277 1 96.69 177 PHE B CA 1
ATOM 2873 C C . PHE B 1 177 ? 15.758 20.047 8.766 1 96.69 177 PHE B C 1
ATOM 2875 O O . PHE B 1 177 ? 16.172 20.859 9.609 1 96.69 177 PHE B O 1
ATOM 2882 N N . TRP B 1 178 ? 15.141 18.953 9.102 1 95.38 178 TRP B N 1
ATOM 2883 C CA . TRP B 1 178 ? 15.016 18.531 10.492 1 95.38 178 TRP B CA 1
ATOM 2884 C C . TRP B 1 178 ? 16.344 18.031 11.031 1 95.38 178 TRP B C 1
ATOM 2886 O O . TRP B 1 178 ? 16.938 17.109 10.469 1 95.38 178 TRP B O 1
ATOM 2896 N N . ASP B 1 179 ? 16.828 18.703 12.016 1 94.5 179 ASP B N 1
ATOM 2897 C CA . ASP B 1 179 ? 18.031 18.297 12.742 1 94.5 179 ASP B CA 1
ATOM 2898 C C . ASP B 1 179 ? 17.672 17.422 13.945 1 94.5 179 ASP B C 1
ATOM 2900 O O . ASP B 1 179 ? 17.328 17.938 15.016 1 94.5 179 ASP B O 1
ATOM 2904 N N . ALA B 1 180 ? 17.766 16.141 13.758 1 89.88 180 ALA B N 1
ATOM 2905 C CA . ALA B 1 180 ? 17.328 15.188 14.781 1 89.88 180 ALA B CA 1
ATOM 2906 C C . ALA B 1 180 ? 18.188 15.289 16.031 1 89.88 180 ALA B C 1
ATOM 2908 O O . ALA B 1 180 ? 17.734 15.023 17.141 1 89.88 180 ALA B O 1
ATOM 2909 N N . ILE B 1 181 ? 19.406 15.633 15.891 1 89.94 181 ILE B N 1
ATOM 2910 C CA . ILE B 1 181 ? 20.344 15.727 17 1 89.94 181 ILE B CA 1
ATOM 2911 C C . ILE B 1 181 ? 19.938 16.875 17.922 1 89.94 181 ILE B C 1
ATOM 2913 O O . ILE B 1 181 ? 19.844 16.703 19.141 1 89.94 181 ILE B O 1
ATOM 2917 N N . ASN B 1 182 ? 19.641 18.016 17.359 1 92.56 182 ASN B N 1
ATOM 2918 C CA . ASN B 1 182 ? 19.297 19.219 18.141 1 92.56 182 ASN B CA 1
ATOM 2919 C C . ASN B 1 182 ? 17.797 19.406 18.25 1 92.56 182 ASN B C 1
ATOM 2921 O O . ASN B 1 182 ? 17.328 20.344 18.906 1 92.56 182 ASN B O 1
ATOM 2925 N N . GLU B 1 183 ? 17 18.578 17.609 1 92.75 183 GLU B N 1
ATOM 2926 C CA . GLU B 1 183 ? 15.539 18.562 17.672 1 92.75 183 GLU B CA 1
ATOM 2927 C C . GLU B 1 183 ? 14.953 19.906 17.25 1 92.75 183 GLU B C 1
ATOM 2929 O O . GLU B 1 183 ? 14.125 20.469 17.969 1 92.75 183 GLU B O 1
ATOM 2934 N N . ARG B 1 184 ? 15.406 20.344 16.109 1 95.75 184 ARG B N 1
ATOM 2935 C CA . ARG B 1 184 ? 14.914 21.594 15.516 1 95.75 184 ARG B CA 1
ATOM 2936 C C . ARG B 1 184 ? 15.117 21.594 14.008 1 95.75 184 ARG B C 1
ATOM 2938 O O . ARG B 1 184 ? 15.898 20.812 13.477 1 95.75 184 ARG B O 1
ATOM 2945 N N . CYS B 1 185 ? 14.406 22.469 13.367 1 96.69 185 CYS B N 1
ATOM 2946 C CA . CYS B 1 185 ? 14.656 22.719 11.945 1 96.69 185 CYS B CA 1
ATOM 2947 C C . CYS B 1 185 ? 15.82 23.688 11.766 1 96.69 185 CYS B C 1
ATOM 2949 O O . CYS B 1 185 ? 15.875 24.734 12.422 1 96.69 185 CYS B O 1
ATOM 2951 N N . ASP B 1 186 ? 16.734 23.328 10.945 1 96.81 186 ASP B N 1
ATOM 2952 C CA . ASP B 1 186 ? 17.922 24.125 10.703 1 96.81 186 ASP B CA 1
ATOM 2953 C C . ASP B 1 186 ? 18.25 24.188 9.211 1 96.81 186 ASP B C 1
ATOM 2955 O O . ASP B 1 186 ? 17.656 23.453 8.414 1 96.81 186 ASP B O 1
ATOM 2959 N N . PHE B 1 187 ? 19.141 25.125 8.891 1 95.88 187 PHE B N 1
ATOM 2960 C CA . PHE B 1 187 ? 19.531 25.266 7.492 1 95.88 187 PHE B CA 1
ATOM 2961 C C . PHE B 1 187 ? 20.094 23.953 6.957 1 95.88 187 PHE B C 1
ATOM 2963 O O . PHE B 1 187 ? 20.828 23.25 7.656 1 95.88 187 PHE B O 1
ATOM 2970 N N . SER B 1 188 ? 19.656 23.594 5.7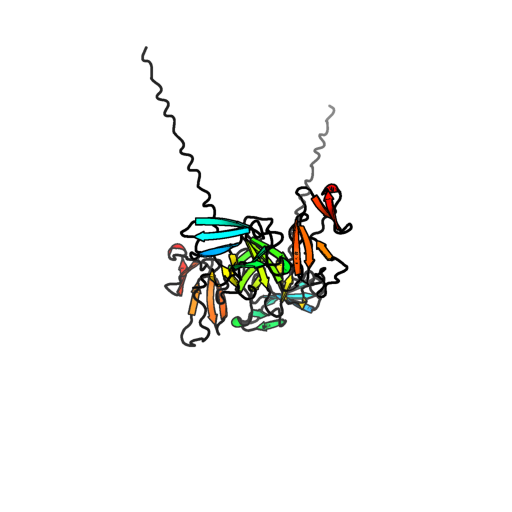03 1 92.81 188 SER B N 1
ATOM 2971 C CA . SER B 1 188 ? 20.016 22.312 5.086 1 92.81 188 SER B CA 1
ATOM 2972 C C . SER B 1 188 ? 21.516 22.078 5.137 1 92.81 188 SER B C 1
ATOM 2974 O O . SER B 1 188 ? 21.969 20.938 5.266 1 92.81 188 SER B O 1
ATOM 2976 N N . GLN B 1 189 ? 22.312 23.125 5.141 1 92.69 189 GLN B N 1
ATOM 2977 C CA . GLN B 1 189 ? 23.766 22.984 5.129 1 92.69 189 GLN B CA 1
ATOM 2978 C C . GLN B 1 189 ? 24.281 22.5 6.477 1 92.69 189 GLN B C 1
ATOM 2980 O O . GLN B 1 189 ? 25.375 21.922 6.559 1 92.69 189 GLN B O 1
ATOM 2985 N N . ASN B 1 190 ? 23.516 22.688 7.465 1 92.75 190 ASN B N 1
ATOM 2986 C CA . ASN B 1 190 ? 23.938 22.359 8.82 1 92.75 190 ASN B CA 1
ATOM 2987 C C . ASN B 1 190 ? 23.469 20.969 9.234 1 92.75 190 ASN B C 1
ATOM 2989 O O . ASN B 1 190 ? 23.781 20.5 10.336 1 92.75 190 ASN B O 1
ATOM 2993 N N . VAL B 1 191 ? 22.625 20.344 8.461 1 91.75 191 VAL B N 1
ATOM 2994 C CA . VAL B 1 191 ? 21.953 19.125 8.891 1 91.75 191 VAL B CA 1
ATOM 2995 C C . VAL B 1 191 ? 22.375 17.953 8.008 1 91.75 191 VAL B C 1
ATOM 2997 O O . VAL B 1 191 ? 22.375 18.062 6.777 1 91.75 191 VAL B O 1
ATOM 3000 N N . SER B 1 192 ? 22.875 16.859 8.648 1 86.62 192 SER B N 1
ATOM 3001 C CA . SER B 1 192 ? 23.031 15.602 7.938 1 86.62 192 SER B CA 1
ATOM 3002 C C . SER B 1 192 ? 21.719 14.805 7.918 1 86.62 192 SER B C 1
ATOM 3004 O O . SER B 1 192 ? 21.328 14.234 8.938 1 86.62 192 SER B O 1
ATOM 3006 N N . CYS B 1 193 ? 21.125 14.875 6.777 1 83.31 193 CYS B N 1
ATOM 3007 C CA . CYS B 1 193 ? 19.797 14.273 6.672 1 83.31 193 CYS B CA 1
ATOM 3008 C C . CYS B 1 193 ? 19.891 12.781 6.395 1 83.31 193 CYS B C 1
ATOM 3010 O O . CYS B 1 193 ? 20.516 12.367 5.414 1 83.31 193 CYS B O 1
ATOM 3012 N N . ASN B 1 194 ? 19.422 12.031 7.367 1 76.44 194 ASN B N 1
ATOM 3013 C CA . ASN B 1 194 ? 19.25 10.586 7.203 1 76.44 194 ASN B CA 1
ATOM 3014 C C . ASN B 1 194 ? 17.781 10.195 7.297 1 76.44 194 ASN B C 1
ATOM 3016 O O . ASN B 1 194 ? 17.172 10.312 8.359 1 76.44 194 ASN B O 1
ATOM 3020 N N . LEU B 1 195 ? 17.141 9.82 6.129 1 72.69 195 LEU B N 1
ATOM 3021 C CA . LEU B 1 195 ? 15.742 9.422 6.129 1 72.69 195 LEU B CA 1
ATOM 3022 C C . LEU B 1 195 ? 15.562 8.055 6.777 1 72.69 195 LEU B C 1
ATOM 3024 O O . LEU B 1 195 ? 16.453 7.207 6.703 1 72.69 195 LEU B O 1
ATOM 3028 N N . LYS B 1 196 ? 14.547 7.996 7.516 1 63.66 196 LYS B N 1
ATOM 3029 C CA . LYS B 1 196 ? 14.234 6.719 8.148 1 63.66 196 LYS B CA 1
ATOM 3030 C C . LYS B 1 196 ? 13.648 5.734 7.141 1 63.66 196 LYS B C 1
ATOM 3032 O O . LYS B 1 196 ? 12.773 6.094 6.352 1 63.66 196 LYS B O 1
ATOM 3037 N N . ASN B 1 197 ? 14.344 4.652 6.832 1 63.72 197 ASN B N 1
ATOM 3038 C CA . ASN B 1 197 ? 13.812 3.602 5.965 1 63.72 197 ASN B CA 1
ATOM 3039 C C . ASN B 1 197 ? 13.398 2.371 6.77 1 63.72 197 ASN B C 1
ATOM 3041 O O . ASN B 1 197 ? 13.992 2.07 7.805 1 63.72 197 ASN B O 1
#

Solvent-accessible surface area (backbone atoms only — not comparable to full-atom values): 22403 Å² total; per-residue (Å²): 136,84,79,79,78,78,80,76,78,77,77,79,74,77,75,76,72,73,71,70,76,70,82,55,89,41,67,86,49,61,70,79,38,55,40,64,36,51,84,36,56,30,25,30,25,44,18,48,89,89,39,64,47,79,47,68,38,68,87,81,25,20,42,24,52,79,79,66,42,68,35,56,47,69,76,36,93,62,53,76,42,88,51,58,63,58,56,48,66,39,49,35,69,60,42,54,35,26,26,36,37,26,19,59,16,35,45,28,58,35,26,36,48,92,70,30,16,44,27,39,83,62,50,38,44,37,44,41,89,64,39,83,69,72,66,80,45,50,53,74,69,65,47,94,87,51,86,46,75,42,71,13,53,86,41,52,33,25,30,26,43,42,41,83,41,23,76,37,73,45,70,41,60,91,73,24,20,44,24,76,90,79,69,41,68,36,53,47,90,78,37,87,71,70,68,52,92,136,84,79,78,79,77,80,77,79,77,77,79,75,77,76,75,70,73,72,70,76,68,82,56,88,42,66,85,49,61,70,78,39,57,40,65,36,51,85,35,56,29,25,29,24,46,20,48,91,90,38,66,47,77,46,67,38,65,86,82,24,20,42,24,53,82,77,67,40,68,34,57,48,68,78,36,93,62,53,76,44,88,51,58,61,58,56,48,66,36,48,35,68,58,43,54,34,26,28,35,37,26,19,58,18,34,44,27,58,33,26,36,49,90,70,29,16,44,27,37,84,63,49,40,44,38,43,40,90,64,39,85,71,74,68,84,42,48,52,76,69,66,48,94,87,48,86,46,74,41,71,14,53,87,40,52,33,25,29,26,43,42,40,85,41,24,72,36,74,45,69,42,60,90,72,24,19,44,25,74,88,79,70,43,67,35,53,47,89,79,37,86,72,70,68,53,92